Protein AF-0000000087760266 (afdb_homodimer)

Foldseek 3Di:
DFWKKKKKWFFFADDDPVCQVVLQVLQQVLRVVLLVCQVVPDAQLVSQQVSQLSSLQDCSGQFFFAHAAAQVRFFFKKKKKAKDPVRAMAIEGREGFARRRNVLRSVQSVVVVVHQADPVRHGGDRYYYYPRSVVSCVVVVGHGHHHRHDPVNVVVQVVVNVCVVVVPPPDCVPVGFRQTKMKMWIAHPVGMIMIMIMHRGTHNHHRPDGFQNGPELQQKGWDDDPWKIKIKGKTFDGVLSNVQSPHNVCGVVQPDPPDPVVVQVVSQVPDDDPDPSGFMKMWMWMATNQSKIKIKIKGLHQWIWMKMDIHPDRIDIDIDGDPPSDIDMDIDIDHDDD/DFWKKKKKWFFFADDDPVCQVVLQVLQQVLRVVLLVCQVVPDAQLVSQQVSQLSSLQDCSGQFFFAHAAAQVRFFFKKKKKAKDPVRAMAIEGREGFARRRNVLRSVQSVVVVVHQADPVRHGRDRYYYYPRSVVSCVVVVGHGHHDRHDPVNVVVQVVVNVCVVVVPPPDCVPVGQRQTKMKMWIAHPVGMIMIMIMHRGTHNHHRPDGFQNGPELQQKGWDDDPWKIKIKGKTFDGVLSNVQSPHNVCGVVQPDPPDPVVVQVVSQVPDDDPDPSGFMKMWMWMATNQSKIKIKIKGLHQWMWMKMDIRPDRIDIDIDGDPPSDIDMDIDIDHDDD

pLDDT: mean 91.96, std 10.1, range [45.91, 98.94]

Nearest PDB structures (foldseek):
  2a8i-assembly1_A  TM=8.821E-01  e=2.354E-33  Homo sapiens
  2a8i-assembly1_B  TM=8.464E-01  e=1.636E-33  Homo sapiens
  2a8j-assembly1_B  TM=8.718E-01  e=5.871E-31  Homo sapiens
  2a8l-assembly1_B  TM=8.663E-01  e=1.646E-30  Homo sapiens
  2a8m-assembly1_B  TM=8.592E-01  e=1.013E-30  Homo sapiens

Secondary structure (DSSP, 8-state):
-PPPEEEEEEEEE---GGGHHHHHHHHHHHHHHHHHHHHTT--HHHHHHHHHHHHHT-TTSSSSTTPPB-TTS-B-EEEEEEETTTTEEEEEEEE-SBS-HHHHHHHHHHHHHT-SB-TTSPBPPSEEEHHHHHHHHHHTT--B-S----HHHHHHHHHHHHHHHTT--GGGGGS-----EEEEEEE-TTS-EEEEEEE--STTPPTTB--GGGSBTTTEEEEE-SSEEEEEEEEE-HHHHHHTTHHHHHHTGGGSSS-HHHHHHHHHHH---SSSS--EEEEEEEEETT--EEEEEEE-SSEEEEEEEETTS--EEEEEE-TT---EEEEEEE----/-PPPEEEEEEEEE---GGGHHHHHHHHHHHHHHHHHHHHTT--HHHHHHHHHHHHHT-TTSSSSTTPPB-TTS-B-EEEEEEETTTTEEEEEEEE-SBS-HHHHHHHHHHHHHT-SB-TTSPBPPSEEEHHHHHHHHHHTT--B-S----HHHHHHHHHHHHHHHTT--GGGGGS------EEEEEE-TTS-EEEEEEE--STTPPTTB--GGGSBTTTEEEEE-SSEEEEEEEEE-HHHHHHHTHHHHHHTGGGSSS-HHHHHHHHHHH---SSSS--EEEEEEEEETT--EEEEEEE-SSEEEEEEEETTS--EEEEEE-TT---EEEEEEE----

Structure (mmCIF, N/CA/C/O backbone):
data_AF-0000000087760266-model_v1
#
loop_
_entity.id
_entity.type
_entity.pdbx_description
1 polymer 'Uncharacterized protein'
#
loop_
_atom_site.group_PDB
_atom_site.id
_atom_site.type_symbol
_atom_site.label_atom_id
_atom_site.label_alt_id
_atom_site.label_comp_id
_atom_site.label_asym_id
_atom_site.label_entity_id
_atom_site.label_seq_id
_atom_site.pdbx_PDB_ins_code
_atom_site.Cartn_x
_atom_site.Cartn_y
_atom_site.Cartn_z
_atom_site.occupancy
_atom_site.B_iso_or_equiv
_atom_site.auth_seq_id
_atom_site.auth_comp_id
_atom_site.auth_asym_id
_atom_site.auth_atom_id
_atom_site.pdbx_PDB_model_num
ATOM 1 N N . MET A 1 1 ? 14.305 31.484 -7.004 1 79.25 1 MET A N 1
ATOM 2 C CA . MET A 1 1 ? 14 30.594 -5.887 1 79.25 1 MET A CA 1
ATOM 3 C C . MET A 1 1 ? 12.5 30.328 -5.793 1 79.25 1 MET A C 1
ATOM 5 O O . MET A 1 1 ? 11.688 31.219 -6.074 1 79.25 1 MET A O 1
ATOM 9 N N . ALA A 1 2 ? 12.094 29.156 -5.52 1 92.44 2 ALA A N 1
ATOM 10 C CA . ALA A 1 2 ? 10.68 28.812 -5.398 1 92.44 2 ALA A CA 1
ATOM 11 C C . ALA A 1 2 ? 10.07 29.438 -4.145 1 92.44 2 ALA A C 1
ATOM 13 O O . ALA A 1 2 ? 10.766 29.656 -3.15 1 92.44 2 ALA A O 1
ATOM 14 N N . VAL A 1 3 ? 8.852 29.781 -4.168 1 95.94 3 VAL A N 1
ATOM 15 C CA . VAL A 1 3 ? 8.141 30.312 -3.004 1 95.94 3 VAL A CA 1
ATOM 16 C C . VAL A 1 3 ? 7.836 29.172 -2.027 1 95.94 3 VAL A C 1
ATOM 18 O O . VAL A 1 3 ? 7.184 28.188 -2.393 1 95.94 3 VAL A O 1
ATOM 21 N N . PRO A 1 4 ? 8.305 29.297 -0.781 1 98.19 4 PRO A N 1
ATOM 22 C CA . PRO A 1 4 ? 7.973 28.266 0.199 1 98.19 4 PRO A CA 1
ATOM 23 C C . PRO A 1 4 ? 6.496 28.266 0.578 1 98.19 4 PRO A C 1
ATOM 25 O O . PRO A 1 4 ? 5.84 29.297 0.52 1 98.19 4 PRO A O 1
ATOM 28 N N . PHE A 1 5 ? 5.984 27.125 0.983 1 98.81 5 PHE A N 1
ATOM 29 C CA . PHE A 1 5 ? 4.602 27.031 1.424 1 98.81 5 PHE A CA 1
ATOM 30 C C . PHE A 1 5 ? 4.41 25.844 2.354 1 98.81 5 PHE A C 1
ATOM 32 O O . PHE A 1 5 ? 5.25 24.938 2.395 1 98.81 5 PHE A O 1
ATOM 39 N N . ILE A 1 6 ? 3.361 25.859 3.107 1 98.81 6 ILE A N 1
ATOM 40 C CA . ILE A 1 6 ? 2.932 24.75 3.959 1 98.81 6 ILE A CA 1
ATOM 41 C C . ILE A 1 6 ? 1.411 24.625 3.906 1 98.81 6 ILE A C 1
ATOM 43 O O . ILE A 1 6 ? 0.697 25.625 3.867 1 98.81 6 ILE A O 1
ATOM 47 N N . ALA A 1 7 ? 0.938 23.453 3.725 1 98.88 7 ALA A N 1
ATOM 48 C CA . ALA A 1 7 ? -0.475 23.109 3.807 1 98.88 7 ALA A CA 1
ATOM 49 C C . ALA A 1 7 ? -0.687 21.906 4.734 1 98.88 7 ALA A C 1
ATOM 51 O O . ALA A 1 7 ? 0.106 20.969 4.73 1 98.88 7 ALA A O 1
ATOM 52 N N . VAL A 1 8 ? -1.752 21.969 5.562 1 98.44 8 VAL A N 1
ATOM 53 C CA . VAL A 1 8 ? -1.976 20.953 6.578 1 98.44 8 VAL A CA 1
ATOM 54 C C . VAL A 1 8 ? -3.461 20.609 6.641 1 98.44 8 VAL A C 1
ATOM 56 O O . VAL A 1 8 ? -4.316 21.469 6.418 1 98.44 8 VAL A O 1
ATOM 59 N N . HIS A 1 9 ? -3.752 19.359 6.859 1 98.12 9 HIS A N 1
ATOM 60 C CA . HIS A 1 9 ? -5.094 18.984 7.297 1 98.12 9 HIS A CA 1
ATOM 61 C C . HIS A 1 9 ? -5.055 18.141 8.57 1 98.12 9 HIS A C 1
ATOM 63 O O . HIS A 1 9 ? -4.062 17.453 8.828 1 98.12 9 HIS A O 1
ATOM 69 N N . LEU A 1 10 ? -6.133 18.234 9.383 1 95.5 10 LEU A N 1
ATOM 70 C CA . LEU A 1 10 ? -6.207 17.516 10.648 1 95.5 10 LEU A CA 1
ATOM 71 C C . LEU A 1 10 ? -7.188 16.344 10.555 1 95.5 10 LEU A C 1
ATOM 73 O O . LEU A 1 10 ? -7.746 15.914 11.562 1 95.5 10 LEU A O 1
ATOM 77 N N . GLY A 1 11 ? -7.441 15.906 9.312 1 92.12 11 GLY A N 1
ATOM 78 C CA . GLY A 1 11 ? -8.328 14.766 9.133 1 92.12 11 GLY A CA 1
ATOM 79 C C . GLY A 1 11 ? -9.727 15.156 8.695 1 92.12 11 GLY A C 1
ATOM 80 O O . GLY A 1 11 ? -10.148 16.297 8.898 1 92.12 11 GLY A O 1
ATOM 81 N N . ALA A 1 12 ? -10.375 14.203 8.078 1 88.38 12 ALA A N 1
ATOM 82 C CA . ALA A 1 12 ? -11.758 14.352 7.629 1 88.38 12 ALA A CA 1
ATOM 83 C C . ALA A 1 12 ? -12.711 13.586 8.539 1 88.38 12 ALA A C 1
ATOM 85 O O . ALA A 1 12 ? -12.383 12.5 9.023 1 88.38 12 ALA A O 1
ATOM 86 N N . GLY A 1 13 ? -13.844 14.141 8.789 1 86.19 13 GLY A N 1
ATOM 87 C CA . GLY A 1 13 ? -14.828 13.484 9.625 1 86.19 13 GLY A CA 1
ATOM 88 C C . GLY A 1 13 ? -15.711 14.461 10.391 1 86.19 13 GLY A C 1
ATOM 89 O O . GLY A 1 13 ? -16.016 15.547 9.898 1 86.19 13 GLY A O 1
ATOM 90 N N . LYS A 1 14 ? -16.125 14.031 11.609 1 78.25 14 LYS A N 1
ATOM 91 C CA . LYS A 1 14 ? -16.969 14.859 12.469 1 78.25 14 LYS A CA 1
ATOM 92 C C . LYS A 1 14 ? -16.125 15.688 13.43 1 78.25 14 LYS A C 1
ATOM 94 O O . LYS A 1 14 ? -15.352 15.141 14.211 1 78.25 14 LYS A O 1
ATOM 99 N N . HIS A 1 15 ? -15.992 16.891 13.164 1 76.88 15 HIS A N 1
ATOM 100 C CA . HIS A 1 15 ? -15.336 17.797 14.086 1 76.88 15 HIS A CA 1
ATOM 101 C C . HIS A 1 15 ? -16.359 18.625 14.867 1 76.88 15 HIS A C 1
ATOM 103 O O . HIS A 1 15 ? -17.188 19.312 14.273 1 76.88 15 HIS A O 1
ATOM 109 N N . SER A 1 16 ? -16.172 18.5 16.125 1 76.12 16 SER A N 1
ATOM 110 C CA . SER A 1 16 ? -17.094 19.25 16.953 1 76.12 16 SER A CA 1
ATOM 111 C C . SER A 1 16 ? -16.891 20.75 16.797 1 76.12 16 SER A C 1
ATOM 113 O O . SER A 1 16 ? -15.766 21.219 16.641 1 76.12 16 SER A O 1
ATOM 115 N N . VAL A 1 17 ? -17.938 21.438 16.969 1 80.75 17 VAL A N 1
ATOM 116 C CA . VAL A 1 17 ? -17.906 22.891 16.859 1 80.75 17 VAL A CA 1
ATOM 117 C C . VAL A 1 17 ? -17.188 23.484 18.078 1 80.75 17 VAL A C 1
ATOM 119 O O . VAL A 1 17 ? -16.5 24.5 17.953 1 80.75 17 VAL A O 1
ATOM 122 N N . SER A 1 18 ? -17.25 22.75 19.094 1 81.62 18 SER A N 1
ATOM 123 C CA . SER A 1 18 ? -16.688 23.266 20.344 1 81.62 18 SER A CA 1
ATOM 124 C C . SER A 1 18 ? -15.156 23.312 20.266 1 81.62 18 SER A C 1
ATOM 126 O O . SER A 1 18 ? -14.523 24.109 20.953 1 81.62 18 SER A O 1
ATOM 128 N N . ASN A 1 19 ? -14.578 22.516 19.391 1 86.44 19 ASN A N 1
ATOM 129 C CA . ASN A 1 19 ? -13.125 22.453 19.312 1 86.44 19 ASN A CA 1
ATOM 130 C C . ASN A 1 19 ? -12.586 23.281 18.156 1 86.44 19 ASN A C 1
ATOM 132 O O . ASN A 1 19 ? -11.375 23.297 17.906 1 86.44 19 ASN A O 1
ATOM 136 N N . GLU A 1 20 ? -13.414 23.969 17.562 1 91.19 20 GLU A N 1
ATOM 137 C CA . GLU A 1 20 ? -13.031 24.641 16.328 1 91.19 20 GLU A CA 1
ATOM 138 C C . GLU A 1 20 ? -11.922 25.656 16.578 1 91.19 20 GLU A C 1
ATOM 140 O O . GLU A 1 20 ? -10.953 25.719 15.82 1 91.19 20 GLU A O 1
ATOM 145 N N . ARG A 1 21 ? -12.102 26.453 17.547 1 94.38 21 ARG A N 1
ATOM 146 C CA . ARG A 1 21 ? -11.109 27.484 17.844 1 94.38 21 ARG A CA 1
ATOM 147 C C . ARG A 1 21 ? -9.758 26.844 18.172 1 94.38 21 ARG A C 1
ATOM 149 O O . ARG A 1 21 ? -8.719 27.344 17.734 1 94.38 21 ARG A O 1
ATOM 156 N N . LYS A 1 22 ? -9.797 25.797 18.906 1 94.38 22 LYS A N 1
ATOM 157 C CA . LYS A 1 22 ? -8.57 25.109 19.281 1 94.38 22 LYS A CA 1
ATOM 158 C C . LYS A 1 22 ? -7.895 24.484 18.062 1 94.38 22 LYS A C 1
ATOM 160 O O . LYS A 1 22 ? -6.668 24.516 17.922 1 94.38 22 LYS A O 1
ATOM 165 N N . LEU A 1 23 ? -8.695 23.953 17.219 1 94.06 23 LEU A N 1
ATOM 166 C CA . LEU A 1 23 ? -8.164 23.328 16.016 1 94.06 23 LEU A CA 1
ATOM 167 C C . LEU A 1 23 ? -7.535 24.375 15.094 1 94.06 23 LEU A C 1
ATOM 169 O O . LEU A 1 23 ? -6.438 24.156 14.57 1 94.06 23 LEU A O 1
ATOM 173 N N . LYS A 1 24 ? -8.227 25.453 14.969 1 96.94 24 LYS A N 1
ATOM 174 C CA . LYS A 1 24 ? -7.703 26.531 14.125 1 96.94 24 LYS A CA 1
ATOM 175 C C . LYS A 1 24 ? -6.391 27.078 14.688 1 96.94 24 LYS A C 1
ATOM 177 O O . LYS A 1 24 ? -5.461 27.359 13.938 1 96.94 24 LYS A O 1
ATOM 182 N N . LYS A 1 25 ? -6.375 27.234 15.938 1 97.88 25 LYS A N 1
ATOM 183 C CA . LYS A 1 25 ? -5.148 27.703 16.562 1 97.88 25 LYS A CA 1
ATOM 184 C C . LYS A 1 25 ? -3.996 26.734 16.344 1 97.88 25 LYS A C 1
ATOM 186 O O . LYS A 1 25 ? -2.881 27.156 16.031 1 97.88 25 LYS A O 1
ATOM 191 N N . LEU A 1 26 ? -4.273 25.453 16.531 1 96.56 26 LEU A N 1
ATOM 192 C CA . LEU A 1 26 ? -3.256 24.422 16.312 1 96.56 26 LEU A CA 1
ATOM 193 C C . LEU A 1 26 ? -2.723 24.484 14.883 1 96.56 26 LEU A C 1
ATOM 195 O O . LEU A 1 26 ? -1.512 24.422 14.664 1 96.56 26 LEU A O 1
ATOM 199 N N . ILE A 1 27 ? -3.584 24.656 13.938 1 98 27 ILE A N 1
ATOM 200 C CA . ILE A 1 27 ? -3.229 24.719 12.523 1 98 27 ILE A CA 1
ATOM 201 C C . ILE A 1 27 ? -2.348 25.938 12.258 1 98 27 ILE A C 1
ATOM 203 O O . ILE A 1 27 ? -1.287 25.812 11.641 1 98 27 ILE A O 1
ATOM 207 N N . LYS A 1 28 ? -2.818 27.062 12.742 1 98.56 28 LYS A N 1
ATOM 208 C CA . LYS A 1 28 ? -2.08 28.297 12.5 1 98.56 28 LYS A CA 1
ATOM 209 C C . LYS A 1 28 ? -0.705 28.25 13.156 1 98.56 28 LYS A C 1
ATOM 211 O O . LYS A 1 28 ? 0.282 28.719 12.578 1 98.56 28 LYS A O 1
ATOM 216 N N . ASP A 1 29 ? -0.654 27.719 14.328 1 98.56 29 ASP A N 1
ATOM 217 C CA . ASP A 1 29 ? 0.625 27.594 15.023 1 98.56 29 ASP A CA 1
ATOM 218 C C . ASP A 1 29 ? 1.577 26.672 14.25 1 98.56 29 ASP A C 1
ATOM 220 O O . ASP A 1 29 ? 2.76 26.984 14.102 1 98.56 29 ASP A O 1
ATOM 224 N N . CYS A 1 30 ? 1.096 25.562 13.812 1 98.56 30 CYS A N 1
ATOM 225 C CA . CYS A 1 30 ? 1.896 24.625 13.016 1 98.56 30 CYS A CA 1
ATOM 226 C C . CYS A 1 30 ? 2.426 25.312 11.758 1 98.56 30 CYS A C 1
ATOM 228 O O . CYS A 1 30 ? 3.619 25.219 11.461 1 98.56 30 CYS A O 1
ATOM 230 N N . CYS A 1 31 ? 1.539 26.047 11.07 1 98.81 31 CYS A N 1
ATOM 231 C CA . CYS A 1 31 ? 1.93 26.734 9.852 1 98.81 31 CYS A CA 1
ATOM 232 C C . CYS A 1 31 ? 3.012 27.766 10.125 1 98.81 31 CYS A C 1
ATOM 234 O O . CYS A 1 31 ? 3.986 27.875 9.375 1 98.81 31 CYS A O 1
ATOM 236 N N . ARG A 1 32 ? 2.834 28.516 11.188 1 98.56 32 ARG A N 1
ATOM 237 C CA . ARG A 1 32 ? 3.777 29.578 11.523 1 98.56 32 ARG A CA 1
ATOM 238 C C . ARG A 1 32 ? 5.168 29 11.789 1 98.56 32 ARG A C 1
ATOM 240 O O . ARG A 1 32 ? 6.16 29.516 11.258 1 98.56 32 ARG A O 1
ATOM 247 N N . VAL A 1 33 ? 5.219 27.969 12.555 1 98.69 33 VAL A N 1
ATOM 248 C CA . VAL A 1 33 ? 6.496 27.359 12.898 1 98.69 33 VAL A CA 1
ATOM 249 C C . VAL A 1 33 ? 7.152 26.797 11.633 1 98.69 33 VAL A C 1
ATOM 251 O O . VAL A 1 33 ? 8.344 27.031 11.391 1 98.69 33 VAL A O 1
ATOM 254 N N . CYS A 1 34 ? 6.422 26.094 10.859 1 98.81 34 CYS A N 1
ATOM 255 C CA . CYS A 1 34 ? 6.941 25.469 9.641 1 98.81 34 CYS A CA 1
ATOM 256 C C . CYS A 1 34 ? 7.414 26.531 8.656 1 98.81 34 CYS A C 1
ATOM 258 O O . CYS A 1 34 ? 8.484 26.406 8.062 1 98.81 34 CYS A O 1
ATOM 260 N N . MET A 1 35 ? 6.625 27.578 8.547 1 98.62 35 MET A N 1
ATOM 261 C CA . MET A 1 35 ? 6.98 28.641 7.594 1 98.62 35 MET A CA 1
ATOM 262 C C . MET A 1 35 ? 8.258 29.344 8.023 1 98.62 35 MET A C 1
ATOM 264 O O . MET A 1 35 ? 9.094 29.703 7.191 1 98.62 35 MET A O 1
ATOM 268 N N . GLU A 1 36 ? 8.359 29.609 9.258 1 98.56 36 GLU A N 1
ATOM 269 C CA . GLU A 1 36 ? 9.586 30.234 9.766 1 98.56 36 GLU A CA 1
ATOM 270 C C . GLU A 1 36 ? 10.812 29.391 9.414 1 98.56 36 GLU A C 1
ATOM 272 O O . GLU A 1 36 ? 11.836 29.938 8.984 1 98.56 36 GLU A O 1
ATOM 277 N N . MET A 1 37 ? 10.711 28.109 9.523 1 98.69 37 MET A N 1
ATOM 278 C CA . MET A 1 37 ? 11.812 27.219 9.211 1 98.69 37 MET A CA 1
ATOM 279 C C . MET A 1 37 ? 12.117 27.219 7.715 1 98.69 37 MET A C 1
ATOM 281 O O . MET A 1 37 ? 13.281 27.266 7.309 1 98.69 37 MET A O 1
ATOM 285 N N . LEU A 1 38 ? 11.086 27.219 6.965 1 98.56 38 LEU A N 1
ATOM 286 C CA . LEU A 1 38 ? 11.258 27.266 5.516 1 98.56 38 LEU A CA 1
ATOM 287 C C . LEU A 1 38 ? 11.93 28.562 5.094 1 98.56 38 LEU A C 1
ATOM 289 O O . LEU A 1 38 ? 12.82 28.562 4.242 1 98.56 38 LEU A O 1
ATOM 293 N N . ASP A 1 39 ? 11.516 29.641 5.691 1 97.19 39 ASP A N 1
ATOM 294 C CA . ASP A 1 39 ? 12.062 30.953 5.367 1 97.19 39 ASP A CA 1
ATOM 295 C C . ASP A 1 39 ? 13.539 31.047 5.73 1 97.19 39 ASP A C 1
ATOM 297 O O . ASP A 1 39 ? 14.289 31.828 5.145 1 97.19 39 ASP A O 1
ATOM 301 N N . HIS A 1 40 ? 13.93 30.234 6.617 1 97.5 40 HIS A N 1
ATOM 302 C CA . HIS A 1 40 ? 15.328 30.219 7.031 1 97.5 40 HIS A CA 1
ATOM 303 C C . HIS A 1 40 ? 16.125 29.172 6.25 1 97.5 40 HIS A C 1
ATOM 305 O O . HIS A 1 40 ? 17.25 28.844 6.621 1 97.5 40 HIS A O 1
ATOM 311 N N . GLY A 1 41 ? 15.516 28.5 5.348 1 97.38 41 GLY A N 1
ATOM 312 C CA . GLY A 1 41 ? 16.266 27.703 4.387 1 97.38 41 GLY A CA 1
ATOM 313 C C . GLY A 1 41 ? 16.219 26.219 4.688 1 97.38 41 GLY A C 1
ATOM 314 O O . GLY A 1 41 ? 16.906 25.422 4.023 1 97.38 41 GLY A O 1
ATOM 315 N N . GLN A 1 42 ? 15.414 25.781 5.641 1 98.25 42 GLN A N 1
ATOM 316 C CA . GLN A 1 42 ? 15.312 24.359 5.93 1 98.25 42 GLN A CA 1
ATOM 317 C C . GLN A 1 42 ? 14.609 23.609 4.797 1 98.25 42 GLN A C 1
ATOM 319 O O . GLN A 1 42 ? 13.828 24.203 4.055 1 98.25 42 GLN A O 1
ATOM 324 N N . SER A 1 43 ? 14.953 22.344 4.641 1 98.44 43 SER A N 1
ATOM 325 C CA . SER A 1 43 ? 14.383 21.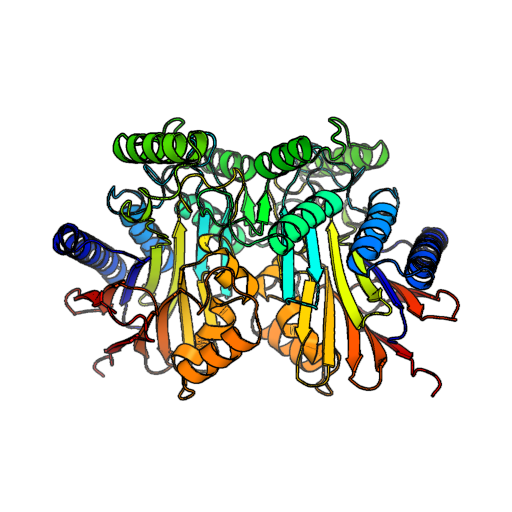547 3.562 1 98.44 43 SER A CA 1
ATOM 326 C C . SER A 1 43 ? 12.914 21.219 3.834 1 98.44 43 SER A C 1
ATOM 328 O O . SER A 1 43 ? 12.492 21.188 4.988 1 98.44 43 SER A O 1
ATOM 330 N N . SER A 1 44 ? 12.148 21.078 2.758 1 98.69 44 SER A N 1
ATOM 331 C CA . SER A 1 44 ? 10.742 20.703 2.9 1 98.69 44 SER A CA 1
ATOM 332 C C . SER A 1 44 ? 10.586 19.406 3.693 1 98.69 44 SER A C 1
ATOM 334 O O . SER A 1 44 ? 9.641 19.266 4.469 1 98.69 44 SER A O 1
ATOM 336 N N . ARG A 1 45 ? 11.484 18.453 3.541 1 98.38 45 ARG A N 1
ATOM 337 C CA . ARG A 1 45 ? 11.406 17.188 4.27 1 98.38 45 ARG A CA 1
ATOM 338 C C . ARG A 1 45 ? 11.547 17.422 5.773 1 98.38 45 ARG A C 1
ATOM 340 O O . ARG A 1 45 ? 10.711 16.953 6.555 1 98.38 45 ARG A O 1
ATOM 347 N N . GLN A 1 46 ? 12.555 18.125 6.152 1 98.38 46 GLN A N 1
ATOM 348 C CA . GLN A 1 46 ? 12.758 18.438 7.566 1 98.38 46 GLN A CA 1
ATOM 349 C C . GLN A 1 46 ? 11.547 19.156 8.156 1 98.38 46 GLN A C 1
ATOM 351 O O . GLN A 1 46 ? 11.102 18.828 9.258 1 98.38 46 GLN A O 1
ATOM 356 N N . VAL A 1 47 ? 11.07 20.078 7.438 1 98.81 47 VAL A N 1
ATOM 357 C CA . VAL A 1 47 ? 9.969 20.891 7.918 1 98.81 47 VAL A CA 1
ATOM 358 C C . VAL A 1 47 ? 8.688 20.062 7.984 1 98.81 47 VAL A C 1
ATOM 360 O O . VAL A 1 47 ? 7.891 20.203 8.914 1 98.81 47 VAL A O 1
ATOM 363 N N . SER A 1 48 ? 8.438 19.219 6.977 1 98.69 48 SER A N 1
ATOM 364 C CA . SER A 1 48 ? 7.285 18.344 7.004 1 98.69 48 SER A CA 1
ATOM 365 C C . SER A 1 48 ? 7.293 17.453 8.25 1 98.69 48 SER A C 1
ATOM 367 O O . SER A 1 48 ? 6.254 17.234 8.875 1 98.69 48 SER A O 1
ATOM 369 N N . VAL A 1 49 ? 8.445 16.953 8.625 1 98.62 49 VAL A N 1
ATOM 370 C CA . VAL A 1 49 ? 8.586 16.094 9.789 1 98.62 49 VAL A CA 1
ATOM 371 C C . VAL A 1 49 ? 8.297 16.875 11.062 1 98.62 49 VAL A C 1
ATOM 373 O O . VAL A 1 49 ? 7.566 16.406 11.938 1 98.62 49 VAL A O 1
ATOM 376 N N . ILE A 1 50 ? 8.805 18.078 11.133 1 98.56 50 ILE A N 1
ATOM 377 C CA . ILE A 1 50 ? 8.594 18.906 12.312 1 98.56 50 ILE A CA 1
ATOM 378 C C . ILE A 1 50 ? 7.117 19.281 12.43 1 98.56 50 ILE A C 1
ATOM 380 O O . ILE A 1 50 ? 6.539 19.219 13.516 1 98.56 50 ILE A O 1
ATOM 384 N N . GLY A 1 51 ? 6.539 19.688 11.32 1 98.56 51 GLY A N 1
ATOM 385 C CA . GLY A 1 51 ? 5.113 19.969 11.328 1 98.56 51 GLY A CA 1
ATOM 386 C C . GLY A 1 51 ? 4.273 18.781 11.773 1 98.56 51 GLY A C 1
ATOM 387 O O . GLY A 1 51 ? 3.365 18.922 12.594 1 98.56 51 GLY A O 1
ATOM 388 N N . CYS A 1 52 ? 4.598 17.625 11.25 1 98.25 52 CYS A N 1
ATOM 389 C CA . CYS A 1 52 ? 3.867 16.422 11.617 1 98.25 52 CYS A CA 1
ATOM 390 C C . CYS A 1 52 ? 4.031 16.109 13.102 1 98.25 52 CYS A C 1
ATOM 392 O O . CYS A 1 52 ? 3.08 15.695 13.766 1 98.25 52 CYS A O 1
ATOM 394 N N . LYS A 1 53 ? 5.219 16.328 13.594 1 97.5 53 LYS A N 1
ATOM 395 C CA . LYS A 1 53 ? 5.477 16.094 15.008 1 97.5 53 LYS A CA 1
ATOM 396 C C . LYS A 1 53 ? 4.633 17.016 15.883 1 97.5 53 LYS A C 1
ATOM 398 O O . LYS A 1 53 ? 4.105 16.594 16.906 1 97.5 53 LYS A O 1
ATOM 403 N N . ILE A 1 54 ? 4.516 18.266 15.508 1 97.69 54 ILE A N 1
ATOM 404 C CA . ILE A 1 54 ? 3.691 19.219 16.234 1 97.69 54 ILE A CA 1
ATOM 405 C C . ILE A 1 54 ? 2.26 18.703 16.328 1 97.69 54 ILE A C 1
ATOM 407 O O . ILE A 1 54 ? 1.648 18.75 17.406 1 97.69 54 ILE A O 1
ATOM 411 N N . LEU A 1 55 ? 1.801 18.141 15.258 1 96.25 55 LEU A N 1
ATOM 412 C CA . LEU A 1 55 ? 0.431 17.641 15.227 1 96.25 55 LEU A CA 1
ATOM 413 C C . LEU A 1 55 ? 0.315 16.328 15.984 1 96.25 55 LEU A C 1
ATOM 415 O O . LEU A 1 55 ? -0.669 16.094 16.688 1 96.25 55 LEU A O 1
ATOM 419 N N . GLU A 1 56 ? 1.32 15.445 15.852 1 95.06 56 GLU A N 1
ATOM 420 C CA . GLU A 1 56 ? 1.335 14.164 16.562 1 95.06 56 GLU A CA 1
ATOM 421 C C . GLU A 1 56 ? 1.376 14.375 18.062 1 95.06 56 GLU A C 1
ATOM 423 O O . GLU A 1 56 ? 0.872 13.547 18.828 1 95.06 56 GLU A O 1
ATOM 428 N N . ASP A 1 57 ? 1.893 15.477 18.5 1 93.81 57 ASP A N 1
ATOM 429 C CA . ASP A 1 57 ? 2.061 15.75 19.938 1 93.81 57 ASP A CA 1
ATOM 430 C C . ASP A 1 57 ? 0.798 16.375 20.516 1 93.81 57 ASP A C 1
ATOM 432 O O . ASP A 1 57 ? 0.684 16.516 21.75 1 93.81 57 ASP A O 1
ATOM 436 N N . SER A 1 58 ? -0.136 16.719 19.703 1 92.19 58 SER A N 1
ATOM 437 C CA . SER A 1 58 ? -1.332 17.406 20.188 1 92.19 58 SER A CA 1
ATOM 438 C C . SER A 1 58 ? -2.406 16.406 20.609 1 92.19 58 SER A C 1
ATOM 440 O O . SER A 1 58 ? -2.646 15.414 19.906 1 92.19 58 SER A O 1
ATOM 442 N N . VAL A 1 59 ? -3.098 16.719 21.656 1 86.75 59 VAL A N 1
ATOM 443 C CA . VAL A 1 59 ? -4.18 15.883 22.156 1 86.75 59 VAL A CA 1
ATOM 444 C C . VAL A 1 59 ? -5.414 16.047 21.266 1 86.75 59 VAL A C 1
ATOM 446 O O . VAL A 1 59 ? -6.352 15.25 21.344 1 86.75 59 VAL A O 1
ATOM 449 N N . LEU A 1 60 ? -5.332 17.094 20.391 1 88.31 60 LEU A N 1
ATOM 450 C CA . LEU A 1 60 ? -6.48 17.375 19.547 1 88.31 60 LEU A CA 1
ATOM 451 C C . LEU A 1 60 ? -6.488 16.469 18.312 1 88.31 60 LEU A C 1
ATOM 453 O O . LEU A 1 60 ? -7.496 16.391 17.609 1 88.31 60 LEU A O 1
ATOM 457 N N . THR A 1 61 ? -5.383 15.758 18.125 1 91.06 61 THR A N 1
ATOM 458 C CA . THR A 1 61 ? -5.27 14.945 16.922 1 91.06 61 THR A CA 1
ATOM 459 C C . THR A 1 61 ? -5.156 13.469 17.266 1 91.06 61 THR A C 1
ATOM 461 O O . THR A 1 61 ? -4.859 13.117 18.406 1 91.06 61 THR A O 1
ATOM 464 N N . ASN A 1 62 ? -5.508 12.617 16.297 1 90.94 62 ASN A N 1
ATOM 465 C CA . ASN A 1 62 ? -5.434 11.172 16.438 1 90.94 62 ASN A CA 1
ATOM 466 C C . ASN A 1 62 ? -4.215 10.594 15.719 1 90.94 62 ASN A C 1
ATOM 468 O O . ASN A 1 62 ? -4.352 9.867 14.734 1 90.94 62 ASN A O 1
ATOM 472 N N . ALA A 1 63 ? -3.098 10.953 16.234 1 92 63 ALA A N 1
ATOM 473 C CA . ALA A 1 63 ? -1.813 10.477 15.727 1 92 63 ALA A CA 1
ATOM 474 C C . ALA A 1 63 ? -0.742 10.539 16.812 1 92 63 ALA A C 1
ATOM 476 O O . ALA A 1 63 ? -0.733 11.469 17.625 1 92 63 ALA A O 1
ATOM 477 N N . GLY A 1 64 ? 0.116 9.562 16.812 1 90.56 64 GLY A N 1
ATOM 478 C CA . GLY A 1 64 ? 1.192 9.57 17.781 1 90.56 64 GLY A CA 1
ATOM 479 C C . GLY A 1 64 ? 0.71 9.336 19.203 1 90.56 64 GLY A C 1
ATOM 480 O O . GLY A 1 64 ? -0.145 8.484 19.438 1 90.56 64 GLY A O 1
ATOM 481 N N . ARG A 1 65 ? 1.239 10.047 20.094 1 84.62 65 ARG A N 1
ATOM 482 C CA . ARG A 1 65 ? 0.904 9.898 21.5 1 84.62 65 ARG A CA 1
ATOM 483 C C . ARG A 1 65 ? -0.554 10.266 21.766 1 84.62 65 ARG A C 1
ATOM 485 O O . ARG A 1 65 ? -1.041 11.289 21.266 1 84.62 65 ARG A O 1
ATOM 492 N N . GLY A 1 66 ? -1.221 9.367 22.484 1 83.62 66 GLY A N 1
ATOM 493 C CA . GLY A 1 66 ? -2.588 9.648 22.891 1 83.62 66 GLY A CA 1
ATOM 494 C C . GLY A 1 66 ? -3.607 9.336 21.812 1 83.62 66 GLY A C 1
ATOM 495 O O . GLY A 1 66 ? -4.793 9.648 21.953 1 83.62 66 GLY A O 1
ATOM 496 N N . SER A 1 67 ? -3.104 8.695 20.766 1 89.56 67 SER A N 1
ATOM 497 C CA . SER A 1 67 ? -4.031 8.352 19.703 1 89.56 67 SER A CA 1
ATOM 498 C C . SER A 1 67 ? -4.945 7.199 20.109 1 89.56 67 SER A C 1
ATOM 500 O O . SER A 1 67 ? -4.793 6.637 21.203 1 89.56 67 SER A O 1
ATOM 502 N N . GLN A 1 68 ? -5.891 6.918 19.297 1 89.31 68 GLN A N 1
ATOM 503 C CA . GLN A 1 68 ? -6.898 5.895 19.562 1 89.31 68 GLN A CA 1
ATOM 504 C C . GLN A 1 68 ? -6.246 4.543 19.828 1 89.31 68 GLN A C 1
ATOM 506 O O . GLN A 1 68 ? -5.227 4.207 19.234 1 89.31 68 GLN A O 1
ATOM 511 N N . LEU A 1 69 ? -6.914 3.826 20.734 1 91.94 69 LEU A N 1
ATOM 512 C CA . LEU A 1 69 ? -6.355 2.543 21.141 1 91.94 69 LEU A CA 1
ATOM 513 C C . LEU A 1 69 ? -6.961 1.402 20.344 1 91.94 69 LEU A C 1
ATOM 515 O O . LEU A 1 69 ? -8.141 1.445 19.984 1 91.94 69 LEU A O 1
ATOM 519 N N . ASN A 1 70 ? -6.094 0.395 20.062 1 93.31 70 ASN A N 1
ATOM 520 C CA . ASN A 1 70 ? -6.613 -0.8 19.422 1 93.31 70 ASN A CA 1
ATOM 521 C C . ASN A 1 70 ? -7.383 -1.685 20.391 1 93.31 70 ASN A C 1
ATOM 523 O O . ASN A 1 70 ? -7.57 -1.318 21.547 1 93.31 70 ASN A O 1
ATOM 527 N N . PHE A 1 71 ? -7.852 -2.777 19.938 1 93 71 PHE A N 1
ATOM 528 C CA . PHE A 1 71 ? -8.719 -3.648 20.719 1 93 71 PHE A CA 1
ATOM 529 C C . PHE A 1 71 ? -8.008 -4.125 21.984 1 93 71 PHE A C 1
ATOM 531 O O . PHE A 1 71 ? -8.656 -4.383 23 1 93 71 PHE A O 1
ATOM 538 N N . ASP A 1 72 ? -6.711 -4.199 21.969 1 93.25 72 ASP A N 1
ATOM 539 C CA . ASP A 1 72 ? -5.926 -4.668 23.109 1 93.25 72 ASP A CA 1
ATOM 540 C C . ASP A 1 72 ? -5.543 -3.51 24.031 1 93.25 72 ASP A C 1
ATOM 542 O O . ASP A 1 72 ? -4.809 -3.699 25 1 93.25 72 ASP A O 1
ATOM 546 N N . GLY A 1 73 ? -5.945 -2.348 23.656 1 92.56 73 GLY A N 1
ATOM 547 C CA . GLY A 1 73 ? -5.676 -1.183 24.5 1 92.56 73 GLY A CA 1
ATOM 548 C C . GLY A 1 73 ? -4.301 -0.586 24.25 1 92.56 73 GLY A C 1
ATOM 549 O O . GLY A 1 73 ? -3.734 0.054 25.141 1 92.56 73 GLY A O 1
ATOM 550 N N . GLU A 1 74 ? -3.803 -0.823 23.078 1 92.81 74 GLU A N 1
ATOM 551 C CA . GLU A 1 74 ? -2.465 -0.343 22.75 1 92.81 74 GLU A CA 1
ATOM 552 C C . GLU A 1 74 ? -2.512 0.708 21.641 1 92.81 74 GLU A C 1
ATOM 554 O O . GLU A 1 74 ? -3.441 0.725 20.828 1 92.81 74 GLU A O 1
ATOM 559 N N . VAL A 1 75 ? -1.457 1.598 21.656 1 93.5 75 VAL A N 1
ATOM 560 C CA . VAL A 1 75 ? -1.321 2.58 20.594 1 93.5 75 VAL A CA 1
ATOM 561 C C . VAL A 1 75 ? -0.524 1.98 19.438 1 93.5 75 VAL A C 1
ATOM 563 O O . VAL A 1 75 ? 0.589 1.486 19.625 1 93.5 75 VAL A O 1
ATOM 566 N N . GLU A 1 76 ? -1.078 1.918 18.312 1 95.38 76 GLU A N 1
ATOM 567 C CA . GLU A 1 76 ? -0.432 1.599 17.031 1 95.38 76 GLU A CA 1
ATOM 568 C C . GLU A 1 76 ? -0.658 2.703 16 1 95.38 76 GLU A C 1
ATOM 570 O O . GLU A 1 76 ? -1.796 3.115 15.773 1 95.38 76 GLU A O 1
ATOM 575 N N . CYS A 1 77 ? 0.468 3.141 15.383 1 96.88 77 CYS A N 1
ATOM 576 C CA . CYS A 1 77 ? 0.323 4.277 14.484 1 96.88 77 CYS A CA 1
ATOM 577 C C . CYS A 1 77 ? 0.858 3.941 13.094 1 96.88 77 CYS A C 1
ATOM 579 O O . CYS A 1 77 ? 1.628 2.992 12.938 1 96.88 77 CYS A O 1
ATOM 581 N N . ASP A 1 78 ? 0.37 4.656 12.141 1 98.5 78 ASP A N 1
ATOM 582 C CA . ASP A 1 78 ? 0.825 4.656 10.75 1 98.5 78 ASP A CA 1
ATOM 583 C C . ASP A 1 78 ? 1.41 6.012 10.367 1 98.5 78 ASP A C 1
ATOM 585 O O . ASP A 1 78 ? 0.908 7.055 10.789 1 98.5 78 ASP A O 1
ATOM 589 N N . ALA A 1 79 ? 2.445 6 9.539 1 98.81 79 ALA A N 1
ATOM 590 C CA . ALA A 1 79 ? 2.994 7.25 9.023 1 98.81 79 ALA A CA 1
ATOM 591 C C . ALA A 1 79 ? 3.732 7.02 7.703 1 98.81 79 ALA A C 1
ATOM 593 O O . ALA A 1 79 ? 4.27 5.938 7.465 1 98.81 79 ALA A O 1
ATOM 594 N N . ALA A 1 80 ? 3.764 8.016 6.855 1 98.88 80 ALA A N 1
ATOM 595 C CA . ALA A 1 80 ? 4.457 7.949 5.57 1 98.88 80 ALA A CA 1
ATOM 596 C C . ALA A 1 80 ? 4.973 9.328 5.156 1 98.88 80 ALA A C 1
ATOM 598 O O . ALA A 1 80 ? 4.438 10.352 5.586 1 98.88 80 ALA A O 1
ATOM 599 N N . ILE A 1 81 ? 5.996 9.336 4.355 1 98.81 81 ILE A N 1
ATOM 600 C CA . ILE A 1 81 ? 6.578 10.562 3.82 1 98.81 81 ILE A CA 1
ATOM 601 C C . ILE A 1 81 ? 7.051 10.336 2.389 1 98.81 81 ILE A C 1
ATOM 603 O O . ILE A 1 81 ? 7.551 9.25 2.061 1 98.81 81 ILE A O 1
ATOM 607 N N . MET A 1 82 ? 6.82 11.242 1.52 1 98.44 82 MET A N 1
ATOM 608 C CA . MET A 1 82 ? 7.289 11.219 0.137 1 98.44 82 MET A CA 1
ATOM 609 C C . MET A 1 82 ? 7.867 12.57 -0.267 1 98.44 82 MET A C 1
ATOM 611 O O . MET A 1 82 ? 7.344 13.617 0.124 1 98.44 82 MET A O 1
ATOM 615 N N . GLU A 1 83 ? 8.859 12.586 -1.029 1 97.25 83 GLU A N 1
ATOM 616 C CA . GLU A 1 83 ? 9.492 13.812 -1.511 1 97.25 83 GLU A CA 1
ATOM 617 C C . GLU A 1 83 ? 9.609 13.805 -3.033 1 97.25 83 GLU A C 1
ATOM 619 O O . GLU A 1 83 ? 9.805 12.758 -3.645 1 97.25 83 GLU A O 1
ATOM 624 N N . SER A 1 84 ? 9.664 14.992 -3.619 1 96.88 84 SER A N 1
ATOM 625 C CA . SER A 1 84 ? 9.492 15.125 -5.062 1 96.88 84 SER A CA 1
ATOM 626 C C . SER A 1 84 ? 10.812 14.922 -5.801 1 96.88 84 SER A C 1
ATOM 628 O O . SER A 1 84 ? 10.82 14.617 -6.992 1 96.88 84 SER A O 1
ATOM 630 N N . SER A 1 85 ? 11.961 15.172 -5.211 1 90.88 85 SER A N 1
ATOM 631 C CA . SER A 1 85 ? 13.234 15.195 -5.926 1 90.88 85 SER A CA 1
ATOM 632 C C . SER A 1 85 ? 13.508 13.859 -6.605 1 90.88 85 SER A C 1
ATOM 634 O O . SER A 1 85 ? 13.922 13.82 -7.766 1 90.88 85 SER A O 1
ATOM 636 N N . GLN A 1 86 ? 13.25 12.789 -5.965 1 90.75 86 GLN A N 1
ATOM 637 C CA . GLN A 1 86 ? 13.484 11.469 -6.539 1 90.75 86 GLN A CA 1
ATOM 638 C C . GLN A 1 86 ? 12.211 10.617 -6.516 1 90.75 86 GLN A C 1
ATOM 640 O O . GLN A 1 86 ? 12.25 9.422 -6.812 1 90.75 86 GLN A O 1
ATOM 645 N N . LEU A 1 87 ? 11.125 11.273 -6.152 1 95.56 87 LEU A N 1
ATOM 646 C CA . LEU A 1 87 ? 9.836 10.602 -6.012 1 95.56 87 LEU A CA 1
ATOM 647 C C . LEU A 1 87 ? 9.961 9.375 -5.113 1 95.56 87 LEU A C 1
ATOM 649 O O . LEU A 1 87 ? 9.414 8.312 -5.422 1 95.56 87 LEU A O 1
ATOM 653 N N . LEU A 1 88 ? 10.734 9.586 -4.074 1 95.44 88 LEU A N 1
ATOM 654 C CA . LEU A 1 88 ? 10.961 8.523 -3.092 1 95.44 88 LEU A CA 1
ATOM 655 C C . LEU A 1 88 ? 10.016 8.68 -1.905 1 95.44 88 LEU A C 1
ATOM 657 O O . LEU A 1 88 ? 9.672 9.797 -1.518 1 95.44 88 LEU A O 1
ATOM 661 N N . GLY A 1 89 ? 9.602 7.59 -1.372 1 97.5 89 GLY A N 1
ATOM 662 C CA . GLY A 1 89 ? 8.812 7.578 -0.149 1 97.5 89 GLY A CA 1
ATOM 663 C C . GLY A 1 89 ? 9.18 6.445 0.79 1 97.5 89 GLY A C 1
ATOM 664 O O . GLY A 1 89 ? 9.883 5.512 0.398 1 97.5 89 GLY A O 1
ATOM 665 N N . ALA A 1 90 ? 8.812 6.574 1.969 1 98.56 90 ALA A N 1
ATOM 666 C CA . ALA A 1 90 ? 8.969 5.547 2.998 1 98.56 90 ALA A CA 1
ATOM 667 C C . ALA A 1 90 ? 7.84 5.617 4.02 1 98.56 90 ALA A C 1
ATOM 669 O O . ALA A 1 90 ? 7.152 6.637 4.125 1 98.56 90 ALA A O 1
ATOM 670 N N . SER A 1 91 ? 7.676 4.508 4.719 1 98.88 91 SER A N 1
ATOM 671 C CA . SER A 1 91 ? 6.527 4.5 5.617 1 98.88 91 SER A CA 1
ATOM 672 C C . SER A 1 91 ? 6.703 3.469 6.73 1 98.88 91 SER A C 1
ATOM 674 O O . SER A 1 91 ? 7.578 2.605 6.648 1 98.88 91 SER A O 1
ATOM 676 N N . VAL A 1 92 ? 5.906 3.629 7.781 1 98.81 92 VAL A N 1
ATOM 677 C CA . VAL A 1 92 ? 5.789 2.668 8.867 1 98.81 92 VAL A CA 1
ATOM 678 C C . VAL A 1 92 ? 4.316 2.389 9.156 1 98.81 92 VAL A C 1
ATOM 680 O O . VAL A 1 92 ? 3.471 3.279 9.023 1 98.81 92 VAL A O 1
ATOM 683 N N . GLY A 1 93 ? 4.047 1.168 9.492 1 98.75 93 GLY A N 1
ATOM 684 C CA . GLY A 1 93 ? 2.676 0.762 9.766 1 98.75 93 GLY A CA 1
ATOM 685 C C . GLY A 1 93 ? 2.529 0 11.07 1 98.75 93 GLY A C 1
ATOM 686 O O . GLY A 1 93 ? 3.406 -0.782 11.438 1 98.75 93 GLY A O 1
ATOM 687 N N . ALA A 1 94 ? 1.419 0.272 11.727 1 98.19 94 ALA A N 1
ATOM 688 C CA . ALA A 1 94 ? 1.078 -0.398 12.984 1 98.19 94 ALA A CA 1
ATOM 689 C C . ALA A 1 94 ? 2.264 -0.399 13.945 1 98.19 94 ALA A C 1
ATOM 691 O O . ALA A 1 94 ? 2.553 -1.415 14.578 1 98.19 94 ALA A O 1
ATOM 692 N N . ILE A 1 95 ? 2.984 0.674 13.961 1 97.19 95 ILE A N 1
ATOM 693 C CA . ILE A 1 95 ? 4.164 0.77 14.812 1 97.19 95 ILE A CA 1
ATOM 694 C C . ILE A 1 95 ? 3.74 1.098 16.25 1 97.19 95 ILE A C 1
ATOM 696 O O . ILE A 1 95 ? 2.828 1.9 16.453 1 97.19 95 ILE A O 1
ATOM 700 N N . GLN A 1 96 ? 4.391 0.493 17.188 1 94.12 96 GLN A N 1
ATOM 701 C CA . GLN A 1 96 ? 4.129 0.721 18.594 1 94.12 96 GLN A CA 1
ATOM 702 C C . GLN A 1 96 ? 5.348 1.32 19.297 1 94.12 96 GLN A C 1
ATOM 704 O O . GLN A 1 96 ? 6.469 1.224 18.781 1 94.12 96 GLN A O 1
ATOM 709 N N . GLY A 1 97 ? 5.039 2.014 20.328 1 92.12 97 GLY A N 1
ATOM 710 C CA . GLY A 1 97 ? 6.105 2.402 21.234 1 92.12 97 GLY A CA 1
ATOM 711 C C . GLY A 1 97 ? 6.855 3.641 20.781 1 92.12 97 GLY A C 1
ATOM 712 O O . GLY A 1 97 ? 7.938 3.939 21.297 1 92.12 97 GLY A O 1
ATOM 713 N N . VAL A 1 98 ? 6.375 4.328 19.781 1 94.38 98 VAL A N 1
ATOM 714 C CA . VAL A 1 98 ? 7.059 5.5 19.25 1 94.38 98 VAL A CA 1
ATOM 715 C C . VAL A 1 98 ? 6.148 6.723 19.359 1 94.38 98 VAL A C 1
ATOM 717 O O . VAL A 1 98 ? 5.008 6.695 18.891 1 94.38 98 VAL A O 1
ATOM 720 N N . THR A 1 99 ? 6.691 7.773 19.906 1 93 99 THR A N 1
ATOM 721 C CA . THR A 1 99 ? 5.906 8.977 20.141 1 93 99 THR A CA 1
ATOM 722 C C . THR A 1 99 ? 5.559 9.664 18.828 1 93 99 THR A C 1
ATOM 724 O O . THR A 1 99 ? 4.438 10.148 18.641 1 93 99 THR A O 1
ATOM 727 N N . ASN A 1 100 ? 6.57 9.703 17.984 1 96.44 100 ASN A N 1
ATOM 728 C CA . ASN A 1 100 ? 6.395 10.344 16.688 1 96.44 100 ASN A CA 1
ATOM 729 C C . ASN A 1 100 ? 6.723 9.398 15.547 1 96.44 100 ASN A C 1
ATOM 731 O O . ASN A 1 100 ? 7.84 9.414 15.023 1 96.44 100 ASN A O 1
ATOM 735 N N . PRO A 1 101 ? 5.727 8.68 15.086 1 97.44 101 PRO A N 1
ATOM 736 C CA . PRO A 1 101 ? 5.961 7.703 14.016 1 97.44 101 PRO A CA 1
ATOM 737 C C . PRO A 1 101 ? 6.551 8.328 12.758 1 97.44 101 PRO A C 1
ATOM 739 O O . PRO A 1 101 ? 7.312 7.684 12.039 1 97.44 101 PRO A O 1
ATOM 742 N N . ILE A 1 102 ? 6.285 9.594 12.484 1 98.5 102 ILE A N 1
ATOM 743 C CA . ILE A 1 102 ? 6.766 10.258 11.273 1 98.5 102 ILE A CA 1
ATOM 744 C C . ILE A 1 102 ? 8.289 10.328 11.297 1 98.5 102 ILE A C 1
ATOM 746 O O . ILE A 1 102 ? 8.938 10.312 10.25 1 98.5 102 ILE A O 1
ATOM 750 N N . GLN A 1 103 ? 8.828 10.344 12.453 1 98.19 103 GLN A N 1
ATOM 751 C CA . GLN A 1 103 ? 10.281 10.383 12.562 1 98.19 103 GLN A CA 1
ATOM 752 C C . GLN A 1 103 ? 10.906 9.094 12.055 1 98.19 103 GLN A C 1
ATOM 754 O O . GLN A 1 103 ? 12.008 9.102 11.5 1 98.19 103 GLN A O 1
ATOM 759 N N . VAL A 1 104 ? 10.234 8.039 12.305 1 98.5 104 VAL A N 1
ATOM 760 C CA . VAL A 1 104 ? 10.742 6.754 11.852 1 98.5 104 VAL A CA 1
ATOM 761 C C . VAL A 1 104 ? 10.672 6.68 10.328 1 98.5 104 VAL A C 1
ATOM 763 O O . VAL A 1 104 ? 11.625 6.242 9.672 1 98.5 104 VAL A O 1
ATOM 766 N N . ALA A 1 105 ? 9.602 7.121 9.742 1 98.75 105 ALA A N 1
ATOM 767 C CA . ALA A 1 105 ? 9.477 7.18 8.289 1 98.75 105 ALA A CA 1
ATOM 768 C C . ALA A 1 105 ? 10.562 8.07 7.688 1 98.75 105 ALA A C 1
ATOM 770 O O . ALA A 1 105 ? 11.109 7.758 6.629 1 98.75 105 ALA A O 1
ATOM 771 N N . ASP A 1 106 ? 10.836 9.141 8.367 1 98.5 106 ASP A N 1
ATOM 772 C CA . ASP A 1 106 ? 11.875 10.055 7.91 1 98.5 106 ASP A CA 1
ATOM 773 C C . ASP A 1 106 ? 13.234 9.367 7.883 1 98.5 106 ASP A C 1
ATOM 775 O O . ASP A 1 106 ? 14.008 9.547 6.938 1 98.5 106 ASP A O 1
ATOM 779 N N . HIS A 1 107 ? 13.523 8.609 8.922 1 98.31 107 HIS A N 1
ATOM 780 C CA . HIS A 1 107 ? 14.789 7.887 8.953 1 98.31 107 HIS A CA 1
ATOM 781 C C . HIS A 1 107 ? 14.867 6.871 7.812 1 98.31 107 HIS A C 1
ATOM 783 O O . HIS A 1 107 ? 15.938 6.66 7.242 1 98.31 107 HIS A O 1
ATOM 789 N N . LEU A 1 108 ? 13.82 6.281 7.523 1 98.19 108 LEU A N 1
ATOM 790 C CA . LEU A 1 108 ? 13.797 5.316 6.43 1 98.19 108 LEU A CA 1
ATOM 791 C C . LEU A 1 108 ? 14.094 5.992 5.098 1 98.19 108 LEU A C 1
ATOM 793 O O . LEU A 1 108 ? 14.922 5.508 4.324 1 98.19 108 LEU A O 1
ATOM 797 N N . ILE A 1 109 ? 13.414 7.09 4.828 1 97.38 109 ILE A N 1
ATOM 798 C CA . ILE A 1 109 ? 13.641 7.758 3.553 1 97.38 109 ILE A CA 1
ATOM 799 C C . ILE A 1 109 ? 15.062 8.312 3.506 1 97.38 109 ILE A C 1
ATOM 801 O O . ILE A 1 109 ? 15.695 8.328 2.445 1 97.38 109 ILE A O 1
ATOM 805 N N . GLN A 1 110 ? 15.555 8.773 4.629 1 96.88 110 GLN A N 1
ATOM 806 C CA . GLN A 1 110 ? 16.938 9.227 4.691 1 96.88 110 GLN A CA 1
ATOM 807 C C . GLN A 1 110 ? 17.906 8.109 4.324 1 96.88 110 GLN A C 1
ATOM 809 O O . GLN A 1 110 ? 18.859 8.328 3.576 1 96.88 110 GLN A O 1
ATOM 814 N N . ASP A 1 111 ? 17.656 6.93 4.852 1 96.06 111 ASP A N 1
ATOM 815 C CA . ASP A 1 111 ? 18.484 5.773 4.512 1 96.06 111 ASP A CA 1
ATOM 816 C C . ASP A 1 111 ? 18.5 5.531 3.006 1 96.06 111 ASP A C 1
ATOM 818 O O . ASP A 1 111 ? 19.531 5.223 2.428 1 96.06 111 ASP A O 1
ATOM 822 N N . LEU A 1 112 ? 17.406 5.691 2.396 1 94.38 112 LEU A N 1
ATOM 823 C CA . LEU A 1 112 ? 17.266 5.453 0.962 1 94.38 112 LEU A CA 1
ATOM 824 C C . LEU A 1 112 ? 18.016 6.52 0.163 1 94.38 112 LEU A C 1
ATOM 826 O O . LEU A 1 112 ? 18.641 6.215 -0.855 1 94.38 112 LEU A O 1
ATOM 830 N N . LEU A 1 113 ? 17.922 7.727 0.636 1 92.44 113 LEU A N 1
ATOM 831 C CA . LEU A 1 113 ? 18.578 8.836 -0.043 1 92.44 113 LEU A CA 1
ATOM 832 C C . LEU A 1 113 ? 20.094 8.688 0.03 1 92.44 113 LEU A C 1
ATOM 834 O O . LEU A 1 113 ? 20.812 9.188 -0.84 1 92.44 113 LEU A O 1
ATOM 838 N N . GLU A 1 114 ? 20.547 7.957 1.026 1 93 114 GLU A N 1
ATOM 839 C CA . GLU A 1 114 ? 21.969 7.758 1.213 1 93 114 GLU A CA 1
ATOM 840 C C . GLU A 1 114 ? 22.484 6.582 0.382 1 93 114 GLU A C 1
ATOM 842 O O . GLU A 1 114 ? 23.688 6.34 0.307 1 93 114 GLU A O 1
ATOM 847 N N . GLY A 1 115 ? 21.594 5.863 -0.22 1 90.75 115 GLY A N 1
ATOM 848 C CA . GLY A 1 115 ? 21.922 4.719 -1.051 1 90.75 115 GLY A CA 1
ATOM 8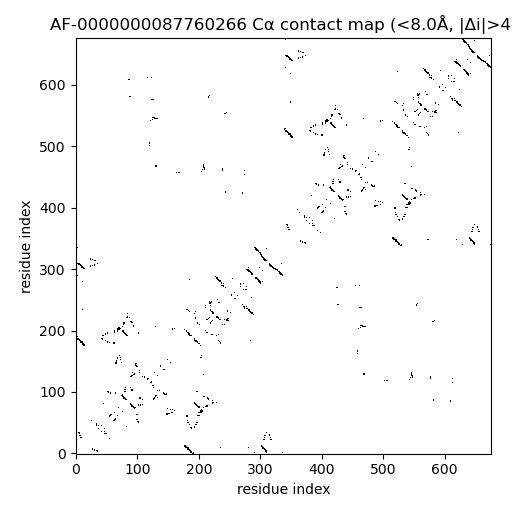49 C C . GLY A 1 115 ? 20.875 3.629 -1.013 1 90.75 115 GLY A C 1
ATOM 850 O O . GLY A 1 115 ? 20.203 3.441 0.006 1 90.75 115 GLY A O 1
ATOM 851 N N . SER A 1 116 ? 20.938 2.881 -2.051 1 86.19 116 SER A N 1
ATOM 852 C CA . SER A 1 116 ? 19.859 1.908 -2.227 1 86.19 116 SER A CA 1
ATOM 853 C C . SER A 1 116 ? 20.188 0.598 -1.515 1 86.19 116 SER A C 1
ATOM 855 O O . SER A 1 116 ? 19.281 -0.201 -1.242 1 86.19 116 SER A O 1
ATOM 857 N N . THR A 1 117 ? 21.438 0.328 -1.279 1 85.31 117 THR A N 1
ATOM 858 C CA . THR A 1 117 ? 21.844 -0.954 -0.707 1 85.31 117 THR A CA 1
ATOM 859 C C . THR A 1 117 ? 22.75 -0.749 0.506 1 85.31 117 THR A C 1
ATOM 861 O O . THR A 1 117 ? 23.297 0.339 0.703 1 85.31 117 THR A O 1
ATOM 864 N N . ASP A 1 118 ? 22.672 -1.781 1.371 1 83.81 118 ASP A N 1
ATOM 865 C CA . ASP A 1 118 ? 23.625 -1.737 2.479 1 83.81 118 ASP A CA 1
ATOM 866 C C . ASP A 1 118 ? 24.984 -2.262 2.049 1 83.81 118 ASP A C 1
ATOM 868 O O . ASP A 1 118 ? 25.281 -2.363 0.853 1 83.81 118 ASP A O 1
ATOM 872 N N . VAL A 1 119 ? 25.906 -2.551 2.965 1 77.25 119 VAL A N 1
ATOM 873 C CA . VAL A 1 119 ? 27.328 -2.807 2.709 1 77.25 119 VAL A CA 1
ATOM 874 C C . VAL A 1 119 ? 27.484 -4.125 1.957 1 77.25 119 VAL A C 1
ATOM 876 O O . VAL A 1 119 ? 28.469 -4.332 1.252 1 77.25 119 VAL A O 1
ATOM 879 N N . ILE A 1 120 ? 26.438 -5.043 2.035 1 76.62 120 ILE A N 1
ATOM 880 C CA . ILE A 1 120 ? 26.594 -6.328 1.361 1 76.62 120 ILE A CA 1
ATOM 881 C C . ILE A 1 120 ? 25.625 -6.406 0.175 1 76.62 120 ILE A C 1
ATOM 883 O O . ILE A 1 120 ? 25.359 -7.488 -0.344 1 76.62 120 ILE A O 1
ATOM 887 N N . GLY A 1 121 ? 24.984 -5.246 -0.128 1 78.31 121 GLY A N 1
ATOM 888 C CA . GLY A 1 121 ? 24.203 -5.18 -1.354 1 78.31 121 GLY A CA 1
ATOM 889 C C . GLY A 1 121 ? 22.734 -5.43 -1.134 1 78.31 121 GLY A C 1
ATOM 890 O O . GLY A 1 121 ? 21.953 -5.504 -2.092 1 78.31 121 GLY A O 1
ATOM 891 N N . ARG A 1 122 ? 22.344 -5.555 0.091 1 82.19 122 ARG A N 1
ATOM 892 C CA . ARG A 1 122 ? 20.922 -5.746 0.347 1 82.19 122 ARG A CA 1
ATOM 893 C C . ARG A 1 122 ? 20.141 -4.457 0.111 1 82.19 122 ARG A C 1
ATOM 895 O O . ARG A 1 122 ? 20.578 -3.377 0.5 1 82.19 122 ARG A O 1
ATOM 902 N N . LEU A 1 123 ? 19.031 -4.609 -0.485 1 87.81 123 LEU A N 1
ATOM 903 C CA . LEU A 1 123 ? 18.172 -3.451 -0.719 1 87.81 123 LEU A CA 1
ATOM 904 C C . LEU A 1 123 ? 17.578 -2.934 0.591 1 87.81 123 LEU A C 1
ATOM 906 O O . LEU A 1 123 ? 17.203 -3.721 1.459 1 87.81 123 LEU A O 1
ATOM 910 N N . LYS A 1 124 ? 17.562 -1.666 0.722 1 94.62 124 LYS A N 1
ATOM 911 C CA . LYS A 1 124 ? 17 -1.02 1.902 1 94.62 124 LYS A CA 1
ATOM 912 C C . LYS A 1 124 ? 15.477 -0.931 1.807 1 94.62 124 LYS A C 1
ATOM 914 O O . LYS A 1 124 ? 14.938 -0.67 0.733 1 94.62 124 LYS A O 1
ATOM 919 N N . PRO A 1 125 ? 14.836 -1.118 2.965 1 96.94 125 PRO A N 1
ATOM 920 C CA . PRO A 1 125 ? 13.375 -1.188 2.924 1 96.94 125 PRO A CA 1
ATOM 921 C C . PRO A 1 125 ? 12.727 0.184 2.773 1 96.94 125 PRO A C 1
ATOM 923 O O . PRO A 1 125 ? 13.242 1.179 3.287 1 96.94 125 PRO A O 1
ATOM 926 N N . ILE A 1 126 ? 11.531 0.149 2.172 1 97 126 ILE A N 1
ATOM 927 C CA . ILE A 1 126 ? 10.688 1.333 2.025 1 97 126 ILE A CA 1
ATOM 928 C C . ILE A 1 126 ? 9.625 1.35 3.119 1 97 126 ILE A C 1
ATOM 930 O O . ILE A 1 126 ? 9.18 2.418 3.547 1 97 126 ILE A O 1
ATOM 934 N N . MET A 1 127 ? 9.273 0.193 3.596 1 98.69 127 MET A N 1
ATOM 935 C CA . MET A 1 127 ? 8.195 0.073 4.574 1 98.69 127 MET A CA 1
ATOM 936 C C . MET A 1 127 ? 8.555 -0.938 5.66 1 98.69 127 MET A C 1
ATOM 938 O O . MET A 1 127 ? 8.961 -2.061 5.355 1 98.69 127 MET A O 1
ATOM 942 N N . LEU A 1 128 ? 8.422 -0.508 6.887 1 98.88 128 LEU A N 1
ATOM 943 C CA . LEU A 1 128 ? 8.555 -1.387 8.047 1 98.88 128 LEU A CA 1
ATOM 944 C C . LEU A 1 128 ? 7.293 -1.354 8.898 1 98.88 128 LEU A C 1
ATOM 946 O O . LEU A 1 128 ? 6.609 -0.329 8.969 1 98.88 128 LEU A O 1
ATOM 950 N N . VAL A 1 129 ? 7.031 -2.484 9.586 1 98.81 129 VAL A N 1
ATOM 951 C CA . VAL A 1 129 ? 5.789 -2.531 10.352 1 98.81 129 VAL A CA 1
ATOM 952 C C . VAL A 1 129 ? 6.043 -3.184 11.711 1 98.81 129 VAL A C 1
ATOM 954 O O . VAL A 1 129 ? 7.082 -3.816 11.914 1 98.81 129 VAL A O 1
ATOM 957 N N . GLY A 1 130 ? 5.133 -2.938 12.625 1 97.31 130 GLY A N 1
ATOM 958 C CA . GLY A 1 130 ? 5.066 -3.637 13.898 1 97.31 130 GLY A CA 1
ATOM 959 C C . GLY A 1 130 ? 6.352 -3.543 14.695 1 97.31 130 GLY A C 1
ATOM 960 O O . GLY A 1 130 ? 6.949 -2.469 14.797 1 97.31 130 GLY A O 1
ATOM 961 N N . ARG A 1 131 ? 6.727 -4.656 15.227 1 95.25 131 ARG A N 1
ATOM 962 C CA . ARG A 1 131 ? 7.891 -4.742 16.109 1 95.25 131 ARG A CA 1
ATOM 963 C C . ARG A 1 131 ? 9.172 -4.449 15.336 1 95.25 131 ARG A C 1
ATOM 965 O O . ARG A 1 131 ? 10.109 -3.859 15.883 1 95.25 131 ARG A O 1
ATOM 972 N N . GLY A 1 132 ? 9.156 -4.852 14.117 1 97.25 132 GLY A N 1
ATOM 973 C CA . GLY A 1 132 ? 10.312 -4.535 13.297 1 97.25 132 GLY A CA 1
ATOM 974 C C . GLY A 1 132 ? 10.562 -3.045 13.164 1 97.25 132 GLY A C 1
ATOM 975 O O . GLY A 1 132 ? 11.703 -2.59 13.297 1 97.25 132 GLY A O 1
ATOM 976 N N . ALA A 1 133 ? 9.508 -2.301 12.969 1 97.94 133 ALA A N 1
ATOM 977 C CA . ALA A 1 133 ? 9.609 -0.847 12.883 1 97.94 133 ALA A CA 1
ATOM 978 C C . ALA A 1 133 ? 10.055 -0.247 14.219 1 97.94 133 ALA A C 1
ATOM 980 O O . ALA A 1 133 ? 10.852 0.69 14.25 1 97.94 133 ALA A O 1
ATOM 981 N N . GLU A 1 134 ? 9.5 -0.781 15.289 1 96.19 134 GLU A N 1
ATOM 982 C CA . GLU A 1 134 ? 9.875 -0.32 16.625 1 96.19 134 GLU A CA 1
ATOM 983 C C . GLU A 1 134 ? 11.367 -0.523 16.875 1 96.19 134 GLU A C 1
ATOM 985 O O . GLU A 1 134 ? 12.047 0.377 17.375 1 96.19 134 GLU A O 1
ATOM 990 N N . ASN A 1 135 ? 11.828 -1.71 16.547 1 96.5 135 ASN A N 1
ATOM 991 C CA . ASN A 1 135 ? 13.242 -2.016 16.734 1 96.5 135 ASN A CA 1
ATOM 992 C C . ASN A 1 135 ? 14.133 -1.119 15.867 1 96.5 135 ASN A C 1
ATOM 994 O O . ASN A 1 135 ? 15.188 -0.669 16.312 1 96.5 135 ASN A O 1
ATOM 998 N N . TYR A 1 136 ? 13.734 -0.899 14.711 1 97.38 136 TYR A N 1
ATOM 999 C CA . TYR A 1 136 ? 14.445 0.027 13.844 1 97.38 136 TYR A CA 1
ATOM 1000 C C . TYR A 1 136 ? 14.523 1.415 14.461 1 97.38 136 TYR A C 1
ATOM 1002 O O . TYR A 1 136 ? 15.586 2.047 14.453 1 97.38 136 TYR A O 1
ATOM 1010 N N . ALA A 1 137 ? 13.391 1.873 14.977 1 97.31 137 ALA A N 1
ATOM 1011 C CA . ALA A 1 137 ? 13.328 3.18 15.625 1 97.31 137 ALA A CA 1
ATOM 1012 C C . ALA A 1 137 ? 14.32 3.268 16.781 1 97.31 137 ALA A C 1
ATOM 1014 O O . ALA A 1 137 ? 15.047 4.258 16.906 1 97.31 137 ALA A O 1
ATOM 1015 N N . LYS A 1 138 ? 14.367 2.227 17.562 1 95.62 138 LYS A N 1
ATOM 1016 C CA . LYS A 1 138 ? 15.289 2.186 18.703 1 95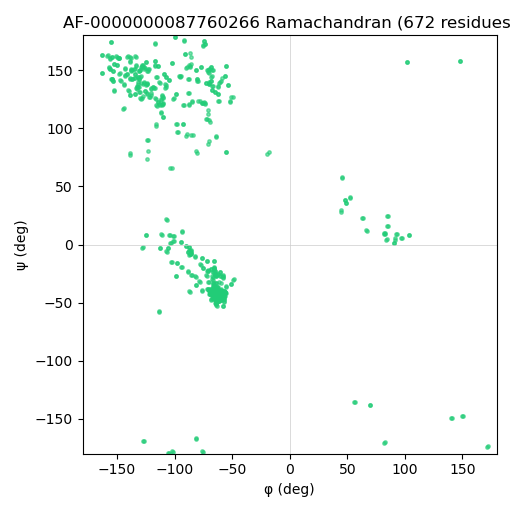.62 138 LYS A CA 1
ATOM 1017 C C . LYS A 1 138 ? 16.734 2.281 18.234 1 95.62 138 LYS A C 1
ATOM 1019 O O . LYS A 1 138 ? 17.531 3.029 18.812 1 95.62 138 LYS A O 1
ATOM 1024 N N . ARG A 1 139 ? 17.016 1.579 17.156 1 95.12 139 ARG A N 1
ATOM 1025 C CA . ARG A 1 139 ? 18.375 1.576 16.625 1 95.12 139 ARG A CA 1
ATOM 1026 C C . ARG A 1 139 ? 18.75 2.953 16.094 1 95.12 139 ARG A C 1
ATOM 1028 O O . ARG A 1 139 ? 19.922 3.344 16.141 1 95.12 139 ARG A O 1
ATOM 1035 N N . LYS A 1 140 ? 17.781 3.68 15.609 1 96 140 LYS A N 1
ATOM 1036 C CA . LYS A 1 140 ? 18.031 5 15.039 1 96 140 LYS A CA 1
ATOM 1037 C C . LYS A 1 140 ? 18.016 6.078 16.125 1 96 140 LYS A C 1
ATOM 1039 O O . LYS A 1 140 ? 18.203 7.262 15.828 1 96 140 LYS A O 1
ATOM 1044 N N . GLY A 1 141 ? 17.672 5.719 17.375 1 93.75 141 GLY A N 1
ATOM 1045 C CA . GLY A 1 141 ? 17.703 6.656 18.484 1 93.75 141 GLY A CA 1
ATOM 1046 C C . GLY A 1 141 ? 16.438 7.473 18.609 1 93.75 141 GLY A C 1
ATOM 1047 O O . GLY A 1 141 ? 16.438 8.539 19.219 1 93.75 141 GLY A O 1
ATOM 1048 N N . VAL A 1 142 ? 15.383 7.02 17.938 1 92.81 142 VAL A N 1
ATOM 1049 C CA . VAL A 1 142 ? 14.094 7.684 18.094 1 92.81 142 VAL A CA 1
ATOM 1050 C C . VAL A 1 142 ? 13.531 7.406 19.484 1 92.81 142 VAL A C 1
ATOM 1052 O O . VAL A 1 142 ? 13.664 6.297 20.016 1 92.81 142 VAL A O 1
ATOM 1055 N N . GLN A 1 143 ? 12.961 8.383 20.062 1 85.69 143 GLN A N 1
ATOM 1056 C CA . GLN A 1 143 ? 12.391 8.234 21.406 1 85.69 143 GLN A CA 1
ATOM 1057 C C . GLN A 1 143 ? 11.273 7.199 21.406 1 85.69 143 GLN A C 1
ATOM 1059 O O . GLN A 1 143 ? 10.328 7.293 20.641 1 85.69 143 GLN A O 1
ATOM 1064 N N . THR A 1 144 ? 11.438 6.234 22.234 1 84.62 144 THR A N 1
ATOM 1065 C CA . THR A 1 144 ? 10.43 5.195 22.406 1 84.62 144 THR A CA 1
ATOM 1066 C C . THR A 1 144 ? 9.906 5.176 23.828 1 84.62 144 THR A C 1
ATOM 1068 O O . THR A 1 144 ? 10.625 5.539 24.766 1 84.62 144 THR A O 1
ATOM 1071 N N . GLU A 1 145 ? 8.625 5.074 23.891 1 80.75 145 GLU A N 1
ATOM 1072 C CA . GLU A 1 145 ? 7.988 4.996 25.203 1 80.75 145 GLU A CA 1
ATOM 1073 C C . GLU A 1 145 ? 7.023 3.814 25.281 1 80.75 145 GLU A C 1
ATOM 1075 O O . GLU A 1 145 ? 6.344 3.5 24.312 1 80.75 145 GLU A O 1
ATOM 1080 N N . GLN A 1 146 ? 7.039 3.32 26.438 1 69.5 146 GLN A N 1
ATOM 1081 C CA . GLN A 1 146 ? 6.184 2.15 26.609 1 69.5 146 GLN A CA 1
ATOM 1082 C C . GLN A 1 146 ? 4.719 2.557 26.766 1 69.5 146 GLN A C 1
ATOM 1084 O O . GLN A 1 146 ? 3.82 1.832 26.328 1 69.5 146 GLN A O 1
ATOM 1089 N N . ASP A 1 147 ? 4.57 3.766 27.391 1 79.69 147 ASP A N 1
ATOM 1090 C CA . ASP A 1 147 ? 3.172 4.117 27.625 1 79.69 147 ASP A CA 1
ATOM 1091 C C . ASP A 1 147 ? 2.781 5.371 26.844 1 79.69 147 ASP A C 1
ATOM 1093 O O . ASP A 1 147 ? 3.148 6.484 27.234 1 79.69 147 ASP A O 1
ATOM 1097 N N . LEU A 1 148 ? 2.094 5.184 25.797 1 87.5 148 LEU A N 1
ATOM 1098 C CA . LEU A 1 148 ? 1.643 6.262 24.922 1 87.5 148 LEU A CA 1
ATOM 1099 C C . LEU A 1 148 ? 0.157 6.539 25.125 1 87.5 148 LEU A C 1
ATOM 1101 O O . LEU A 1 148 ? -0.429 7.355 24.406 1 87.5 148 LEU A O 1
ATOM 1105 N N . VAL A 1 149 ? -0.397 5.918 26.109 1 89.06 149 VAL A N 1
ATOM 1106 C CA . VAL A 1 149 ? -1.831 6.016 26.359 1 89.06 149 VAL A CA 1
ATOM 1107 C C . VAL A 1 149 ? -2.129 7.266 27.188 1 89.06 149 VAL A C 1
ATOM 1109 O O . VAL A 1 149 ? -1.561 7.449 28.266 1 89.06 149 VAL A O 1
ATOM 1112 N N . SER A 1 150 ? -2.953 8.07 26.641 1 87.44 150 SER A N 1
ATOM 1113 C CA . SER A 1 150 ? -3.402 9.234 27.406 1 87.44 150 SER A CA 1
ATOM 1114 C C . SER A 1 150 ? -4.672 8.922 28.188 1 87.44 150 SER A C 1
ATOM 1116 O O . SER A 1 150 ? -5.348 7.926 27.922 1 87.44 150 SER A O 1
ATOM 1118 N N . LYS A 1 151 ? -4.949 9.805 29.156 1 87.44 151 LYS A N 1
ATOM 1119 C CA . LYS A 1 151 ? -6.18 9.656 29.922 1 87.44 151 LYS A CA 1
ATOM 1120 C C . LYS A 1 151 ? -7.406 9.719 29.016 1 87.44 151 LYS A C 1
ATOM 1122 O O . LYS A 1 151 ? -8.352 8.945 29.172 1 87.44 151 LYS A O 1
ATOM 1127 N N . GLN A 1 152 ? -7.352 10.562 28.125 1 84.81 152 GLN A N 1
ATOM 1128 C CA . GLN A 1 152 ? -8.469 10.758 27.203 1 84.81 152 GLN A CA 1
ATOM 1129 C C . GLN A 1 152 ? -8.672 9.531 26.312 1 84.81 152 GLN A C 1
ATOM 1131 O O . GLN A 1 152 ? -9.797 9.047 26.172 1 84.81 152 GLN A O 1
ATOM 1136 N N . SER A 1 153 ? -7.605 9.023 25.75 1 86 153 SER A N 1
ATOM 1137 C CA . SER A 1 153 ? -7.723 7.867 24.875 1 86 153 SER A CA 1
ATOM 1138 C C . SER A 1 153 ? -8.172 6.625 25.625 1 86 153 SER A C 1
ATOM 1140 O O . SER A 1 153 ? -8.906 5.797 25.094 1 86 153 SER A O 1
ATOM 1142 N N . LEU A 1 154 ? -7.758 6.523 26.859 1 89.12 154 LEU A N 1
ATOM 1143 C CA . LEU A 1 154 ? -8.172 5.398 27.688 1 89.12 154 LEU A CA 1
ATOM 1144 C C . LEU A 1 154 ? -9.664 5.465 28 1 89.12 154 LEU A C 1
ATOM 1146 O O . LEU A 1 154 ? -10.352 4.445 27.953 1 89.12 154 LEU A O 1
ATOM 1150 N N . ALA A 1 155 ? -10.086 6.637 28.281 1 86.94 155 ALA A N 1
ATOM 1151 C CA . ALA A 1 155 ? -11.508 6.816 28.578 1 86.94 155 ALA A CA 1
ATOM 1152 C C . ALA A 1 155 ? -12.367 6.422 27.375 1 86.94 155 ALA A C 1
ATOM 1154 O O . ALA A 1 155 ? -13.375 5.723 27.531 1 86.94 155 ALA A O 1
ATOM 1155 N N . TYR A 1 156 ? -11.977 6.895 26.234 1 83.25 156 TYR A N 1
ATOM 1156 C CA . TYR A 1 156 ? -12.688 6.531 25.016 1 83.25 156 TYR A CA 1
ATOM 1157 C C . TYR A 1 156 ? -12.656 5.023 24.797 1 83.25 156 TYR A C 1
ATOM 1159 O O . TYR A 1 156 ? -13.68 4.418 24.469 1 83.25 156 TYR A O 1
ATOM 1167 N N . TYR A 1 157 ? -11.539 4.441 24.969 1 88.31 157 TYR A N 1
ATOM 1168 C CA . TYR A 1 157 ? -11.344 3.004 24.812 1 88.31 157 TYR A CA 1
ATOM 1169 C C . TYR A 1 157 ? -12.281 2.215 25.719 1 88.31 157 TYR A C 1
ATOM 1171 O O . TYR A 1 157 ? -12.961 1.291 25.25 1 88.31 157 TYR A O 1
ATOM 1179 N N . LEU A 1 158 ? -12.297 2.586 26.922 1 89 158 LEU A N 1
ATOM 1180 C CA . LEU A 1 158 ? -13.109 1.875 27.906 1 89 158 LEU A CA 1
ATOM 1181 C C . LEU A 1 158 ? -14.594 2.006 27.578 1 89 158 LEU A C 1
ATOM 1183 O O . LEU A 1 158 ? -15.352 1.045 27.719 1 89 158 LEU A O 1
ATOM 1187 N N . ALA A 1 159 ? -14.961 3.162 27.125 1 83.38 159 ALA A N 1
ATOM 1188 C CA . ALA A 1 159 ? -16.359 3.383 26.734 1 83.38 159 ALA A CA 1
ATOM 1189 C C . ALA A 1 159 ? -16.75 2.51 25.547 1 83.38 159 ALA A C 1
ATOM 1191 O O . ALA A 1 159 ? -17.797 1.866 25.562 1 83.38 159 ALA A O 1
ATOM 1192 N N . TRP A 1 160 ? -15.891 2.477 24.578 1 81.56 160 TRP A N 1
ATOM 1193 C CA . TRP A 1 160 ? -16.172 1.707 23.375 1 81.56 160 TRP A CA 1
ATOM 1194 C C . TRP A 1 160 ? -16.094 0.209 23.656 1 81.56 160 TRP A C 1
ATOM 1196 O O . TRP A 1 160 ? -16.891 -0.567 23.109 1 81.56 160 TRP A O 1
ATOM 1206 N N . LYS A 1 161 ? -15.203 -0.157 24.422 1 86.12 161 LYS A N 1
ATOM 1207 C CA . LYS A 1 161 ? -15.055 -1.568 24.781 1 86.12 161 LYS A CA 1
ATOM 1208 C C . LYS A 1 161 ? -16.297 -2.078 25.516 1 86.12 161 LYS A C 1
ATOM 1210 O O . LYS A 1 161 ? -16.75 -3.201 25.281 1 86.12 161 LYS A O 1
ATOM 1215 N N . LYS A 1 162 ? -16.781 -1.24 26.391 1 85.19 162 LYS A N 1
ATOM 1216 C CA . LYS A 1 162 ? -18 -1.585 27.109 1 85.19 162 LYS A CA 1
ATOM 1217 C C . LYS A 1 162 ? -19.172 -1.754 26.141 1 85.19 162 LYS A C 1
ATOM 1219 O O . LYS A 1 162 ? -19.953 -2.697 26.266 1 85.19 162 LYS A O 1
ATOM 1224 N N . ALA A 1 163 ? -19.266 -0.837 25.25 1 79.25 163 ALA A N 1
ATOM 1225 C CA . ALA A 1 163 ? -20.312 -0.923 24.234 1 79.25 163 ALA A CA 1
ATOM 1226 C C . ALA A 1 163 ? -20.188 -2.207 23.422 1 79.25 163 ALA A C 1
ATOM 1228 O O . ALA A 1 163 ? -21.188 -2.842 23.094 1 79.25 163 ALA A O 1
ATOM 1229 N N . TYR A 1 164 ? -19.016 -2.582 23.109 1 80.19 164 TYR A N 1
ATOM 1230 C CA . TYR A 1 164 ? -18.734 -3.801 22.359 1 80.19 164 TYR A CA 1
ATOM 1231 C C . TYR A 1 164 ? -19.172 -5.035 23.141 1 80.19 164 TYR A C 1
ATOM 1233 O O . TYR A 1 164 ? -19.797 -5.941 22.578 1 80.19 164 TYR A O 1
ATOM 1241 N N . GLU A 1 165 ? -18.859 -5.051 24.328 1 83.38 165 GLU A N 1
ATOM 1242 C CA . GLU A 1 165 ? -19.141 -6.211 25.172 1 83.38 165 GLU A CA 1
ATOM 1243 C C . GLU A 1 165 ? -20.641 -6.344 25.438 1 83.38 165 GLU A C 1
ATOM 1245 O O . GLU A 1 165 ? -21.156 -7.457 25.547 1 83.38 165 GLU A O 1
ATOM 1250 N N . GLU A 1 166 ? -21.281 -5.219 25.5 1 80.31 166 GLU A N 1
ATOM 1251 C CA . GLU A 1 166 ? -22.719 -5.242 25.812 1 80.31 166 GLU A CA 1
ATOM 1252 C C . GLU A 1 166 ? -23.547 -5.258 24.531 1 80.31 166 GLU A C 1
ATOM 1254 O O . GLU A 1 166 ? -24.781 -5.344 24.594 1 80.31 166 GLU A O 1
ATOM 1259 N N . ALA A 1 167 ? -22.938 -5.48 23.422 1 67 167 ALA A N 1
ATOM 1260 C CA . ALA A 1 167 ? -23.594 -5.488 22.109 1 67 167 ALA A CA 1
ATOM 1261 C C . ALA A 1 167 ? -24.547 -4.309 21.984 1 67 167 ALA A C 1
ATOM 1263 O O . ALA A 1 167 ? -25.656 -4.457 21.453 1 67 167 ALA A O 1
ATOM 1264 N N . LEU A 1 168 ? -24.375 -3.188 22.594 1 60.47 168 LEU A N 1
ATOM 1265 C CA . LEU A 1 168 ? -25.25 -2.02 22.594 1 60.47 168 LEU A CA 1
ATOM 1266 C C . LEU A 1 168 ? -24.969 -1.123 21.391 1 60.47 168 LEU A C 1
ATOM 1268 O O . LEU A 1 168 ? -23.844 -0.657 21.219 1 60.47 168 LEU A O 1
ATOM 1272 N N . GLU A 1 169 ? -25.703 -1.261 20.266 1 56.56 169 GLU A N 1
ATOM 1273 C CA . GLU A 1 169 ? -25.578 -0.476 19.047 1 56.56 169 GLU A CA 1
ATOM 1274 C C . GLU A 1 169 ? -25.766 1.013 19.328 1 56.56 169 GLU A C 1
ATOM 1276 O O . GLU A 1 169 ? -25.125 1.854 18.672 1 56.56 169 GLU A O 1
ATOM 1281 N N . GLU A 1 170 ? -26.703 1.417 20.109 1 50.25 170 GLU A N 1
ATOM 1282 C CA . GLU A 1 170 ? -27.391 2.709 20.094 1 50.25 170 GLU A CA 1
ATOM 1283 C C . GLU A 1 170 ? -26.422 3.846 20.406 1 50.25 170 GLU A C 1
ATOM 1285 O O . GLU A 1 170 ? -26.5 4.926 19.812 1 50.25 170 GLU A O 1
ATOM 1290 N N . ASP A 1 171 ? -25.688 3.816 21.406 1 47.84 171 ASP A N 1
ATOM 1291 C CA . ASP A 1 171 ? -25.188 4.992 22.109 1 47.84 171 ASP A CA 1
ATOM 1292 C C . ASP A 1 171 ? -23.875 5.484 21.484 1 47.84 171 ASP A C 1
ATOM 1294 O O . ASP A 1 171 ? -23.359 6.539 21.875 1 47.84 171 ASP A O 1
ATOM 1298 N N . LEU A 1 172 ? -23.312 4.914 20.531 1 52.25 172 LEU A N 1
ATOM 1299 C CA . LEU A 1 172 ? -21.922 5.219 20.219 1 52.25 172 LEU A CA 1
ATOM 1300 C C . LEU A 1 172 ? -21.844 6.238 19.078 1 52.25 172 LEU A C 1
ATOM 1302 O O . LEU A 1 172 ? -20.75 6.727 18.766 1 52.25 172 LEU A O 1
ATOM 1306 N N . ASN A 1 173 ? -22.906 6.422 18.391 1 49.62 173 ASN A N 1
ATOM 1307 C CA . ASN A 1 173 ? -22.906 7.387 17.297 1 49.62 173 ASN A CA 1
ATOM 1308 C C . ASN A 1 173 ? -22.375 8.742 17.734 1 49.62 173 ASN A C 1
ATOM 1310 O O . ASN A 1 173 ? -21.859 9.508 16.938 1 49.62 173 ASN A O 1
ATOM 1314 N N . ASP A 1 174 ? -22.703 9.031 19.016 1 46.19 174 ASP A N 1
ATOM 1315 C CA . ASP A 1 174 ? -22.328 10.375 19.469 1 46.19 174 ASP A CA 1
ATOM 1316 C C . ASP A 1 174 ? -20.844 10.461 19.781 1 46.19 174 ASP A C 1
ATOM 1318 O O . ASP A 1 174 ? -20.312 11.547 20.016 1 46.19 174 ASP A O 1
ATOM 1322 N N . ILE A 1 175 ? -20.312 9.312 19.938 1 47.91 175 ILE A N 1
ATOM 1323 C CA . ILE A 1 175 ? -18.906 9.414 20.281 1 47.91 175 ILE A CA 1
ATOM 1324 C C . ILE A 1 175 ? -18.094 9.664 19 1 47.91 175 ILE A C 1
ATOM 1326 O O . ILE A 1 175 ? -18.141 8.875 18.062 1 47.91 175 ILE A O 1
ATOM 1330 N N . GLY A 1 176 ? -18.062 10.773 18.531 1 47.31 176 GLY A N 1
ATOM 1331 C CA . GLY A 1 176 ? -17.328 11.281 17.391 1 47.31 176 GLY A CA 1
ATOM 1332 C C . GLY A 1 176 ? -16.172 10.391 16.969 1 47.31 176 GLY A C 1
ATOM 1333 O O . GLY A 1 176 ? -15.227 10.211 17.734 1 47.31 176 GLY A O 1
ATOM 1334 N N . ILE A 1 177 ? -16.562 9.281 16.203 1 47.88 177 ILE A N 1
ATOM 1335 C CA . ILE A 1 177 ? -15.508 8.484 15.594 1 47.88 177 ILE A CA 1
ATOM 1336 C C . ILE A 1 177 ? -14.609 9.383 14.742 1 47.88 177 ILE A C 1
ATOM 1338 O O . ILE A 1 177 ? -15.055 9.93 13.734 1 47.88 177 ILE A O 1
ATOM 1342 N N . ILE A 1 178 ? -13.672 10.125 15.352 1 49.75 178 ILE A N 1
ATOM 1343 C CA . ILE A 1 178 ? -12.734 10.914 14.562 1 49.75 178 ILE A CA 1
ATOM 1344 C C . ILE A 1 178 ? -11.859 9.992 13.719 1 49.75 178 ILE A C 1
ATOM 1346 O O . ILE A 1 178 ? -11.133 9.148 14.258 1 49.75 178 ILE A O 1
ATOM 1350 N N . GLN A 1 179 ? -12.305 9.703 12.398 1 57.94 179 GLN A N 1
ATOM 1351 C CA . GLN A 1 179 ? -11.422 9.023 11.469 1 57.94 179 GLN A CA 1
ATOM 1352 C C . GLN A 1 179 ? -10.281 9.938 11.023 1 57.94 179 GLN A C 1
ATOM 1354 O O . GLN A 1 179 ? -10.508 10.922 10.32 1 57.94 179 GLN A O 1
ATOM 1359 N N . ASP A 1 180 ? -8.938 10.047 11.883 1 74.38 180 ASP A N 1
ATOM 1360 C CA . ASP A 1 180 ? -8.18 11.289 11.766 1 74.38 180 ASP A CA 1
ATOM 1361 C C . ASP A 1 180 ? -6.746 11.016 11.32 1 74.38 180 ASP A C 1
ATOM 1363 O O . ASP A 1 180 ? -5.84 10.898 12.148 1 74.38 180 ASP A O 1
ATOM 1367 N N . THR A 1 181 ? -6.648 10.797 9.875 1 87.19 181 THR A N 1
ATOM 1368 C CA . THR A 1 181 ? -5.305 10.922 9.32 1 87.19 181 THR A CA 1
ATOM 1369 C C . THR A 1 181 ? -4.918 12.383 9.156 1 87.19 181 THR A C 1
ATOM 1371 O O . THR A 1 181 ? -5.711 13.195 8.664 1 87.19 181 THR A O 1
ATOM 1374 N N . LEU A 1 182 ? -3.83 12.766 9.758 1 96.19 182 LEU A N 1
ATOM 1375 C CA . LEU A 1 182 ? -3.318 14.102 9.492 1 96.19 182 LEU A CA 1
ATOM 1376 C C . LEU A 1 182 ? -2.416 14.102 8.266 1 96.19 182 LEU A C 1
ATOM 1378 O O . LEU A 1 182 ? -1.854 13.062 7.898 1 96.19 182 LEU A O 1
ATOM 1382 N N . GLY A 1 183 ? -2.301 15.203 7.566 1 98.38 183 GLY A N 1
ATOM 1383 C CA . GLY A 1 183 ? -1.456 15.336 6.391 1 98.38 183 GLY A CA 1
ATOM 1384 C C . GLY A 1 183 ? -0.792 16.703 6.281 1 98.38 183 GLY A C 1
ATOM 1385 O O . GLY A 1 183 ? -1.374 17.703 6.668 1 98.38 183 GLY A O 1
ATOM 1386 N N . ILE A 1 184 ? 0.405 16.703 5.777 1 98.75 184 ILE A N 1
ATOM 1387 C CA . ILE A 1 184 ? 1.161 17.922 5.551 1 98.75 184 ILE A CA 1
ATOM 1388 C C . ILE A 1 184 ? 1.767 17.906 4.148 1 98.75 184 ILE A C 1
ATOM 1390 O O . ILE A 1 184 ? 2.303 16.875 3.711 1 98.75 184 ILE A O 1
ATOM 1394 N N . ILE A 1 185 ? 1.642 18.984 3.451 1 98.94 185 ILE A N 1
ATOM 1395 C CA . ILE A 1 185 ? 2.35 19.234 2.201 1 98.94 185 ILE A CA 1
ATOM 1396 C C . ILE A 1 185 ? 3.178 20.5 2.326 1 98.94 185 ILE A C 1
ATOM 1398 O O . ILE A 1 185 ? 2.65 21.562 2.678 1 98.94 185 ILE A O 1
ATOM 1402 N N . CYS A 1 186 ? 4.391 20.484 2.059 1 98.44 186 CYS A N 1
ATOM 1403 C CA . CYS A 1 186 ? 5.168 21.719 2.117 1 98.44 186 CYS A CA 1
ATOM 1404 C C . CYS A 1 186 ? 6.207 21.75 1.004 1 98.44 186 CYS A C 1
ATOM 1406 O O . CYS A 1 186 ? 6.625 20.703 0.499 1 98.44 186 CYS A O 1
ATOM 1408 N N . GLY A 1 187 ? 6.551 22.906 0.57 1 98.69 187 GLY A N 1
ATOM 1409 C CA . GLY A 1 187 ? 7.57 23.203 -0.424 1 98.69 187 GLY A CA 1
ATOM 1410 C C . GLY A 1 187 ? 8.633 24.156 0.078 1 98.69 187 GLY A C 1
ATOM 1411 O O . GLY A 1 187 ? 8.32 25.109 0.8 1 98.69 187 GLY A O 1
ATOM 1412 N N . ASP A 1 188 ? 9.891 23.844 -0.276 1 98.5 188 ASP A N 1
ATOM 1413 C CA . ASP A 1 188 ? 10.977 24.703 0.187 1 98.5 188 ASP A CA 1
ATOM 1414 C C . ASP A 1 188 ? 11.5 25.578 -0.947 1 98.5 188 ASP A C 1
ATOM 1416 O O . ASP A 1 188 ? 10.969 25.547 -2.059 1 98.5 188 ASP A O 1
ATOM 1420 N N . SER A 1 189 ? 12.531 26.422 -0.639 1 97.12 189 SER A N 1
ATOM 1421 C CA . SER A 1 189 ? 13.023 27.422 -1.575 1 97.12 189 SER A CA 1
ATOM 1422 C C . SER A 1 189 ? 13.797 26.781 -2.719 1 97.12 189 SER A C 1
ATOM 1424 O O . SER A 1 189 ? 14.086 27.438 -3.727 1 97.12 189 SER A O 1
ATOM 1426 N N . SER A 1 190 ? 14.18 25.5 -2.605 1 96.81 190 SER A N 1
ATOM 1427 C CA . SER A 1 190 ? 14.875 24.781 -3.67 1 96.81 190 SER A CA 1
ATOM 1428 C C . SER A 1 190 ? 13.883 24.172 -4.66 1 96.81 190 SER A C 1
ATOM 1430 O O . SER A 1 190 ? 14.281 23.609 -5.68 1 96.81 190 SER A O 1
ATOM 1432 N N . GLY A 1 191 ? 12.609 24.234 -4.336 1 96.88 191 GLY A N 1
ATOM 1433 C CA . GLY A 1 191 ? 11.578 23.734 -5.227 1 96.88 191 GLY A CA 1
ATOM 1434 C C . GLY A 1 191 ? 11.203 22.281 -4.938 1 96.88 191 GLY A C 1
ATOM 1435 O O . GLY A 1 191 ? 10.469 21.672 -5.707 1 96.88 191 GLY A O 1
ATOM 1436 N N . ILE A 1 192 ? 11.68 21.75 -3.863 1 97.75 192 ILE A N 1
ATOM 1437 C CA . ILE A 1 192 ? 11.359 20.391 -3.479 1 97.75 192 ILE A CA 1
ATOM 1438 C C . ILE A 1 192 ? 10.078 20.375 -2.641 1 97.75 192 ILE A C 1
ATOM 1440 O O . ILE A 1 192 ? 9.93 21.188 -1.723 1 97.75 192 ILE A O 1
ATOM 1444 N N . VAL A 1 193 ? 9.156 19.516 -3.002 1 98.75 193 VAL A N 1
ATOM 1445 C CA . VAL A 1 193 ? 7.891 19.375 -2.287 1 98.75 193 VAL A CA 1
ATOM 1446 C C . VAL A 1 193 ? 7.887 18.047 -1.516 1 98.75 193 VAL A C 1
ATOM 1448 O O . VAL A 1 193 ? 8.375 17.031 -2.012 1 98.75 193 VAL A O 1
ATOM 1451 N N . THR A 1 194 ? 7.395 18.078 -0.298 1 98.88 194 THR A N 1
ATOM 1452 C CA . THR A 1 194 ? 7.262 16.906 0.547 1 98.88 194 THR A CA 1
ATOM 1453 C C . THR A 1 194 ? 5.832 16.75 1.06 1 98.88 194 THR A C 1
ATOM 1455 O O . THR A 1 194 ? 5.18 17.75 1.375 1 98.88 194 THR A O 1
ATOM 1458 N N . VAL A 1 195 ? 5.352 15.57 1.086 1 98.88 195 VAL A N 1
ATOM 1459 C CA . VAL A 1 195 ? 4.047 15.258 1.661 1 98.88 195 VAL A CA 1
ATOM 1460 C C . VAL A 1 195 ? 4.195 14.18 2.73 1 98.88 195 VAL A C 1
ATOM 1462 O O . VAL A 1 195 ? 4.984 13.242 2.572 1 98.88 195 VAL A O 1
ATOM 1465 N N . SER A 1 196 ? 3.514 14.297 3.889 1 98.81 196 SER A N 1
ATOM 1466 C CA . SER A 1 196 ? 3.557 13.336 4.988 1 98.81 196 SER A CA 1
ATOM 1467 C C . SER A 1 196 ? 2.164 13.086 5.559 1 98.81 196 SER A C 1
ATOM 1469 O O . SER A 1 196 ? 1.297 13.961 5.5 1 98.81 196 SER A O 1
ATOM 1471 N N . THR A 1 197 ? 1.947 11.938 6.051 1 98.81 197 THR A N 1
ATOM 1472 C CA . THR A 1 197 ? 0.718 11.555 6.734 1 98.81 197 THR A CA 1
ATOM 1473 C C . THR A 1 197 ? 1.031 10.812 8.031 1 98.81 197 THR A C 1
ATOM 1475 O O . THR A 1 197 ? 2.082 10.18 8.156 1 98.81 197 THR A O 1
ATOM 1478 N N . SER A 1 198 ? 0.114 10.867 9.008 1 98.5 198 SER A N 1
ATOM 1479 C CA . SER A 1 198 ? 0.193 10.148 10.273 1 98.5 198 SER A CA 1
ATOM 1480 C C . SER A 1 198 ? -1.194 9.883 10.852 1 98.5 198 SER A C 1
ATOM 1482 O O . SER A 1 198 ? -2.088 10.727 10.742 1 98.5 198 SER A O 1
ATOM 1484 N N . SER A 1 199 ? -1.367 8.734 11.406 1 97.44 199 SER A N 1
ATOM 1485 C CA . SER A 1 199 ? -2.676 8.375 11.938 1 97.44 199 SER A CA 1
ATOM 1486 C C . SER A 1 199 ? -2.553 7.332 13.047 1 97.44 199 SER A C 1
ATOM 1488 O O . SER A 1 199 ? -1.705 6.441 12.977 1 97.44 199 SER A O 1
ATOM 1490 N N . GLY A 1 200 ? -3.381 7.5 14.016 1 94.94 200 GLY A N 1
ATOM 1491 C CA . GLY A 1 200 ? -3.523 6.48 15.047 1 94.94 200 GLY A CA 1
ATOM 1492 C C . GLY A 1 200 ? -4.555 5.422 14.695 1 94.94 200 GLY A C 1
ATOM 1493 O O . GLY A 1 200 ? -4.691 4.422 15.406 1 94.94 200 GLY A O 1
ATOM 1494 N N . GLY A 1 201 ? -5.211 5.625 13.656 1 92.19 201 GLY A N 1
ATOM 1495 C CA . GLY A 1 201 ? -6.207 4.664 13.219 1 92.19 201 GLY A CA 1
ATOM 1496 C C . GLY A 1 201 ? -7.539 4.82 13.93 1 92.19 201 GLY A C 1
ATOM 1497 O O . GLY A 1 201 ? -7.773 5.824 14.602 1 92.19 201 GLY A O 1
ATOM 1498 N N . THR A 1 202 ? -8.43 3.854 13.719 1 87.94 202 THR A N 1
ATOM 1499 C CA . THR A 1 202 ? -9.773 3.908 14.281 1 87.94 202 THR A CA 1
ATOM 1500 C C . THR A 1 202 ? -9.797 3.334 15.695 1 87.94 202 T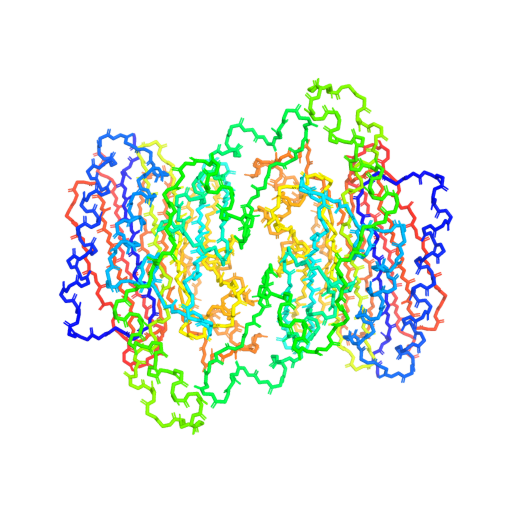HR A C 1
ATOM 1502 O O . THR A 1 202 ? -8.938 2.533 16.062 1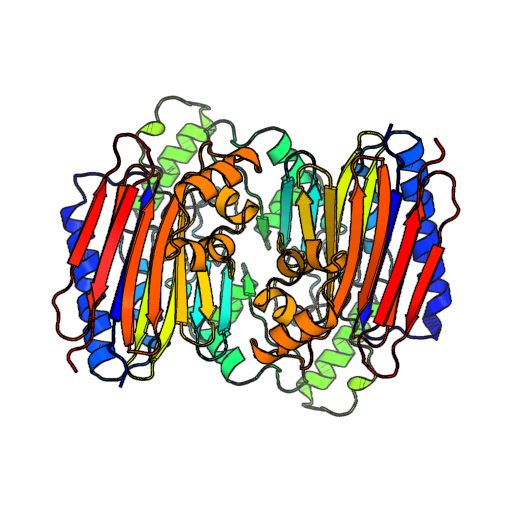 87.94 202 THR A O 1
ATOM 1505 N N . THR A 1 203 ? -10.75 3.783 16.422 1 85.94 203 THR A N 1
ATOM 1506 C CA . THR A 1 203 ? -10.906 3.268 17.781 1 85.94 203 THR A CA 1
ATOM 1507 C C . THR A 1 203 ? -11.203 1.769 17.75 1 85.94 203 THR A C 1
ATOM 1509 O O . THR A 1 203 ? -11.953 1.29 16.906 1 85.94 203 THR A O 1
ATOM 1512 N N . LEU A 1 204 ? -10.555 1.024 18.625 1 90.31 204 LEU A N 1
ATOM 1513 C CA . LEU A 1 204 ? -10.75 -0.408 18.812 1 90.31 204 LEU A CA 1
ATOM 1514 C C . LEU A 1 204 ? -10.391 -1.186 17.562 1 90.31 204 LEU A C 1
ATOM 1516 O O . LEU A 1 204 ? -10.922 -2.277 17.328 1 90.31 204 LEU A O 1
ATOM 1520 N N . LYS A 1 205 ? -9.57 -0.569 16.75 1 92.19 205 LYS A N 1
ATOM 1521 C CA . LYS A 1 205 ? -9.148 -1.3 15.562 1 92.19 205 LYS A CA 1
ATOM 1522 C C . LYS A 1 205 ? -8.523 -2.643 15.93 1 92.19 205 LYS A C 1
ATOM 1524 O O . LYS A 1 205 ? -7.988 -2.803 17.031 1 92.19 205 LYS A O 1
ATOM 1529 N N . VAL A 1 206 ? -8.609 -3.561 15.016 1 95.25 206 VAL A N 1
ATOM 1530 C CA . VAL A 1 206 ? -7.922 -4.84 15.18 1 95.25 206 VAL A CA 1
ATOM 1531 C C . VAL A 1 206 ? -6.414 -4.613 15.242 1 95.25 206 VAL A C 1
ATOM 1533 O O . VAL A 1 206 ? -5.848 -3.895 14.414 1 95.25 206 VAL A O 1
ATOM 1536 N N . PRO A 1 207 ? -5.766 -5.199 16.297 1 96.81 207 PRO A N 1
ATOM 1537 C CA . PRO A 1 207 ? -4.312 -5.043 16.344 1 96.81 207 PRO A CA 1
ATOM 1538 C C . PRO A 1 207 ? -3.623 -5.477 15.055 1 96.81 207 PRO A C 1
ATOM 1540 O O . PRO A 1 207 ? -3.986 -6.504 14.477 1 96.81 207 PRO A O 1
ATOM 1543 N N . GLY A 1 208 ? -2.656 -4.676 14.617 1 98.31 208 GLY A N 1
ATOM 1544 C CA . GLY A 1 208 ? -1.923 -4.973 13.398 1 98.31 208 GLY A CA 1
ATOM 1545 C C . GLY A 1 208 ? -2.545 -4.355 12.156 1 98.31 208 GLY A C 1
ATOM 1546 O O . GLY A 1 208 ? -2.008 -4.492 11.055 1 98.31 208 GLY A O 1
ATOM 1547 N N . ARG A 1 209 ? -3.639 -3.623 12.344 1 98.31 209 ARG A N 1
ATOM 1548 C CA . ARG A 1 209 ? -4.285 -2.986 11.203 1 98.31 209 ARG A CA 1
ATOM 1549 C C . ARG A 1 209 ? -3.4 -1.89 10.617 1 98.31 209 ARG A C 1
ATOM 1551 O O . ARG A 1 209 ? -2.846 -1.07 11.352 1 98.31 209 ARG A O 1
ATOM 1558 N N . VAL A 1 210 ? -3.283 -1.917 9.305 1 98.56 210 VAL A N 1
ATOM 1559 C CA . VAL A 1 210 ? -2.602 -0.839 8.594 1 98.56 210 VAL A CA 1
ATOM 1560 C C . VAL A 1 210 ? -3.613 -0.037 7.781 1 98.56 210 VAL A C 1
ATOM 1562 O O . VAL A 1 210 ? -4.43 -0.61 7.055 1 98.56 210 VAL A O 1
ATOM 1565 N N . GLY A 1 211 ? -3.592 1.281 7.965 1 97.56 211 GLY A N 1
ATOM 1566 C CA . GLY A 1 211 ? -4.449 2.176 7.203 1 97.56 211 GLY A CA 1
ATOM 1567 C C . GLY A 1 211 ? -3.723 2.881 6.07 1 97.56 211 GLY A C 1
ATOM 1568 O O . GLY A 1 211 ? -2.535 2.641 5.848 1 97.56 211 GLY A O 1
ATOM 1569 N N . PRO A 1 212 ? -4.453 3.723 5.387 1 97.62 212 PRO A N 1
ATOM 1570 C CA . PRO A 1 212 ? -3.883 4.387 4.211 1 97.62 212 PRO A CA 1
ATOM 1571 C C . PRO A 1 212 ? -2.74 5.336 4.57 1 97.62 212 PRO A C 1
ATOM 1573 O O . PRO A 1 212 ? -1.9 5.645 3.721 1 97.62 212 PRO A O 1
ATOM 1576 N N . ALA A 1 213 ? -2.662 5.766 5.84 1 98.44 213 ALA A N 1
ATOM 1577 C CA . ALA A 1 213 ? -1.638 6.719 6.262 1 98.44 213 ALA A CA 1
ATOM 1578 C C . ALA A 1 213 ? -0.244 6.102 6.164 1 98.44 213 ALA A C 1
ATOM 1580 O O . ALA A 1 213 ? 0.761 6.816 6.207 1 98.44 213 ALA A O 1
ATOM 1581 N N . ALA A 1 214 ? -0.174 4.789 6.012 1 98.69 214 ALA A N 1
ATOM 1582 C CA . ALA A 1 214 ? 1.112 4.102 5.914 1 98.69 214 ALA A CA 1
ATOM 1583 C C . ALA A 1 214 ? 1.387 3.66 4.477 1 98.69 214 ALA A C 1
ATOM 1585 O O . ALA A 1 214 ? 2.434 3.072 4.191 1 98.69 214 ALA A O 1
ATOM 1586 N N . LEU A 1 215 ? 0.516 3.863 3.609 1 98.69 215 LEU A N 1
ATOM 1587 C CA . LEU A 1 215 ? 0.648 3.271 2.281 1 98.69 215 LEU A CA 1
ATOM 1588 C C . LEU A 1 215 ? 0.929 4.344 1.234 1 98.69 215 LEU A C 1
ATOM 1590 O O . LEU A 1 215 ? 0.115 5.25 1.033 1 98.69 215 LEU A O 1
ATOM 1594 N N . LEU A 1 216 ? 2.059 4.176 0.562 1 98.31 216 LEU A N 1
ATOM 1595 C CA . LEU A 1 216 ? 2.473 5.113 -0.477 1 98.31 216 LEU A CA 1
ATOM 1596 C C . LEU A 1 216 ? 1.524 5.055 -1.671 1 98.31 216 LEU A C 1
ATOM 1598 O O . LEU A 1 216 ? 1.08 3.975 -2.062 1 98.31 216 LEU A O 1
ATOM 1602 N N . ARG A 1 217 ? 1.199 6.27 -2.135 1 97.94 217 ARG A N 1
ATOM 1603 C CA . ARG A 1 217 ? 0.355 6.492 -3.305 1 97.94 217 ARG A CA 1
ATOM 1604 C C . ARG A 1 217 ? -1.074 6.027 -3.047 1 97.94 217 ARG A C 1
ATOM 1606 O O . ARG A 1 217 ? -1.849 5.832 -3.984 1 97.94 217 ARG A O 1
ATOM 1613 N N . VAL A 1 218 ? -1.38 5.762 -1.799 1 98.25 218 VAL A N 1
ATOM 1614 C CA . VAL A 1 218 ? -2.723 5.414 -1.345 1 98.25 218 VAL A CA 1
ATOM 1615 C C . VAL A 1 218 ? -3.266 6.516 -0.44 1 98.25 218 VAL A C 1
ATOM 1617 O O . VAL A 1 218 ? -4.258 7.168 -0.772 1 98.25 218 VAL A O 1
ATOM 1620 N N . GLY A 1 219 ? -2.545 6.793 0.62 1 98.38 219 GLY A N 1
ATOM 1621 C CA . GLY A 1 219 ? -2.939 7.859 1.528 1 98.38 219 GLY A CA 1
ATOM 1622 C C . GLY A 1 219 ? -2.283 9.188 1.211 1 98.38 219 GLY A C 1
ATOM 1623 O O . GLY A 1 219 ? -2.725 10.234 1.689 1 98.38 219 GLY A O 1
ATOM 1624 N N . LEU A 1 220 ? -1.239 9.141 0.504 1 98.88 220 LEU A N 1
ATOM 1625 C CA . LEU A 1 220 ? -0.503 10.305 0.014 1 98.88 220 LEU A CA 1
ATOM 1626 C C . LEU A 1 220 ? 0.146 10.008 -1.333 1 98.88 220 LEU A C 1
ATOM 1628 O O . LEU A 1 220 ? 0.303 8.844 -1.708 1 98.88 220 LEU A O 1
ATOM 1632 N N . ASP A 1 221 ? 0.485 11.07 -2.062 1 98.69 221 ASP A N 1
ATOM 1633 C CA . ASP A 1 221 ? 1.163 10.875 -3.342 1 98.69 221 ASP A CA 1
ATOM 1634 C C . ASP A 1 221 ? 1.834 12.164 -3.807 1 98.69 221 ASP A C 1
ATOM 1636 O O . ASP A 1 221 ? 1.396 13.266 -3.453 1 98.69 221 ASP A O 1
ATOM 1640 N N . ILE A 1 222 ? 2.914 12.016 -4.477 1 98.44 222 ILE A N 1
ATOM 1641 C CA . ILE A 1 222 ? 3.547 13.078 -5.254 1 98.44 222 ILE A CA 1
ATOM 1642 C C . ILE A 1 222 ? 3.863 12.562 -6.656 1 98.44 222 ILE A C 1
ATOM 1644 O O . ILE A 1 222 ? 4.41 11.469 -6.82 1 98.44 222 ILE A O 1
ATOM 1648 N N . THR A 1 223 ? 3.492 13.305 -7.598 1 97.06 223 THR A N 1
ATOM 1649 C CA . THR A 1 223 ? 3.863 12.984 -8.969 1 97.06 223 THR A CA 1
ATOM 1650 C C . THR A 1 223 ? 4.258 14.25 -9.727 1 97.06 223 THR A C 1
ATOM 1652 O O . THR A 1 223 ? 3.992 15.367 -9.273 1 97.06 223 THR A O 1
ATOM 1655 N N . THR A 1 224 ? 5.062 14.023 -10.812 1 96.19 224 THR A N 1
ATOM 1656 C CA . THR A 1 224 ? 5.562 15.156 -11.586 1 96.19 224 THR A CA 1
ATOM 1657 C C . THR A 1 224 ? 5.324 14.938 -13.078 1 96.19 224 THR A C 1
ATOM 1659 O O . THR A 1 224 ? 5.199 13.797 -13.531 1 96.19 224 THR A O 1
ATOM 1662 N N . ASP A 1 225 ? 5.137 15.969 -13.734 1 92.94 225 ASP A N 1
ATOM 1663 C CA . ASP A 1 225 ? 5.293 15.984 -15.188 1 92.94 225 ASP A CA 1
ATOM 1664 C C . ASP A 1 225 ? 6.242 17.094 -15.625 1 92.94 225 ASP A C 1
ATOM 1666 O O . ASP A 1 225 ? 7.031 17.594 -14.82 1 92.94 225 ASP A O 1
ATOM 1670 N N . GLU A 1 226 ? 6.328 17.375 -16.859 1 90.69 226 GLU A N 1
ATOM 1671 C CA . GLU A 1 226 ? 7.324 18.297 -17.391 1 90.69 226 GLU A CA 1
ATOM 1672 C C . GLU A 1 226 ? 7.199 19.672 -16.734 1 90.69 226 GLU A C 1
ATOM 1674 O O . GLU A 1 226 ? 8.195 20.375 -16.547 1 90.69 226 GLU A O 1
ATOM 1679 N N . ASN A 1 227 ? 6 19.984 -16.297 1 94.06 227 ASN A N 1
ATOM 1680 C CA . ASN A 1 227 ? 5.801 21.391 -15.914 1 94.06 227 ASN A CA 1
ATOM 1681 C C . ASN A 1 227 ? 5.219 21.516 -14.508 1 94.06 227 ASN A C 1
ATOM 1683 O O . ASN A 1 227 ? 5.031 22.609 -14 1 94.06 227 ASN A O 1
ATOM 1687 N N . ASN A 1 228 ? 4.949 20.359 -13.906 1 97.12 228 ASN A N 1
ATOM 1688 C CA . ASN A 1 228 ? 4.18 20.453 -12.672 1 97.12 228 ASN A CA 1
ATOM 1689 C C . ASN A 1 228 ? 4.668 19.453 -11.625 1 97.12 228 ASN A C 1
ATOM 1691 O O . ASN A 1 228 ? 5.16 18.375 -11.969 1 97.12 228 ASN A O 1
ATOM 1695 N N . ILE A 1 229 ? 4.578 19.859 -10.414 1 98.12 229 ILE A N 1
ATOM 1696 C CA . ILE A 1 229 ? 4.609 18.938 -9.281 1 98.12 229 ILE A CA 1
ATOM 1697 C C . ILE A 1 229 ? 3.234 18.875 -8.617 1 98.12 229 ILE A C 1
ATOM 1699 O O . ILE A 1 229 ? 2.691 19.906 -8.211 1 98.12 229 ILE A O 1
ATOM 1703 N N . TYR A 1 230 ? 2.66 17.734 -8.562 1 98.31 230 TYR A N 1
ATOM 1704 C CA . TYR A 1 230 ? 1.388 17.5 -7.891 1 98.31 230 TYR A CA 1
ATOM 1705 C C . TYR A 1 230 ? 1.585 16.703 -6.609 1 98.31 230 TYR A C 1
ATOM 1707 O O . TYR A 1 230 ? 2.371 15.758 -6.578 1 98.31 230 TYR A O 1
ATOM 1715 N N . SER A 1 231 ? 0.956 17.109 -5.559 1 98.81 231 SER A N 1
ATOM 1716 C CA . SER A 1 231 ? 1.005 16.375 -4.293 1 98.81 231 SER A CA 1
ATOM 1717 C C . SER A 1 231 ? -0.371 16.328 -3.637 1 98.81 231 SER A C 1
ATOM 1719 O O . SER A 1 231 ? -1.193 17.219 -3.824 1 98.81 231 SER A O 1
ATOM 1721 N N . ILE A 1 232 ? -0.595 15.273 -2.891 1 98.81 232 ILE A N 1
ATOM 1722 C CA . ILE A 1 232 ? -1.902 15.094 -2.268 1 98.81 232 ILE A CA 1
ATOM 1723 C C . ILE A 1 232 ? -1.764 14.242 -1.006 1 98.81 232 ILE A C 1
ATOM 1725 O O . ILE A 1 232 ? -0.864 13.406 -0.909 1 98.81 232 ILE A O 1
ATOM 1729 N N . CYS A 1 233 ? -2.564 14.406 -0.007 1 98.81 233 CYS A N 1
ATOM 1730 C CA . CYS A 1 233 ? -2.811 13.516 1.12 1 98.81 233 CYS A CA 1
ATOM 1731 C C . CYS A 1 233 ? -4.297 13.43 1.435 1 98.81 233 CYS A C 1
ATOM 1733 O O . CYS A 1 233 ? -5.023 14.414 1.301 1 98.81 233 CYS A O 1
ATOM 1735 N N . VAL A 1 234 ? -4.75 12.266 1.794 1 98.19 234 VAL A N 1
ATOM 1736 C CA . VAL A 1 234 ? -6.188 12.039 1.912 1 98.19 234 VAL A CA 1
ATOM 1737 C C . VAL A 1 234 ? -6.504 11.43 3.275 1 98.19 234 VAL A C 1
ATOM 1739 O O . VAL A 1 234 ? -5.621 10.867 3.932 1 98.19 234 VAL A O 1
ATOM 1742 N N . SER A 1 235 ? -7.691 11.617 3.764 1 96.88 235 SER A N 1
ATOM 1743 C CA . SER A 1 235 ? -8.289 11.07 4.977 1 96.88 235 SER A CA 1
ATOM 1744 C C . SER A 1 235 ? -9.695 10.555 4.715 1 96.88 235 SER A C 1
ATOM 1746 O O . SER A 1 235 ? -10.281 10.836 3.668 1 96.88 235 SER A O 1
ATOM 1748 N N . GLY A 1 236 ? -10.227 9.719 5.605 1 94.94 236 GLY A N 1
ATOM 1749 C CA . GLY A 1 236 ? -11.555 9.156 5.441 1 94.94 236 GLY A CA 1
ATOM 1750 C C . GLY A 1 236 ? -11.641 7.699 5.852 1 94.94 236 GLY A C 1
ATOM 1751 O O . GLY A 1 236 ? -11 7.285 6.82 1 94.94 236 GLY A O 1
ATOM 1752 N N . THR A 1 237 ? -12.562 7.02 5.129 1 94.25 237 THR A N 1
ATOM 1753 C CA . THR A 1 237 ? -12.648 5.586 5.383 1 94.25 237 THR A CA 1
ATOM 1754 C C . THR A 1 237 ? -11.438 4.855 4.805 1 94.25 237 THR A C 1
ATOM 1756 O O . THR A 1 237 ? -11.344 4.672 3.588 1 94.25 237 THR A O 1
ATOM 1759 N N . GLY A 1 238 ? -10.594 4.422 5.707 1 95.62 238 GLY A N 1
ATOM 1760 C CA . GLY A 1 238 ? -9.289 3.904 5.328 1 95.62 238 GLY A CA 1
ATOM 1761 C C . GLY A 1 238 ? -9.359 2.748 4.348 1 95.62 238 GLY A C 1
ATOM 1762 O O . GLY A 1 238 ? -8.664 2.74 3.334 1 95.62 238 GLY A O 1
ATOM 1763 N N . GLU A 1 239 ? -10.211 1.82 4.637 1 95.44 239 GLU A N 1
ATOM 1764 C CA . GLU A 1 239 ? -10.32 0.62 3.814 1 95.44 239 GLU A CA 1
ATOM 1765 C C . GLU A 1 239 ? -10.766 0.965 2.395 1 95.44 239 GLU A C 1
ATOM 1767 O O . GLU A 1 239 ? -10.273 0.385 1.426 1 95.44 239 GLU A O 1
ATOM 1772 N N . ASP A 1 240 ? -11.664 1.978 2.268 1 95.94 240 ASP A N 1
ATOM 1773 C CA . ASP A 1 240 ? -12.133 2.404 0.953 1 95.94 240 ASP A CA 1
ATOM 1774 C C . ASP A 1 240 ? -11.039 3.143 0.191 1 95.94 240 ASP A C 1
ATOM 1776 O O . ASP A 1 240 ? -10.906 2.99 -1.025 1 95.94 240 ASP A O 1
ATOM 1780 N N . ILE A 1 241 ? -10.297 3.916 0.924 1 96.88 241 ILE A N 1
ATOM 1781 C CA . ILE A 1 241 ? -9.164 4.637 0.349 1 96.88 241 ILE A CA 1
ATOM 1782 C C . ILE A 1 241 ? -8.141 3.643 -0.185 1 96.88 241 ILE A C 1
ATOM 1784 O O . ILE A 1 241 ? -7.586 3.832 -1.271 1 96.88 241 ILE A O 1
ATOM 1788 N N . ILE A 1 242 ? -7.906 2.568 0.513 1 97.12 242 ILE A N 1
ATOM 1789 C CA . ILE A 1 242 ? -6.961 1.535 0.104 1 97.12 242 ILE A CA 1
ATOM 1790 C C . ILE A 1 242 ? -7.488 0.813 -1.135 1 97.12 242 ILE A C 1
ATOM 1792 O O . ILE A 1 242 ? -6.773 0.667 -2.127 1 97.12 242 ILE A O 1
ATOM 1796 N N . GLN A 1 243 ? -8.727 0.424 -1.099 1 95.75 243 GLN A N 1
ATOM 1797 C CA . GLN A 1 243 ? -9.328 -0.343 -2.188 1 95.75 243 GLN A CA 1
ATOM 1798 C C . GLN A 1 243 ? -9.281 0.436 -3.498 1 95.75 243 GLN A C 1
ATOM 1800 O O . GLN A 1 243 ? -9.117 -0.149 -4.57 1 95.75 243 GLN A O 1
ATOM 1805 N N . SER A 1 244 ? -9.383 1.734 -3.418 1 96.12 244 SER A N 1
ATOM 1806 C CA . SER A 1 244 ? -9.516 2.551 -4.621 1 96.12 244 SER A CA 1
ATOM 1807 C C . SER A 1 244 ? -8.203 3.246 -4.961 1 96.12 244 SER A C 1
ATOM 1809 O O . SER A 1 244 ? -8.133 4.008 -5.926 1 96.12 244 SER A O 1
ATOM 1811 N N . GLN A 1 245 ? -7.176 3 -4.16 1 96.69 245 GLN A N 1
ATOM 1812 C CA . GLN A 1 245 ? -5.926 3.721 -4.355 1 96.69 245 GLN A CA 1
ATOM 1813 C C . GLN A 1 245 ? -6.176 5.211 -4.574 1 96.69 245 GLN A C 1
ATOM 1815 O O . GLN A 1 245 ? -5.703 5.789 -5.555 1 96.69 245 GLN A O 1
ATOM 1820 N N . LEU A 1 246 ? -6.781 5.809 -3.689 1 97.38 246 LEU A N 1
ATOM 1821 C CA . LEU A 1 246 ? -7.441 7.094 -3.896 1 97.38 246 LEU A CA 1
ATOM 1822 C C . LEU A 1 246 ? -6.418 8.188 -4.18 1 97.38 246 LEU A C 1
ATOM 1824 O O . LEU A 1 246 ? -6.59 8.977 -5.109 1 97.38 246 LEU A O 1
ATOM 1828 N N . ALA A 1 247 ? -5.34 8.242 -3.443 1 98.44 247 ALA A N 1
ATOM 1829 C CA . ALA A 1 247 ? -4.398 9.352 -3.588 1 98.44 247 ALA A CA 1
ATOM 1830 C C . ALA A 1 247 ? -3.811 9.391 -4.996 1 98.44 247 ALA A C 1
ATOM 1832 O O . ALA A 1 247 ? -3.793 10.445 -5.641 1 98.44 247 ALA A O 1
ATOM 1833 N N . GLU A 1 248 ? -3.346 8.266 -5.469 1 97.69 248 GLU A N 1
ATOM 1834 C CA . GLU A 1 248 ? -2.752 8.242 -6.805 1 97.69 248 GLU A CA 1
ATOM 1835 C C . GLU A 1 248 ? -3.777 8.625 -7.867 1 97.69 248 GLU A C 1
ATOM 1837 O O . GLU A 1 248 ? -3.479 9.406 -8.773 1 97.69 248 GLU A O 1
ATOM 1842 N N . ASN A 1 249 ? -4.945 8.117 -7.738 1 96.25 249 ASN A N 1
ATOM 1843 C CA . ASN A 1 249 ? -5.953 8.297 -8.773 1 96.25 249 ASN A CA 1
ATOM 1844 C C . ASN A 1 249 ? -6.539 9.711 -8.742 1 96.25 249 ASN A C 1
ATOM 1846 O O . ASN A 1 249 ? -7.074 10.188 -9.75 1 96.25 249 ASN A O 1
ATOM 1850 N N . LEU A 1 250 ? -6.398 10.375 -7.629 1 96.81 250 LEU A N 1
ATOM 1851 C CA . LEU A 1 250 ? -7.008 11.688 -7.473 1 96.81 250 LEU A CA 1
ATOM 1852 C C . LEU A 1 250 ? -5.965 12.797 -7.609 1 96.81 250 LEU A C 1
ATOM 1854 O O . LEU A 1 250 ? -6.309 13.953 -7.844 1 96.81 250 LEU A O 1
ATOM 1858 N N . CYS A 1 251 ? -4.719 12.492 -7.547 1 97.31 251 CYS A N 1
ATOM 1859 C CA . CYS A 1 251 ? -3.645 13.461 -7.355 1 97.31 251 CYS A CA 1
ATOM 1860 C C . CYS A 1 251 ? -3.656 14.516 -8.461 1 97.31 251 CYS A C 1
ATOM 1862 O O . CYS A 1 251 ? -3.742 15.711 -8.18 1 97.31 251 CYS A O 1
ATOM 1864 N N . VAL A 1 252 ? -3.643 14.109 -9.703 1 96.19 252 VAL A N 1
ATOM 1865 C CA . VAL A 1 252 ? -3.629 15.047 -10.828 1 96.19 252 VAL A CA 1
ATOM 1866 C C . VAL A 1 252 ? -5.043 15.547 -11.102 1 96.19 252 VAL A C 1
ATOM 1868 O O . VAL A 1 252 ? -5.246 16.719 -11.391 1 96.19 252 VAL A O 1
ATOM 1871 N N . ARG A 1 253 ? -6.039 14.633 -10.883 1 95.38 253 ARG A N 1
ATOM 1872 C CA . ARG A 1 253 ? -7.434 14.922 -11.203 1 95.38 253 ARG A CA 1
ATOM 1873 C C . ARG A 1 253 ? -7.973 16.047 -10.328 1 95.38 253 ARG A C 1
ATOM 1875 O O . ARG A 1 253 ? -8.898 16.766 -10.719 1 95.38 253 ARG A O 1
ATOM 1882 N N . LEU A 1 254 ? -7.375 16.156 -9.219 1 94.62 254 LEU A N 1
ATOM 1883 C CA . LEU A 1 254 ? -7.82 17.172 -8.273 1 94.62 254 LEU A CA 1
ATOM 1884 C C . LEU A 1 254 ? -7.691 18.578 -8.875 1 94.62 254 LEU A C 1
ATOM 1886 O O . LEU A 1 254 ? -8.398 19.5 -8.469 1 94.62 254 LEU A O 1
ATOM 1890 N N . PHE A 1 255 ? -6.801 18.719 -9.859 1 94 255 PHE A N 1
ATOM 1891 C CA . PHE A 1 255 ? -6.492 20.031 -10.43 1 94 255 PHE A CA 1
ATOM 1892 C C . PHE A 1 255 ? -6.973 20.125 -11.867 1 94 255 PHE A C 1
ATOM 1894 O O . PHE A 1 255 ? -6.785 21.141 -12.531 1 94 255 PHE A O 1
ATOM 1901 N N . SER A 1 256 ? -7.492 19.031 -12.305 1 86.25 256 SER A N 1
ATOM 1902 C CA . SER A 1 256 ? -7.914 19 -13.703 1 86.25 256 SER A CA 1
ATOM 1903 C C . SER A 1 256 ? -9.336 19.531 -13.867 1 86.25 256 SER A C 1
ATOM 1905 O O . SER A 1 256 ? -10.07 19.656 -12.883 1 86.25 256 SER A O 1
ATOM 1907 N N . GLU A 1 257 ? -9.562 19.781 -15.016 1 75.06 257 GLU A N 1
ATOM 1908 C CA . GLU A 1 257 ? -10.875 20.328 -15.352 1 75.06 257 GLU A CA 1
ATOM 1909 C C . GLU A 1 257 ? -11.961 19.266 -15.234 1 75.06 257 GLU A C 1
ATOM 1911 O O . GLU A 1 257 ? -13.141 19.594 -15.078 1 75.06 257 GLU A O 1
ATOM 1916 N N . GLU A 1 258 ? -11.484 18.141 -15.328 1 73.44 258 GLU A N 1
ATOM 1917 C CA . GLU A 1 258 ? -12.484 17.094 -15.133 1 73.44 258 GLU A CA 1
ATOM 1918 C C . GLU A 1 258 ? -13.133 17.203 -13.758 1 73.44 258 GLU A C 1
ATOM 1920 O O . GLU A 1 258 ? -12.461 17.5 -12.766 1 73.44 258 GLU A O 1
ATOM 1925 N N . SER A 1 259 ? -14.305 16.969 -13.844 1 82.06 259 SER A N 1
ATOM 1926 C CA . SER A 1 259 ? -15.055 17.109 -12.602 1 82.06 259 SER A CA 1
ATOM 1927 C C . SER A 1 259 ? -14.711 16 -11.617 1 82.06 259 SER A C 1
ATOM 1929 O O . SER A 1 259 ? -14.805 14.812 -11.945 1 82.06 259 SER A O 1
ATOM 1931 N N . ILE A 1 260 ? -14.164 16.375 -10.578 1 90.69 260 ILE A N 1
ATOM 1932 C CA . ILE A 1 260 ? -13.945 15.477 -9.453 1 90.69 260 ILE A CA 1
ATOM 1933 C C . ILE A 1 260 ? -15.242 14.734 -9.133 1 90.69 260 ILE A C 1
ATOM 1935 O O . ILE A 1 260 ? -15.219 13.562 -8.75 1 90.69 260 ILE A O 1
ATOM 1939 N N . GLY A 1 261 ? -16.328 15.367 -9.391 1 91.06 261 GLY A N 1
ATOM 1940 C CA . GLY A 1 261 ? -17.625 14.742 -9.172 1 91.06 261 GLY A CA 1
ATOM 1941 C C . GLY A 1 261 ? -17.859 13.523 -10.039 1 91.06 261 GLY A C 1
ATOM 1942 O O . GLY A 1 261 ? -18.328 12.492 -9.562 1 91.06 261 GLY A O 1
ATOM 1943 N N . GLU A 1 262 ? -17.516 13.664 -11.266 1 93.06 262 GLU A N 1
ATOM 1944 C CA . GLU A 1 262 ? -17.656 12.539 -12.188 1 93.06 262 GLU A CA 1
ATOM 1945 C C . GLU A 1 262 ? -16.734 11.391 -11.781 1 93.06 262 GLU A C 1
ATOM 1947 O O . GLU A 1 262 ? -17.141 10.227 -11.828 1 93.06 262 GLU A O 1
ATOM 1952 N N . PHE A 1 263 ? -15.547 11.742 -11.438 1 94 263 PHE A N 1
ATOM 1953 C CA . PHE A 1 263 ? -14.594 10.727 -11.016 1 94 263 PHE A CA 1
ATOM 1954 C C . PHE A 1 263 ? -15.109 9.969 -9.789 1 94 263 PHE A C 1
ATOM 1956 O O . PHE A 1 263 ? -15.055 8.742 -9.75 1 94 263 PHE A O 1
ATOM 1963 N N . LEU A 1 264 ? -15.648 10.68 -8.859 1 93.56 264 LEU A N 1
ATOM 1964 C CA . LEU A 1 264 ? -16.156 10.055 -7.641 1 93.56 264 LEU A CA 1
ATOM 1965 C C . LEU A 1 264 ? -17.359 9.172 -7.949 1 93.56 264 LEU A C 1
ATOM 1967 O O . LEU A 1 264 ? -17.531 8.117 -7.344 1 93.56 264 LEU A O 1
ATOM 1971 N N . SER A 1 265 ? -18.188 9.656 -8.859 1 94.19 265 SER A N 1
ATOM 1972 C CA . SER A 1 265 ? -19.312 8.852 -9.289 1 94.19 265 SER A CA 1
ATOM 1973 C C . SER A 1 265 ? -18.859 7.535 -9.906 1 94.19 265 SER A C 1
ATOM 1975 O O . SER A 1 265 ? -19.453 6.484 -9.664 1 94.19 265 SER A O 1
ATOM 1977 N N . GLN A 1 266 ? -17.844 7.633 -10.664 1 93.88 266 GLN A N 1
ATOM 1978 C CA . GLN A 1 266 ? -17.281 6.434 -11.281 1 93.88 266 GLN A CA 1
ATOM 1979 C C . GLN A 1 266 ? -16.734 5.477 -10.219 1 93.88 266 GLN A C 1
ATOM 1981 O O . GLN A 1 266 ? -16.922 4.266 -10.32 1 93.88 266 GLN A O 1
ATOM 1986 N N . LEU A 1 267 ? -16.062 5.984 -9.242 1 94.06 267 LEU A N 1
ATOM 1987 C CA . LEU A 1 267 ? -15.531 5.148 -8.172 1 94.06 267 LEU A CA 1
ATOM 1988 C C . LEU A 1 267 ? -16.656 4.457 -7.41 1 94.06 267 LEU A C 1
ATOM 1990 O O . LEU A 1 267 ? -16.562 3.264 -7.109 1 94.06 267 LEU A O 1
ATOM 1994 N N . ASN A 1 268 ? -17.703 5.242 -7.16 1 94.19 268 ASN A N 1
ATOM 1995 C CA . ASN A 1 268 ? -18.828 4.715 -6.395 1 94.19 268 ASN A CA 1
ATOM 1996 C C . ASN A 1 268 ? -19.578 3.627 -7.164 1 94.19 268 ASN A C 1
ATOM 1998 O O . ASN A 1 268 ? -20.156 2.723 -6.562 1 94.19 268 ASN A O 1
ATOM 2002 N N . ALA A 1 269 ? -19.5 3.713 -8.445 1 93.81 269 ALA A N 1
ATOM 2003 C CA . ALA A 1 269 ? -20.141 2.697 -9.281 1 93.81 269 ALA A CA 1
ATOM 2004 C C . ALA A 1 269 ? -19.25 1.463 -9.414 1 93.81 269 ALA A C 1
ATOM 2006 O O . ALA A 1 269 ? -19.75 0.343 -9.539 1 93.81 269 ALA A O 1
ATOM 2007 N N . LYS A 1 270 ? -18.016 1.68 -9.297 1 93.88 270 LYS A N 1
ATOM 2008 C CA . LYS A 1 270 ? -17.047 0.632 -9.586 1 93.88 270 LYS A CA 1
ATOM 2009 C C . LYS A 1 270 ? -16.781 -0.225 -8.352 1 93.88 270 LYS A C 1
ATOM 2011 O O . LYS A 1 270 ? -16.641 -1.444 -8.453 1 93.88 270 LYS A O 1
ATOM 2016 N N . TYR A 1 271 ? -16.703 0.388 -7.211 1 93.06 271 TYR A N 1
ATOM 2017 C CA . TYR A 1 271 ? -16.266 -0.312 -6.008 1 93.06 271 TYR A CA 1
ATOM 2018 C C . TYR A 1 271 ? -17.438 -0.508 -5.043 1 93.06 271 TYR A C 1
ATOM 2020 O O . TYR A 1 271 ? -18.312 0.344 -4.949 1 93.06 271 TYR A O 1
ATOM 2028 N N . THR A 1 272 ? -17.391 -1.628 -4.32 1 90.06 272 THR A N 1
ATOM 2029 C CA . THR A 1 272 ? -18.25 -1.806 -3.16 1 90.06 272 THR A CA 1
ATOM 2030 C C . THR A 1 272 ? -17.578 -1.293 -1.894 1 90.06 272 THR A C 1
ATOM 2032 O O . THR A 1 272 ? -16.906 -2.055 -1.19 1 90.06 272 THR A O 1
ATOM 2035 N N . PHE A 1 273 ? -17.859 -0.077 -1.578 1 91.56 273 PHE A N 1
ATOM 2036 C CA . PHE A 1 273 ? -17.203 0.58 -0.455 1 91.56 273 PHE A CA 1
ATOM 2037 C C . PHE A 1 273 ? -17.859 0.18 0.864 1 91.56 273 PHE A C 1
ATOM 2039 O O . PHE A 1 273 ? -19.047 -0.136 0.902 1 91.56 273 PHE A O 1
ATOM 2046 N N . GLN A 1 274 ? -17.031 0.197 1.881 1 89.88 274 GLN A N 1
ATOM 2047 C CA . GLN A 1 274 ? -17.547 -0.056 3.223 1 89.88 274 GLN A CA 1
ATOM 2048 C C . GLN A 1 274 ? -18.422 1.094 3.697 1 89.88 274 GLN A C 1
ATOM 2050 O O . GLN A 1 274 ? -19.391 0.879 4.438 1 89.88 274 GLN A O 1
ATOM 2055 N N . HIS A 1 275 ? -18.047 2.289 3.373 1 87.81 275 HIS A N 1
ATOM 2056 C CA . HIS A 1 275 ? -18.875 3.475 3.557 1 87.81 275 HIS A CA 1
ATOM 2057 C C . HIS A 1 275 ? -19.312 4.055 2.215 1 87.81 275 HIS A C 1
ATOM 2059 O O . HIS A 1 275 ? -18.5 4.613 1.479 1 87.81 275 HIS A O 1
ATOM 2065 N N . HIS A 1 276 ? -20.672 3.963 1.961 1 87.12 276 HIS A N 1
ATOM 2066 C CA . HIS A 1 276 ? -21.188 4.395 0.67 1 87.12 276 HIS A CA 1
ATOM 2067 C C . HIS A 1 276 ? -22.141 5.582 0.827 1 87.12 276 HIS A C 1
ATOM 2069 O O . HIS A 1 276 ? -23.109 5.508 1.579 1 87.12 276 HIS A O 1
ATOM 2075 N N . PRO A 1 277 ? -21.875 6.758 0.077 1 91.44 277 PRO A N 1
ATOM 2076 C CA . PRO A 1 277 ? -20.797 6.961 -0.889 1 91.44 277 PRO A CA 1
ATOM 2077 C C . PRO A 1 277 ? -19.438 7.152 -0.221 1 91.44 277 PRO A C 1
ATOM 2079 O O . PRO A 1 277 ? -19.359 7.223 1.008 1 91.44 277 PRO A O 1
ATOM 2082 N N . LEU A 1 278 ? -18.375 7.242 -1.12 1 93.25 278 LEU A N 1
ATOM 2083 C CA . LEU A 1 278 ? -17.016 7.371 -0.615 1 93.25 278 LEU A CA 1
ATOM 2084 C C . LEU A 1 278 ? -16.922 8.516 0.384 1 93.25 278 LEU A C 1
ATOM 2086 O O . LEU A 1 278 ? -17.297 9.648 0.08 1 93.25 278 LEU A O 1
ATOM 2090 N N . TYR A 1 279 ? -16.484 8.234 1.54 1 93.5 279 TYR A N 1
ATOM 2091 C CA . TYR A 1 279 ? -16.266 9.141 2.658 1 93.5 279 TYR A CA 1
ATOM 2092 C C . TYR A 1 279 ? -14.805 9.555 2.76 1 93.5 279 TYR A C 1
ATOM 2094 O O . TYR A 1 279 ? -13.969 8.766 3.195 1 93.5 279 TYR A O 1
ATOM 2102 N N . PHE A 1 280 ? -14.484 10.852 2.297 1 95.44 280 PHE A N 1
ATOM 2103 C CA . PHE A 1 280 ? -13.07 11.203 2.24 1 95.44 280 PHE A CA 1
ATOM 2104 C C . PHE A 1 280 ? -12.883 12.711 2.342 1 95.44 280 PHE A C 1
ATOM 2106 O O . PHE A 1 280 ? -13.852 13.469 2.248 1 95.44 280 PHE A O 1
ATOM 2113 N N . GLY A 1 281 ? -11.758 13.141 2.658 1 96.62 281 GLY A N 1
ATOM 2114 C CA . GLY A 1 281 ? -11.195 14.469 2.494 1 96.62 281 GLY A CA 1
ATOM 2115 C C . GLY A 1 281 ? -9.805 14.461 1.877 1 96.62 281 GLY A C 1
ATOM 2116 O O . GLY A 1 281 ? -8.984 13.594 2.191 1 96.62 281 GLY A O 1
ATOM 2117 N N . ALA A 1 282 ? -9.547 15.391 0.961 1 97.88 282 ALA A N 1
ATOM 2118 C CA . ALA A 1 282 ? -8.258 15.461 0.271 1 97.88 282 ALA A CA 1
ATOM 2119 C C . ALA A 1 282 ? -7.699 16.875 0.301 1 97.88 282 ALA A C 1
ATOM 2121 O O . ALA A 1 282 ? -8.445 17.859 0.162 1 97.88 282 ALA A O 1
ATOM 2122 N N . LEU A 1 283 ? -6.461 16.984 0.579 1 98.69 283 LEU A N 1
ATOM 2123 C CA . LEU A 1 283 ? -5.68 18.203 0.432 1 98.69 283 LEU A CA 1
ATOM 2124 C C . LEU A 1 283 ? -4.613 18.047 -0.643 1 98.69 283 LEU A C 1
ATOM 2126 O O . LEU A 1 283 ? -3.812 17.109 -0.592 1 98.69 283 LEU A O 1
ATOM 2130 N N . GLY A 1 284 ? -4.621 18.906 -1.66 1 98.69 284 GLY A N 1
ATOM 2131 C CA . GLY A 1 284 ? -3.668 18.828 -2.754 1 98.69 284 GLY A CA 1
ATOM 2132 C C . GLY A 1 284 ? -2.986 20.156 -3.047 1 98.69 284 GLY A C 1
ATOM 2133 O O . GLY A 1 284 ? -3.564 21.219 -2.82 1 98.69 284 GLY A O 1
ATOM 2134 N N . VAL A 1 285 ? -1.75 20.094 -3.535 1 98.81 285 VAL A N 1
ATOM 2135 C CA . VAL A 1 285 ? -1.018 21.281 -3.98 1 98.81 285 VAL A CA 1
ATOM 2136 C C . VAL A 1 285 ? -0.362 21 -5.332 1 98.81 285 VAL A C 1
ATOM 2138 O O . VAL A 1 285 ? 0.291 19.969 -5.512 1 98.81 285 VAL A O 1
ATOM 2141 N N . ASN A 1 286 ? -0.565 21.844 -6.25 1 98.38 286 ASN A N 1
ATOM 2142 C CA . ASN A 1 286 ? 0.142 21.859 -7.523 1 98.38 286 ASN A CA 1
ATOM 2143 C C . ASN A 1 286 ? 1.09 23.047 -7.633 1 98.38 286 ASN A C 1
ATOM 2145 O O . ASN A 1 286 ? 0.707 24.172 -7.34 1 98.38 286 ASN A O 1
ATOM 2149 N N . VAL A 1 287 ? 2.311 22.797 -7.922 1 98.19 287 VAL A N 1
ATOM 2150 C CA . VAL A 1 287 ? 3.283 23.844 -8.234 1 98.19 287 VAL A CA 1
ATOM 2151 C C . VAL A 1 287 ? 3.678 23.75 -9.711 1 98.19 287 VAL A C 1
ATOM 2153 O O . VAL A 1 287 ? 4.176 22.719 -10.164 1 98.19 287 VAL A O 1
ATOM 2156 N N . ASP A 1 288 ? 3.521 24.844 -10.438 1 96.31 288 ASP A N 1
ATOM 2157 C CA . ASP A 1 288 ? 3.848 24.797 -11.859 1 96.31 288 ASP A CA 1
ATOM 2158 C C . ASP A 1 288 ? 5.227 25.391 -12.125 1 96.31 288 ASP A C 1
ATOM 2160 O O . ASP A 1 288 ? 5.926 25.781 -11.195 1 96.31 288 ASP A O 1
ATOM 2164 N N . GLN A 1 289 ? 5.672 25.391 -13.352 1 92.75 289 GLN A N 1
ATOM 2165 C CA . GLN A 1 289 ? 7.02 25.781 -13.758 1 92.75 289 GLN A CA 1
ATOM 2166 C C . GLN A 1 289 ? 7.27 27.25 -13.469 1 92.75 289 GLN A C 1
ATOM 2168 O O . GLN A 1 289 ? 8.422 27.688 -13.344 1 92.75 289 GLN A O 1
ATOM 2173 N N . GLU A 1 290 ? 6.234 28.031 -13.414 1 92.75 290 GLU A N 1
ATOM 2174 C CA . GLU A 1 290 ? 6.371 29.469 -13.148 1 92.75 290 GLU A CA 1
ATOM 2175 C C . GLU A 1 290 ? 6.41 29.75 -11.648 1 92.75 290 GLU A C 1
ATOM 2177 O O . GLU A 1 290 ? 6.613 30.891 -11.227 1 92.75 290 GLU A O 1
ATOM 2182 N N . GLY A 1 291 ? 6.207 28.719 -10.875 1 93.94 291 GLY A N 1
ATOM 2183 C CA . GLY A 1 291 ? 6.262 28.859 -9.43 1 93.94 291 GLY A CA 1
ATOM 2184 C C . GLY A 1 291 ? 4.914 29.172 -8.812 1 93.94 291 GLY A C 1
ATOM 2185 O O . GLY A 1 291 ? 4.82 29.438 -7.613 1 93.94 291 GLY A O 1
ATOM 2186 N N . CYS A 1 292 ? 3.879 29.156 -9.625 1 96.69 292 CYS A N 1
ATOM 2187 C CA . CYS A 1 292 ? 2.537 29.328 -9.078 1 96.69 292 CYS A CA 1
ATOM 2188 C C . CYS A 1 292 ? 2.123 28.141 -8.234 1 96.69 292 CYS A C 1
ATOM 2190 O O . CYS A 1 292 ? 2.445 27 -8.57 1 96.69 292 CYS A O 1
ATOM 2192 N N . ILE A 1 293 ? 1.438 28.422 -7.133 1 98.12 293 ILE A N 1
ATOM 2193 C CA . ILE A 1 293 ? 0.989 27.375 -6.207 1 98.12 293 ILE A CA 1
ATOM 2194 C C . ILE A 1 293 ? -0.537 27.344 -6.184 1 98.12 293 ILE A C 1
ATOM 2196 O O . ILE A 1 293 ? -1.189 28.344 -5.891 1 98.12 293 ILE A O 1
ATOM 2200 N N . HIS A 1 294 ? -1.061 26.219 -6.551 1 97.81 294 HIS A N 1
ATOM 2201 C CA . HIS A 1 294 ? -2.498 25.984 -6.488 1 97.81 294 HIS A CA 1
ATOM 2202 C C . HIS A 1 294 ? -2.842 24.969 -5.402 1 97.81 294 HIS A C 1
ATOM 2204 O O . HIS A 1 294 ? -2.504 23.781 -5.52 1 97.81 294 HIS A O 1
ATOM 2210 N N . LEU A 1 295 ? -3.465 25.422 -4.324 1 98.31 295 LEU A N 1
ATOM 2211 C CA . LEU A 1 295 ? -3.924 24.562 -3.236 1 98.31 295 LEU A CA 1
ATOM 2212 C C . LEU A 1 295 ? -5.41 24.266 -3.375 1 98.31 295 LEU A C 1
ATOM 2214 O O . LEU A 1 295 ? -6.219 25.172 -3.588 1 98.31 295 LEU A O 1
ATOM 2218 N N . VAL A 1 296 ? -5.773 22.984 -3.307 1 97.62 296 VAL A N 1
ATOM 2219 C CA . VAL A 1 296 ? -7.168 22.562 -3.398 1 97.62 296 VAL A CA 1
ATOM 2220 C C . VAL A 1 296 ? -7.484 21.562 -2.287 1 97.62 296 VAL A C 1
ATOM 2222 O O . VAL A 1 296 ? -6.66 20.703 -1.969 1 97.62 296 VAL A O 1
ATOM 2225 N N . TYR A 1 297 ? -8.617 21.703 -1.626 1 97.38 297 TYR A N 1
ATOM 2226 C CA . TYR A 1 297 ? -9.141 20.656 -0.759 1 97.38 297 TYR A CA 1
ATOM 2227 C C . TYR A 1 297 ? -10.555 20.266 -1.183 1 97.38 297 TYR A C 1
ATOM 2229 O O . TYR A 1 297 ? -11.281 21.062 -1.775 1 97.38 297 TYR A O 1
ATOM 2237 N N . SER A 1 298 ? -10.898 19.078 -0.973 1 96.31 298 SER A N 1
ATOM 2238 C CA . SER A 1 298 ? -12.203 18.5 -1.296 1 96.31 298 SER A CA 1
ATOM 2239 C C . SER A 1 298 ? -12.602 17.422 -0.286 1 96.31 298 SER A C 1
ATOM 2241 O O . SER A 1 298 ? -11.75 16.688 0.205 1 96.31 298 SER A O 1
ATOM 2243 N N . HIS A 1 299 ? -13.93 17.391 0.074 1 95.31 299 HIS A N 1
ATOM 2244 C CA . HIS A 1 299 ? -14.344 16.375 1.022 1 95.31 299 HIS A CA 1
ATOM 2245 C C . HIS A 1 299 ? -15.836 16.078 0.904 1 95.31 299 HIS A C 1
ATOM 2247 O O . HIS A 1 299 ? -16.609 16.922 0.444 1 95.31 299 HIS A O 1
ATOM 2253 N N . THR A 1 300 ? -16.203 14.906 1.25 1 94.62 300 THR A N 1
ATOM 2254 C CA . THR A 1 300 ? -17.609 14.508 1.347 1 94.62 300 THR A CA 1
ATOM 2255 C C . THR A 1 300 ? -18.016 14.352 2.805 1 94.62 300 THR A C 1
ATOM 2257 O O . THR A 1 300 ? -19.203 14.117 3.098 1 94.62 300 THR A O 1
ATOM 2260 N N . THR A 1 301 ? -17.062 14.477 3.701 1 93 301 THR A N 1
ATOM 2261 C CA . THR A 1 301 ? -17.312 14.32 5.129 1 93 301 THR A CA 1
ATOM 2262 C C . THR A 1 301 ? -18.016 15.547 5.691 1 93 301 THR A C 1
ATOM 2264 O O . THR A 1 301 ? -18.125 16.578 5.012 1 93 301 THR A O 1
ATOM 2267 N N . GLU A 1 302 ? -18.453 15.461 6.918 1 91.75 302 GLU A N 1
ATOM 2268 C CA . GLU A 1 302 ? -19.172 16.547 7.57 1 91.75 302 GLU A CA 1
ATOM 2269 C C . GLU A 1 302 ? -18.281 17.781 7.738 1 91.75 302 GLU A C 1
ATOM 2271 O O . GLU A 1 302 ? -18.766 18.906 7.68 1 91.75 302 GLU A O 1
ATOM 2276 N N . ALA A 1 303 ? -17.016 17.484 7.945 1 92.44 303 ALA A N 1
ATOM 2277 C CA . ALA A 1 303 ? -16.078 18.594 8.102 1 92.44 303 ALA A CA 1
ATOM 2278 C C . ALA A 1 303 ? -14.672 18.172 7.668 1 92.44 303 ALA A C 1
ATOM 2280 O O . ALA A 1 303 ? -14.352 16.984 7.641 1 92.44 303 ALA A O 1
ATOM 2281 N N . PHE A 1 304 ? -13.938 19.094 7.312 1 94.62 304 PHE A N 1
ATOM 2282 C CA . PHE A 1 304 ? -12.531 18.938 6.977 1 94.62 304 PHE A CA 1
ATOM 2283 C C . PHE A 1 304 ? -11.727 20.156 7.418 1 94.62 304 PHE A C 1
ATOM 2285 O O . PHE A 1 304 ? -12 21.266 6.984 1 94.62 304 PHE A O 1
ATOM 2292 N N . ALA A 1 305 ? -10.789 19.953 8.344 1 95.62 305 ALA A N 1
ATOM 2293 C CA . ALA A 1 305 ? -9.984 21.047 8.891 1 95.62 305 ALA A CA 1
ATOM 2294 C C . ALA A 1 305 ? -8.688 21.219 8.102 1 95.62 305 ALA A C 1
ATOM 2296 O O . ALA A 1 305 ? -7.848 20.312 8.07 1 95.62 305 ALA A O 1
ATOM 2297 N N . VAL A 1 306 ? -8.516 22.375 7.539 1 97.56 306 VAL A N 1
ATOM 2298 C CA . VAL A 1 306 ? -7.375 22.625 6.66 1 97.56 306 VAL A CA 1
ATOM 2299 C C . VAL A 1 306 ? -6.738 23.969 7.012 1 97.56 306 VAL A C 1
ATOM 2301 O O . VAL A 1 306 ? -7.402 24.859 7.547 1 97.56 306 VAL A O 1
ATOM 2304 N N . GLY A 1 307 ? -5.461 24.031 6.762 1 98.31 307 GLY A N 1
ATOM 2305 C CA . GLY A 1 307 ? -4.742 25.297 6.867 1 98.31 307 GLY A CA 1
ATOM 2306 C C . GLY A 1 307 ? -3.553 25.391 5.926 1 98.31 307 GLY A C 1
ATOM 2307 O O . GLY A 1 307 ? -3.115 24.375 5.375 1 98.31 307 GLY A O 1
ATOM 2308 N N . TYR A 1 308 ? -3.109 26.594 5.699 1 98.75 308 TYR A N 1
ATOM 2309 C CA . TYR A 1 308 ? -1.978 26.781 4.801 1 98.75 308 TYR A CA 1
ATOM 2310 C C . TYR A 1 308 ? -1.349 28.156 4.988 1 98.75 308 TYR A C 1
ATOM 2312 O O . TYR A 1 308 ? -1.957 29.047 5.586 1 98.75 308 TYR A O 1
ATOM 2320 N N . GLN A 1 309 ? -0.184 28.281 4.512 1 98.69 309 GLN A N 1
ATOM 2321 C CA . GLN A 1 309 ? 0.559 29.531 4.469 1 98.69 309 GLN A CA 1
ATOM 2322 C C . GLN A 1 309 ? 1.558 29.547 3.314 1 98.69 309 GLN A C 1
ATOM 2324 O O . GLN A 1 309 ? 2.223 28.531 3.055 1 98.69 309 GLN A O 1
ATOM 2329 N N . PHE A 1 310 ? 1.534 30.641 2.584 1 97.5 310 PHE A N 1
ATOM 2330 C CA . PHE A 1 310 ? 2.525 30.875 1.54 1 97.5 310 PHE A CA 1
ATOM 2331 C C . PHE A 1 310 ? 3.594 31.859 2.014 1 97.5 310 PHE A C 1
ATOM 2333 O O . PHE A 1 310 ? 3.369 32.625 2.949 1 97.5 310 PHE A O 1
ATOM 2340 N N . GLY A 1 311 ? 4.754 31.766 1.385 1 95 311 GLY A N 1
ATOM 2341 C CA . GLY A 1 311 ? 5.809 32.719 1.737 1 95 311 GLY A CA 1
ATOM 2342 C C . GLY A 1 311 ? 5.34 34.156 1.74 1 95 311 GLY A C 1
ATOM 2343 O O . GLY A 1 311 ? 4.738 34.625 0.77 1 95 311 GLY A O 1
ATOM 2344 N N . GLY A 1 312 ? 5.59 34.844 2.855 1 93.25 312 GLY A N 1
ATOM 2345 C CA . GLY A 1 312 ? 5.27 36.25 2.945 1 93.25 312 GLY A CA 1
ATOM 2346 C C . GLY A 1 312 ? 3.824 36.531 3.324 1 93.25 312 GLY A C 1
ATOM 2347 O O . GLY A 1 312 ? 3.363 37.656 3.279 1 93.25 312 GLY A O 1
ATOM 2348 N N . THR A 1 313 ? 3.072 35.531 3.6 1 96.06 313 THR A N 1
ATOM 2349 C CA . THR A 1 313 ? 1.668 35.719 3.949 1 96.06 313 THR A CA 1
ATOM 2350 C C . THR A 1 313 ? 1.401 35.25 5.379 1 96.06 313 THR A C 1
ATOM 2352 O O . THR A 1 313 ? 2.295 34.719 6.043 1 96.06 313 THR A O 1
ATOM 2355 N N . LYS A 1 314 ? 0.224 35.5 5.875 1 97.38 314 LYS A N 1
ATOM 2356 C CA . LYS A 1 314 ? -0.234 35 7.172 1 97.38 314 LYS A CA 1
ATOM 2357 C C . LYS A 1 314 ? -0.904 33.625 7.035 1 97.38 314 LYS A C 1
ATOM 2359 O O . LYS A 1 314 ? -1.419 33.281 5.969 1 97.38 314 LYS A O 1
ATOM 2364 N N . PRO A 1 315 ? -0.819 32.906 8.102 1 98.38 315 PRO A N 1
ATOM 2365 C CA . PRO A 1 315 ? -1.464 31.578 8.031 1 98.38 315 PRO A CA 1
ATOM 2366 C C . PRO A 1 315 ? -2.986 31.672 7.957 1 98.38 315 PRO A C 1
ATOM 2368 O O . PRO A 1 315 ? -3.584 32.562 8.57 1 98.38 315 PRO A O 1
ATOM 2371 N N . THR A 1 316 ? -3.564 30.797 7.23 1 98.31 316 THR A N 1
ATOM 2372 C CA . THR A 1 316 ? -5.012 30.656 7.102 1 98.31 316 THR A CA 1
ATOM 2373 C C . THR A 1 316 ? -5.465 29.297 7.621 1 98.31 316 THR A C 1
ATOM 2375 O O . THR A 1 316 ? -4.805 28.281 7.383 1 98.31 316 THR A O 1
ATOM 2378 N N . ALA A 1 317 ? -6.531 29.234 8.406 1 98 317 ALA A N 1
ATOM 2379 C CA . ALA A 1 317 ? -7.16 28 8.867 1 98 317 ALA A CA 1
ATOM 2380 C C . ALA A 1 317 ? -8.648 27.984 8.531 1 98 317 ALA A C 1
ATOM 2382 O O . ALA A 1 317 ? -9.352 28.969 8.766 1 98 317 ALA A O 1
ATOM 2383 N N . VAL A 1 318 ? -9.117 26.922 7.977 1 96.19 318 VAL A N 1
ATOM 2384 C CA . VAL A 1 318 ? -10.508 26.766 7.555 1 96.19 318 VAL A CA 1
ATOM 2385 C C . VAL A 1 318 ? -11.07 25.453 8.102 1 96.19 318 VAL A C 1
ATOM 2387 O O . VAL A 1 318 ? -10.453 24.391 7.957 1 96.19 318 VAL A O 1
ATOM 2390 N N . ILE A 1 319 ? -12.172 25.531 8.789 1 95.19 319 ILE A N 1
ATOM 2391 C CA . ILE A 1 319 ? -12.977 24.344 9.047 1 95.19 319 ILE A CA 1
ATOM 2392 C C . ILE A 1 319 ? -14.117 24.266 8.039 1 95.19 319 ILE A C 1
ATOM 2394 O O . ILE A 1 319 ? -15.188 24.844 8.242 1 95.19 319 ILE A O 1
ATOM 2398 N N . SER A 1 320 ? -13.875 23.484 6.992 1 94.75 320 SER A N 1
ATOM 2399 C CA . SER A 1 320 ? -14.883 23.328 5.953 1 94.75 320 SER A CA 1
ATOM 2400 C C . SER A 1 320 ? -16.016 22.406 6.406 1 94.75 320 SER A C 1
ATOM 2402 O O . SER A 1 320 ? -15.766 21.266 6.785 1 94.75 320 SER A O 1
ATOM 2404 N N . ARG A 1 321 ? -17.219 22.891 6.395 1 92.75 321 ARG A N 1
ATOM 2405 C CA . ARG A 1 321 ? -18.375 22.141 6.855 1 92.75 321 ARG A CA 1
ATOM 2406 C C . ARG A 1 321 ? -19.25 21.703 5.684 1 92.75 321 ARG A C 1
ATOM 2408 O O . ARG A 1 321 ? -19.359 22.422 4.684 1 92.75 321 ARG A O 1
ATOM 2415 N N . ASN A 1 322 ? -19.797 20.562 5.82 1 89.31 322 ASN A N 1
ATOM 2416 C CA . ASN A 1 322 ? -20.641 19.953 4.793 1 89.31 322 ASN A CA 1
ATOM 2417 C C . ASN A 1 322 ? -21.859 19.266 5.398 1 89.31 322 ASN A C 1
ATOM 2419 O O . ASN A 1 322 ? -21.984 18.047 5.363 1 89.31 322 ASN A O 1
ATOM 2423 N N . PRO A 1 323 ? -22.812 19.984 5.746 1 80.44 323 PRO A N 1
ATOM 2424 C CA . PRO A 1 323 ? -23.984 19.406 6.379 1 80.44 323 PRO A CA 1
ATOM 2425 C C . PRO A 1 323 ? -24.766 18.484 5.441 1 80.44 323 PRO A C 1
ATOM 2427 O O . PRO A 1 323 ? -25.469 17.578 5.898 1 80.44 323 PRO A O 1
ATOM 2430 N N . SER A 1 324 ? -24.656 18.562 4.184 1 80.19 324 SER A N 1
ATOM 2431 C CA . SER A 1 324 ? -25.453 17.812 3.227 1 80.19 324 SER A CA 1
ATOM 2432 C C . SER A 1 324 ? -24.672 16.609 2.697 1 80.19 324 SER A C 1
ATOM 2434 O O . SER A 1 324 ? -25.188 15.836 1.885 1 80.19 324 SER A O 1
ATOM 2436 N N . GLN A 1 325 ? -23.547 16.406 3.168 1 73.62 325 GLN A N 1
ATOM 2437 C CA . GLN A 1 325 ? -22.672 15.297 2.783 1 73.62 325 GLN A CA 1
ATOM 2438 C C . GLN A 1 325 ? -22.562 15.188 1.266 1 73.62 325 GLN A C 1
ATOM 2440 O O . GLN A 1 325 ? -22.672 14.094 0.708 1 73.62 325 GLN A O 1
ATOM 2445 N N . ARG A 1 326 ? -22.578 16.359 0.665 1 87.38 326 ARG A N 1
ATOM 2446 C CA . ARG A 1 326 ? -22.25 16.453 -0.751 1 87.38 326 ARG A CA 1
ATOM 2447 C C . ARG A 1 326 ? -20.75 16.719 -0.94 1 87.38 326 ARG A C 1
ATOM 2449 O O . ARG A 1 326 ? -20 16.734 0.031 1 87.38 326 ARG A O 1
ATOM 2456 N N . LEU A 1 327 ? -20.328 16.75 -2.152 1 92.69 327 LEU A N 1
ATOM 2457 C CA . LEU A 1 327 ? -18.938 17.078 -2.426 1 92.69 327 LEU A CA 1
ATOM 2458 C C . LEU A 1 327 ? -18.688 18.578 -2.219 1 92.69 327 LEU A C 1
ATOM 2460 O O . LEU A 1 327 ? -19.375 19.406 -2.805 1 92.69 327 LEU A O 1
ATOM 2464 N N . VAL A 1 328 ? -17.797 18.891 -1.358 1 93.81 328 VAL A N 1
ATOM 2465 C CA . VAL A 1 328 ? -17.406 20.281 -1.114 1 93.81 328 VAL A CA 1
ATOM 2466 C C . VAL A 1 328 ? -15.953 20.469 -1.562 1 93.81 328 VAL A C 1
ATOM 2468 O O . VAL A 1 328 ? -15.109 19.594 -1.374 1 93.81 328 VAL A O 1
ATOM 2471 N N . MET A 1 329 ? -15.711 21.625 -2.18 1 93.69 329 MET A N 1
ATOM 2472 C CA . MET A 1 329 ? -14.359 21.953 -2.621 1 93.69 329 MET A CA 1
ATOM 2473 C C . MET A 1 329 ? -13.992 23.391 -2.25 1 93.69 329 MET A C 1
ATOM 2475 O O . MET A 1 329 ? -14.875 24.25 -2.152 1 93.69 329 MET A O 1
ATOM 2479 N N . GLY A 1 330 ? -12.797 23.609 -1.976 1 93.94 330 GLY A N 1
ATOM 2480 C CA . GLY A 1 330 ? -12.211 24.922 -1.73 1 93.94 330 GLY A CA 1
ATOM 2481 C C . GLY A 1 330 ? -10.719 24.969 -2.014 1 93.94 330 GLY A C 1
ATOM 2482 O O . GLY A 1 330 ? -10.125 23.969 -2.43 1 93.94 330 GLY A O 1
ATOM 2483 N N . GLY A 1 331 ? -10.117 26.141 -1.937 1 94.38 331 GLY A N 1
ATOM 2484 C CA . GLY A 1 331 ? -8.695 26.234 -2.211 1 94.38 331 GLY A CA 1
ATOM 2485 C C . GLY A 1 331 ? -8.195 27.672 -2.266 1 94.38 331 GLY A C 1
ATOM 2486 O O . GLY A 1 331 ? -8.844 28.578 -1.752 1 94.38 331 GLY A O 1
ATOM 2487 N N . SER A 1 332 ? -7.004 27.75 -2.625 1 93.56 332 SER A N 1
ATOM 2488 C CA . SER A 1 332 ? -6.316 29.031 -2.758 1 93.56 332 SER A CA 1
ATOM 2489 C C . SER A 1 332 ? -5.27 28.984 -3.863 1 93.56 332 SER A C 1
ATOM 2491 O O . SER A 1 332 ? -4.742 27.922 -4.184 1 93.56 332 SER A O 1
ATOM 2493 N N . PHE A 1 333 ? -5.098 30.078 -4.504 1 94.31 333 PHE A N 1
ATOM 2494 C CA . PHE A 1 333 ? -4.094 30.219 -5.555 1 94.31 333 PHE A CA 1
ATOM 2495 C C . PHE A 1 333 ? -3.096 31.312 -5.199 1 94.31 333 PHE A C 1
ATOM 2497 O O . PHE A 1 333 ? -3.477 32.375 -4.695 1 94.31 333 PHE A O 1
ATOM 2504 N N . PHE A 1 334 ? -1.816 31 -5.383 1 93.56 334 PHE A N 1
ATOM 2505 C CA . PHE A 1 334 ? -0.759 31.969 -5.094 1 93.56 334 PHE A CA 1
ATOM 2506 C C . PHE A 1 334 ? 0.169 32.125 -6.289 1 93.56 334 PHE A C 1
ATOM 2508 O O . PHE A 1 334 ? 0.729 31.141 -6.789 1 93.56 334 PHE A O 1
ATOM 2515 N N . ARG A 1 335 ? 0.362 33.312 -6.684 1 91.94 335 ARG A N 1
ATOM 2516 C CA . ARG A 1 335 ? 1.3 33.688 -7.746 1 91.94 335 ARG A CA 1
ATOM 2517 C C . ARG A 1 335 ? 2.455 34.5 -7.199 1 91.94 335 ARG A C 1
ATOM 2519 O O . ARG A 1 335 ? 2.238 35.562 -6.613 1 91.94 335 ARG A O 1
ATOM 2526 N N . PRO A 1 336 ? 3.641 33.969 -7.387 1 88.38 336 PRO A N 1
ATOM 2527 C CA . PRO A 1 336 ? 4.777 34.75 -6.91 1 88.38 336 PRO A CA 1
ATOM 2528 C C . PRO A 1 336 ? 4.887 36.125 -7.602 1 88.38 336 PRO A C 1
ATOM 2530 O O . PRO A 1 336 ? 4.531 36.25 -8.773 1 88.38 336 PRO A O 1
ATOM 2533 N N . LYS A 1 337 ? 5.219 37.125 -6.812 1 74.69 337 LYS A N 1
ATOM 2534 C CA . LYS A 1 337 ? 5.406 38.469 -7.402 1 74.69 337 LYS A CA 1
ATOM 2535 C C . LYS A 1 337 ? 6.664 38.5 -8.258 1 74.69 337 LYS A C 1
ATOM 2537 O O . LYS A 1 337 ? 7.699 37.969 -7.887 1 74.69 337 LYS A O 1
ATOM 2542 N N . THR A 1 338 ? 6.508 38.531 -9.609 1 58.56 338 THR A N 1
ATOM 2543 C CA . THR A 1 338 ? 7.652 38.812 -10.477 1 58.56 338 THR A CA 1
ATOM 2544 C C . THR A 1 338 ? 8.445 40 -9.984 1 58.56 338 THR A C 1
ATOM 2546 O O . THR A 1 338 ? 7.859 41 -9.523 1 58.56 338 THR A O 1
ATOM 2549 N N . MET B 1 1 ? -21.547 -20.375 -19.484 1 79.06 1 MET B N 1
ATOM 2550 C CA . MET B 1 1 ? -20.594 -20.484 -18.391 1 79.06 1 MET B CA 1
ATOM 2551 C C . MET B 1 1 ? -19.203 -20.062 -18.844 1 79.06 1 MET B C 1
ATOM 2553 O O . MET B 1 1 ? -18.812 -20.328 -19.984 1 79.06 1 MET B O 1
ATOM 2557 N N . ALA B 1 2 ? -18.484 -19.359 -18.062 1 92.44 2 ALA B N 1
ATOM 2558 C CA . ALA B 1 2 ? -17.141 -18.922 -18.422 1 92.44 2 ALA B CA 1
ATOM 2559 C C . ALA B 1 2 ? -16.156 -20.109 -18.422 1 92.44 2 ALA B C 1
ATOM 2561 O O . ALA B 1 2 ? -16.359 -21.078 -17.703 1 92.44 2 ALA B O 1
ATOM 2562 N N . VAL B 1 3 ? -15.18 -20.078 -19.234 1 95.94 3 VAL B N 1
ATOM 2563 C CA . VAL B 1 3 ? -14.148 -21.094 -19.281 1 95.94 3 VAL B CA 1
ATOM 2564 C C . VAL B 1 3 ? -13.203 -20.922 -18.094 1 95.94 3 VAL B C 1
ATOM 2566 O O . VAL B 1 3 ? -12.609 -19.859 -17.906 1 95.94 3 VAL B O 1
ATOM 2569 N N . PRO B 1 4 ? -13.07 -21.969 -17.25 1 98.19 4 PRO B N 1
ATOM 2570 C CA . PRO B 1 4 ? -12.125 -21.859 -16.141 1 98.19 4 PRO B CA 1
ATOM 2571 C C . PRO B 1 4 ? -10.672 -21.828 -16.594 1 98.19 4 PRO B C 1
ATOM 2573 O O . PRO B 1 4 ? -10.344 -22.375 -17.656 1 98.19 4 PRO B O 1
ATOM 2576 N N . PHE B 1 5 ? -9.82 -21.219 -15.828 1 98.81 5 PHE B N 1
ATOM 2577 C CA . PHE B 1 5 ? -8.398 -21.172 -16.141 1 98.81 5 PHE B CA 1
ATOM 2578 C C . PHE B 1 5 ? -7.566 -20.938 -14.883 1 98.81 5 PHE B C 1
ATOM 2580 O O . PHE B 1 5 ? -8.094 -20.516 -13.852 1 98.81 5 PHE B O 1
ATOM 2587 N N . ILE B 1 6 ? -6.316 -21.266 -14.945 1 98.81 6 ILE B N 1
ATOM 2588 C CA . ILE B 1 6 ? -5.332 -21 -13.906 1 98.81 6 ILE B CA 1
ATOM 2589 C C . ILE B 1 6 ? -4.012 -20.562 -14.539 1 98.81 6 ILE B C 1
ATOM 2591 O O . ILE B 1 6 ? -3.613 -21.094 -15.578 1 98.81 6 ILE B O 1
ATOM 2595 N N . ALA B 1 7 ? -3.453 -19.531 -14.062 1 98.88 7 ALA B N 1
ATOM 2596 C CA . ALA B 1 7 ? -2.119 -19.047 -14.414 1 98.88 7 ALA B CA 1
ATOM 2597 C C . ALA B 1 7 ? -1.271 -18.828 -13.164 1 98.88 7 ALA B C 1
ATOM 2599 O O . ALA B 1 7 ? -1.766 -18.328 -12.156 1 98.88 7 ALA B O 1
ATOM 2600 N N . VAL B 1 8 ? 0.019 -19.234 -13.234 1 98.44 8 VAL B N 1
ATOM 2601 C CA . VAL B 1 8 ? 0.885 -19.172 -12.062 1 98.44 8 VAL B CA 1
ATOM 2602 C C . VAL B 1 8 ? 2.271 -18.688 -12.461 1 98.44 8 VAL B C 1
ATOM 2604 O O . VAL B 1 8 ? 2.736 -18.953 -13.57 1 98.44 8 VAL B O 1
ATOM 2607 N N . HIS B 1 9 ? 2.875 -17.891 -11.617 1 98.12 9 HIS B N 1
ATOM 2608 C CA . HIS B 1 9 ? 4.312 -17.672 -11.734 1 98.12 9 HIS B CA 1
ATOM 2609 C C . HIS B 1 9 ? 5.027 -17.969 -10.422 1 98.12 9 HIS B C 1
ATOM 2611 O O . HIS B 1 9 ? 4.426 -17.891 -9.352 1 98.12 9 HIS B O 1
ATOM 2617 N N . LEU B 1 10 ? 6.316 -18.375 -10.516 1 95.56 10 LEU B N 1
ATOM 2618 C CA . LEU B 1 10 ? 7.109 -18.734 -9.344 1 95.56 10 LEU B CA 1
ATOM 2619 C C . LEU B 1 10 ? 8.156 -17.656 -9.047 1 95.56 10 LEU B C 1
ATOM 2621 O O . LEU B 1 10 ? 9.188 -17.953 -8.445 1 95.56 10 LEU B O 1
ATOM 2625 N N . GLY B 1 11 ? 7.887 -16.438 -9.555 1 92.25 11 GLY B N 1
ATOM 2626 C CA . GLY B 1 11 ? 8.797 -15.344 -9.273 1 92.25 11 GLY B CA 1
ATOM 2627 C C . GLY B 1 11 ? 9.734 -15.031 -10.43 1 92.25 11 GLY B C 1
ATOM 2628 O O . GLY B 1 11 ? 9.953 -15.875 -11.297 1 92.25 11 GLY B O 1
ATOM 2629 N N . ALA B 1 12 ? 10.211 -13.82 -10.414 1 88.69 12 ALA B N 1
ATOM 2630 C CA . ALA B 1 12 ? 11.172 -13.328 -11.398 1 88.69 12 ALA B CA 1
ATOM 2631 C C . ALA B 1 12 ? 12.57 -13.227 -10.797 1 88.69 12 ALA B C 1
ATOM 2633 O O . ALA B 1 12 ? 12.727 -12.875 -9.625 1 88.69 12 ALA B O 1
ATOM 2634 N N . GLY B 1 13 ? 13.555 -13.555 -11.555 1 86.44 13 GLY B N 1
ATOM 2635 C CA . GLY B 1 13 ? 14.93 -13.477 -11.078 1 86.44 13 GLY B CA 1
ATOM 2636 C C . GLY B 1 13 ? 15.844 -14.5 -11.727 1 86.44 13 GLY B C 1
ATOM 2637 O O . GLY B 1 13 ? 15.656 -14.859 -12.891 1 86.44 13 GLY B O 1
ATOM 2638 N N . LYS B 1 14 ? 16.844 -14.953 -10.945 1 78.38 14 LYS B N 1
ATOM 2639 C CA . LYS B 1 14 ? 17.797 -15.953 -11.422 1 78.38 14 LYS B CA 1
ATOM 2640 C C . LYS B 1 14 ? 17.344 -17.359 -11.055 1 78.38 14 LYS B C 1
ATOM 2642 O O . LYS B 1 14 ? 17.141 -17.672 -9.875 1 78.38 14 LYS B O 1
ATOM 2647 N N . HIS B 1 15 ? 16.859 -18.031 -11.961 1 77 15 HIS B N 1
ATOM 2648 C CA . HIS B 1 15 ? 16.531 -19.438 -11.773 1 77 15 HIS B CA 1
ATOM 2649 C C . HIS B 1 15 ? 17.609 -20.344 -12.367 1 77 15 HIS B C 1
ATOM 2651 O O . HIS B 1 15 ? 17.922 -20.25 -13.555 1 77 15 HIS B O 1
ATOM 2657 N N . SER B 1 16 ? 18.031 -21.172 -11.5 1 76.62 16 SER B N 1
ATOM 2658 C CA . SER B 1 16 ? 19.078 -22.094 -11.977 1 76.62 16 SER B CA 1
ATOM 2659 C C . SER B 1 16 ? 18.516 -23.062 -13.016 1 76.62 16 SER B C 1
ATOM 2661 O O . SER B 1 16 ? 17.375 -23.5 -12.906 1 76.62 16 SER B O 1
ATOM 2663 N N . VAL B 1 17 ? 19.375 -23.438 -13.859 1 80.88 17 VAL B N 1
ATOM 2664 C CA . VAL B 1 17 ? 19.016 -24.391 -14.914 1 80.88 17 VAL B CA 1
ATOM 2665 C C . VAL B 1 17 ? 18.812 -25.781 -14.32 1 80.88 17 VAL B C 1
ATOM 2667 O O . VAL B 1 17 ? 17.953 -26.547 -14.773 1 80.88 17 VAL B O 1
ATOM 2670 N N . SER B 1 18 ? 19.484 -25.969 -13.266 1 82.12 18 SER B N 1
ATOM 2671 C CA . SER B 1 18 ? 19.453 -27.297 -12.664 1 82.12 18 SER B CA 1
ATOM 2672 C C . SER B 1 18 ? 18.094 -27.578 -12.039 1 82.12 18 SER B C 1
ATOM 2674 O O . SER B 1 18 ? 17.703 -28.734 -11.914 1 82.12 18 SER B O 1
ATOM 2676 N N . ASN B 1 19 ? 17.359 -26.547 -11.719 1 86.69 19 ASN B N 1
ATOM 2677 C CA . ASN B 1 19 ? 16.078 -26.734 -11.047 1 86.69 19 ASN B CA 1
ATOM 2678 C C . ASN B 1 19 ? 14.906 -26.609 -12.023 1 86.69 19 ASN B C 1
ATOM 2680 O O . ASN B 1 19 ? 13.742 -26.703 -11.633 1 86.69 19 ASN B O 1
ATOM 2684 N N . GLU B 1 20 ? 15.219 -26.516 -13.219 1 91.38 20 GLU B N 1
ATOM 2685 C CA . GLU B 1 20 ? 14.188 -26.203 -14.203 1 91.38 20 GLU B CA 1
ATOM 2686 C C . GLU B 1 20 ? 13.133 -27.297 -14.258 1 91.38 20 GLU B C 1
ATOM 2688 O O . GLU B 1 20 ? 11.938 -27.016 -14.281 1 91.38 20 GLU B O 1
ATOM 2693 N N . ARG B 1 21 ? 13.578 -28.5 -14.352 1 94.5 21 ARG B N 1
ATOM 2694 C CA . ARG B 1 21 ? 12.648 -29.609 -14.438 1 94.5 21 ARG B CA 1
ATOM 2695 C C . ARG B 1 21 ? 11.75 -29.672 -13.203 1 94.5 21 ARG B C 1
ATOM 2697 O O . ARG B 1 21 ? 10.547 -29.922 -13.312 1 94.5 21 ARG B O 1
ATOM 2704 N N . LYS B 1 22 ? 12.328 -29.453 -12.086 1 94.44 22 LYS B N 1
ATOM 2705 C CA . LYS B 1 22 ? 11.57 -29.484 -10.836 1 94.44 22 LYS B CA 1
ATOM 2706 C C . LYS B 1 22 ? 10.555 -28.344 -10.781 1 94.44 22 LYS B C 1
ATOM 2708 O O . LYS B 1 22 ? 9.43 -28.531 -10.32 1 94.44 22 LYS B O 1
ATOM 2713 N N . LEU B 1 23 ? 10.969 -27.234 -11.242 1 94.12 23 LEU B N 1
ATOM 2714 C CA . LEU B 1 23 ? 10.086 -26.078 -11.258 1 94.12 23 LEU B CA 1
ATOM 2715 C C . LEU B 1 23 ? 8.906 -26.297 -12.195 1 94.12 23 LEU B C 1
ATOM 2717 O O . LEU B 1 23 ? 7.762 -26.016 -11.844 1 94.12 23 LEU B O 1
ATOM 2721 N N . LYS B 1 24 ? 9.234 -26.812 -13.336 1 97 24 LYS B N 1
ATOM 2722 C CA . LYS B 1 24 ? 8.18 -27.094 -14.312 1 97 24 LYS B CA 1
ATOM 2723 C C . LYS B 1 24 ? 7.191 -28.125 -13.773 1 97 24 LYS B C 1
ATOM 2725 O O . LYS B 1 24 ? 5.98 -27.984 -13.977 1 97 24 LYS B O 1
ATOM 2730 N N . LYS B 1 25 ? 7.715 -29.094 -13.18 1 97.94 25 LYS B N 1
ATOM 2731 C CA . LYS B 1 25 ? 6.844 -30.109 -12.594 1 97.94 25 LYS B CA 1
ATOM 2732 C C . LYS B 1 25 ? 5.938 -29.516 -11.523 1 97.94 25 LYS B C 1
ATOM 2734 O O . LYS B 1 25 ? 4.742 -29.812 -11.484 1 97.94 25 LYS B O 1
ATOM 2739 N N . LEU B 1 26 ? 6.523 -28.703 -10.656 1 96.62 26 LEU B N 1
ATOM 2740 C CA . LEU B 1 26 ? 5.75 -28.047 -9.602 1 96.62 26 LEU B CA 1
ATOM 2741 C C . LEU B 1 26 ? 4.625 -27.203 -10.195 1 96.62 26 LEU B C 1
ATOM 2743 O O . LEU B 1 26 ? 3.484 -27.266 -9.727 1 96.62 26 LEU B O 1
ATOM 2747 N N . ILE B 1 27 ? 4.898 -26.5 -11.234 1 98 27 ILE B N 1
ATOM 2748 C CA . ILE B 1 27 ? 3.932 -25.625 -11.906 1 98 27 ILE B CA 1
ATOM 2749 C C . ILE B 1 27 ? 2.803 -26.469 -12.492 1 98 27 ILE B C 1
ATOM 2751 O O . ILE B 1 27 ? 1.625 -26.188 -12.273 1 98 27 ILE B O 1
ATOM 2755 N N . LYS B 1 28 ? 3.203 -27.5 -13.227 1 98.56 28 LYS B N 1
ATOM 2756 C CA . LYS B 1 28 ? 2.203 -28.328 -13.883 1 98.56 28 LYS B CA 1
ATOM 2757 C C . LYS B 1 28 ? 1.322 -29.047 -12.852 1 98.56 28 LYS B C 1
ATOM 2759 O O . LYS B 1 28 ? 0.108 -29.156 -13.039 1 98.56 28 LYS B O 1
ATOM 2764 N N . ASP B 1 29 ? 1.922 -29.484 -11.805 1 98.56 29 ASP B N 1
ATOM 2765 C CA . ASP B 1 29 ? 1.157 -30.141 -10.742 1 98.56 29 ASP B CA 1
ATOM 2766 C C . ASP B 1 29 ? 0.164 -29.172 -10.109 1 98.56 29 ASP B C 1
ATOM 2768 O O . ASP B 1 29 ? -0.993 -29.516 -9.875 1 98.56 29 ASP B O 1
ATOM 2772 N N . CYS B 1 30 ? 0.607 -27.984 -9.797 1 98.56 30 CYS B N 1
ATOM 2773 C CA . CYS B 1 30 ? -0.261 -26.969 -9.234 1 98.56 30 CYS B CA 1
ATOM 2774 C C . CYS B 1 30 ? -1.433 -26.672 -10.164 1 98.56 30 CYS B C 1
ATOM 2776 O O . CYS B 1 30 ? -2.586 -26.641 -9.727 1 98.56 30 CYS B O 1
ATOM 2778 N N . CYS B 1 31 ? -1.128 -26.531 -11.461 1 98.81 31 CYS B N 1
ATOM 2779 C CA . CYS B 1 31 ? -2.164 -26.234 -12.438 1 98.81 31 CYS B CA 1
ATOM 2780 C C . CYS B 1 31 ? -3.184 -27.359 -12.516 1 98.81 31 CYS B C 1
ATOM 2782 O O . CYS B 1 31 ? -4.391 -27.109 -12.555 1 98.81 31 CYS B O 1
ATOM 2784 N N . ARG B 1 32 ? -2.689 -28.578 -12.523 1 98.56 32 ARG B N 1
ATOM 2785 C CA . ARG B 1 32 ? -3.572 -29.734 -12.641 1 98.56 32 ARG B CA 1
ATOM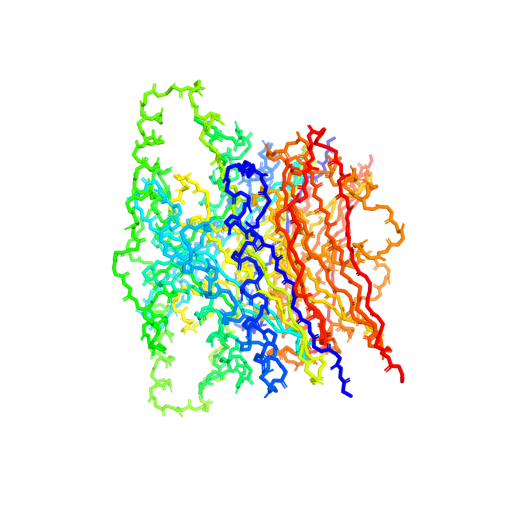 2786 C C . ARG B 1 32 ? -4.539 -29.797 -11.461 1 98.56 32 ARG B C 1
ATOM 2788 O O . ARG B 1 32 ? -5.742 -29.984 -11.656 1 98.56 32 ARG B O 1
ATOM 2795 N N . VAL B 1 33 ? -4.02 -29.641 -10.289 1 98.69 33 VAL B N 1
ATOM 2796 C CA . VAL B 1 33 ? -4.844 -29.703 -9.086 1 98.69 33 VAL B CA 1
ATOM 2797 C C . VAL B 1 33 ? -5.879 -28.578 -9.109 1 98.69 33 VAL B C 1
ATOM 2799 O O . VAL B 1 33 ? -7.062 -28.812 -8.859 1 98.69 33 VAL B O 1
ATOM 2802 N N . CYS B 1 34 ? -5.457 -27.406 -9.383 1 98.81 34 CYS B N 1
ATOM 2803 C CA . CYS B 1 34 ? -6.336 -26.25 -9.398 1 98.81 34 CYS B CA 1
ATOM 2804 C C . CYS B 1 34 ? -7.41 -26.391 -10.469 1 98.81 34 CYS B C 1
ATOM 2806 O O . CYS B 1 34 ? -8.586 -26.109 -10.219 1 98.81 34 CYS B O 1
ATOM 2808 N N . MET B 1 35 ? -6.992 -26.875 -11.617 1 98.69 35 MET B N 1
ATOM 2809 C CA . MET B 1 35 ? -7.945 -27.031 -12.711 1 98.69 35 MET B CA 1
ATOM 2810 C C . MET B 1 35 ? -9 -28.078 -12.383 1 98.69 35 MET B C 1
ATOM 2812 O O . MET B 1 35 ? -10.172 -27.922 -12.711 1 98.69 35 MET B O 1
ATOM 2816 N N . GLU B 1 36 ? -8.586 -29.141 -11.836 1 98.56 36 GLU B N 1
ATOM 2817 C CA . GLU B 1 36 ? -9.531 -30.156 -11.414 1 98.56 36 GLU B CA 1
ATOM 2818 C C . GLU B 1 36 ? -10.586 -29.594 -10.477 1 98.56 36 GLU B C 1
ATOM 2820 O O . GLU B 1 36 ? -11.773 -29.875 -10.625 1 98.56 36 GLU B O 1
ATOM 2825 N N . MET B 1 37 ? -10.195 -28.766 -9.562 1 98.69 37 MET B N 1
ATOM 2826 C CA . MET B 1 37 ? -11.109 -28.141 -8.609 1 98.69 37 MET B CA 1
ATOM 2827 C C . MET B 1 37 ? -12.055 -27.172 -9.32 1 98.69 37 MET B C 1
ATOM 2829 O O . MET B 1 37 ? -13.258 -27.156 -9.039 1 98.69 37 MET B O 1
ATOM 2833 N N . LEU B 1 38 ? -11.5 -26.438 -10.203 1 98.56 38 LEU B N 1
ATOM 2834 C CA . LEU B 1 38 ? -12.328 -25.516 -10.969 1 98.56 38 LEU B CA 1
ATOM 2835 C C . LEU B 1 38 ? -13.367 -26.25 -11.797 1 98.56 38 LEU B C 1
ATOM 2837 O O . LEU B 1 38 ? -14.523 -25.844 -11.859 1 98.56 38 LEU B O 1
ATOM 2841 N N . ASP B 1 39 ? -12.953 -27.328 -12.398 1 97.19 39 ASP B N 1
ATOM 2842 C CA . ASP B 1 39 ? -13.844 -28.125 -13.242 1 97.19 39 ASP B CA 1
ATOM 2843 C C . ASP B 1 39 ? -14.969 -28.75 -12.422 1 97.19 39 ASP B C 1
ATOM 2845 O O . ASP B 1 39 ? -16.047 -29.031 -12.953 1 97.19 39 ASP B O 1
ATOM 2849 N N . HIS B 1 40 ? -14.734 -28.875 -11.188 1 97.5 40 HIS B N 1
ATOM 2850 C CA . HIS B 1 40 ? -15.75 -29.438 -10.305 1 97.5 40 HIS B CA 1
ATOM 2851 C C . HIS B 1 40 ? -16.578 -28.328 -9.664 1 97.5 40 HIS B C 1
ATOM 2853 O O . HIS B 1 40 ? -17.312 -28.594 -8.703 1 97.5 40 HIS B O 1
ATOM 2859 N N . GLY B 1 41 ? -16.344 -27.109 -9.969 1 97.38 41 GLY B N 1
ATOM 2860 C CA . GLY B 1 41 ? -17.266 -26.047 -9.617 1 97.38 41 GLY B CA 1
ATOM 2861 C C . GLY B 1 41 ? -16.797 -25.219 -8.438 1 97.38 41 GLY B C 1
ATOM 2862 O O . GLY B 1 41 ? -17.516 -24.344 -7.957 1 97.38 41 GLY B O 1
ATOM 2863 N N . GLN B 1 42 ? -15.578 -25.422 -7.977 1 98.25 42 GLN B N 1
ATOM 2864 C CA . GLN B 1 42 ? -15.062 -24.609 -6.875 1 98.25 42 GLN B CA 1
ATOM 2865 C C . GLN B 1 42 ? -14.82 -23.172 -7.316 1 98.25 42 GLN B C 1
ATOM 2867 O O . GLN B 1 42 ? -14.594 -22.906 -8.5 1 98.25 42 GLN B O 1
ATOM 2872 N N . SER B 1 43 ? -14.945 -22.25 -6.375 1 98.44 43 SER B N 1
ATOM 2873 C CA . SER B 1 43 ? -14.781 -20.828 -6.688 1 98.44 43 SER B CA 1
ATOM 2874 C C . SER B 1 43 ? -13.32 -20.5 -6.977 1 98.44 43 SER B C 1
ATOM 2876 O O . SER B 1 43 ? -12.414 -21.188 -6.5 1 98.44 43 SER B O 1
ATOM 2878 N N . SER B 1 44 ? -13.117 -19.5 -7.824 1 98.69 44 SER B N 1
ATOM 2879 C CA . SER B 1 44 ? -11.766 -19.047 -8.133 1 98.69 44 SER B CA 1
ATOM 2880 C C . SER B 1 44 ? -11 -18.672 -6.867 1 98.69 44 SER B C 1
ATOM 2882 O O . SER B 1 44 ? -9.797 -18.906 -6.766 1 98.69 44 SER B O 1
ATOM 2884 N N . ARG B 1 45 ? -11.656 -18.078 -5.875 1 98.38 45 ARG B N 1
ATOM 2885 C CA . ARG B 1 45 ? -10.992 -17.688 -4.629 1 98.38 45 ARG B CA 1
ATOM 2886 C C . ARG B 1 45 ? -10.477 -18.922 -3.881 1 98.38 45 ARG B C 1
ATOM 2888 O O . ARG B 1 45 ? -9.305 -18.969 -3.5 1 98.38 45 ARG B O 1
ATOM 2895 N N . GLN B 1 46 ? -11.32 -19.891 -3.707 1 98.44 46 GLN B N 1
ATOM 2896 C CA . GLN B 1 46 ? -10.914 -21.109 -3.035 1 98.44 46 GLN B CA 1
ATOM 2897 C C . GLN B 1 46 ? -9.734 -21.766 -3.754 1 98.44 46 GLN B C 1
ATOM 2899 O O . GLN B 1 46 ? -8.781 -22.219 -3.115 1 98.44 46 GLN B O 1
ATOM 2904 N N . VAL B 1 47 ? -9.852 -21.812 -5.012 1 98.81 47 VAL B N 1
ATOM 2905 C CA . VAL B 1 47 ? -8.836 -22.5 -5.816 1 98.81 47 VAL B CA 1
ATOM 2906 C C . VAL B 1 47 ? -7.531 -21.703 -5.781 1 98.81 47 VAL B C 1
ATOM 2908 O O . VAL B 1 47 ? -6.445 -22.281 -5.723 1 98.81 47 VAL B O 1
ATOM 2911 N N . SER B 1 48 ? -7.609 -20.375 -5.883 1 98.75 48 SER B N 1
ATOM 2912 C CA . SER B 1 48 ? -6.414 -19.547 -5.777 1 98.75 48 SER B CA 1
ATOM 2913 C C . SER B 1 48 ? -5.676 -19.797 -4.469 1 98.75 48 SER B C 1
ATOM 2915 O O . SER B 1 48 ? -4.445 -19.875 -4.449 1 98.75 48 SER B O 1
ATOM 2917 N N . VAL B 1 49 ? -6.398 -19.938 -3.381 1 98.62 49 VAL B N 1
ATOM 2918 C CA . VAL B 1 49 ? -5.812 -20.172 -2.066 1 98.62 49 VAL B CA 1
ATOM 2919 C C . VAL B 1 49 ? -5.133 -21.547 -2.035 1 98.62 49 VAL B C 1
ATOM 2921 O O . VAL B 1 49 ? -4.004 -21.672 -1.558 1 98.62 49 VAL B O 1
ATOM 2924 N N . ILE B 1 50 ? -5.789 -22.516 -2.586 1 98.56 50 ILE B N 1
ATOM 2925 C CA . ILE B 1 50 ? -5.234 -23.875 -2.604 1 98.56 50 ILE B CA 1
ATOM 2926 C C . ILE B 1 50 ? -3.979 -23.906 -3.467 1 98.56 50 ILE B C 1
ATOM 2928 O O . ILE B 1 50 ? -2.969 -24.5 -3.086 1 98.56 50 ILE B O 1
ATOM 2932 N N . GLY B 1 51 ? -4.066 -23.312 -4.645 1 98.62 51 GLY B N 1
ATOM 2933 C CA . GLY B 1 51 ? -2.887 -23.219 -5.484 1 98.62 51 GLY B CA 1
ATOM 2934 C C . GLY B 1 51 ? -1.718 -22.531 -4.805 1 98.62 51 GLY B C 1
ATOM 2935 O O . GLY B 1 51 ? -0.587 -23.016 -4.859 1 98.62 51 GLY B O 1
ATOM 2936 N N . CYS B 1 52 ? -2.008 -21.438 -4.148 1 98.31 52 CYS B N 1
ATOM 2937 C CA . CYS B 1 52 ? -0.963 -20.703 -3.439 1 98.31 52 CYS B CA 1
ATOM 2938 C C . CYS B 1 52 ? -0.364 -21.547 -2.324 1 98.31 52 CYS B C 1
ATOM 2940 O O . CYS B 1 52 ? 0.848 -21.531 -2.102 1 98.31 52 CYS B O 1
ATOM 2942 N N . LYS B 1 53 ? -1.201 -22.266 -1.651 1 97.5 53 LYS B N 1
ATOM 2943 C CA . LYS B 1 53 ? -0.728 -23.141 -0.578 1 97.5 53 LYS B CA 1
ATOM 2944 C C . LYS B 1 53 ? 0.216 -24.219 -1.113 1 97.5 53 LYS B C 1
ATOM 2946 O O . LYS B 1 53 ? 1.229 -24.531 -0.484 1 97.5 53 LYS B O 1
ATOM 2951 N N . ILE B 1 54 ? -0.112 -24.797 -2.242 1 97.69 54 ILE B N 1
ATOM 2952 C CA . ILE B 1 54 ? 0.743 -25.797 -2.877 1 97.69 54 ILE B CA 1
ATOM 2953 C C . ILE B 1 54 ? 2.135 -25.219 -3.109 1 97.69 54 ILE B C 1
ATOM 2955 O O . ILE B 1 54 ? 3.143 -25.859 -2.828 1 97.69 54 ILE B O 1
ATOM 2959 N N . LEU B 1 55 ? 2.154 -24 -3.539 1 96.31 55 LEU B N 1
ATOM 2960 C CA . LEU B 1 55 ? 3.426 -23.344 -3.838 1 96.31 55 LEU B CA 1
ATOM 2961 C C . LEU B 1 55 ? 4.137 -22.922 -2.555 1 96.31 55 LEU B C 1
ATOM 2963 O O . LEU B 1 55 ? 5.359 -23.062 -2.447 1 96.31 55 LEU B O 1
ATOM 2967 N N . GLU B 1 56 ? 3.383 -22.422 -1.56 1 95.06 56 GLU B N 1
ATOM 2968 C CA . GLU B 1 56 ? 3.951 -22.031 -0.274 1 95.06 56 GLU B CA 1
ATOM 2969 C C . GLU B 1 56 ? 4.566 -23.234 0.446 1 95.06 56 GLU B C 1
ATOM 2971 O O . GLU B 1 56 ? 5.52 -23.078 1.215 1 95.06 56 GLU B O 1
ATOM 2976 N N . ASP B 1 57 ? 4.105 -24.406 0.166 1 93.88 57 ASP B N 1
ATOM 2977 C CA . ASP B 1 57 ? 4.559 -25.609 0.851 1 93.88 57 ASP B CA 1
ATOM 2978 C C . ASP B 1 57 ? 5.793 -26.188 0.174 1 93.88 57 ASP B C 1
ATOM 2980 O O . ASP B 1 57 ? 6.418 -27.109 0.702 1 93.88 57 ASP B O 1
ATOM 2984 N N . SER B 1 58 ? 6.156 -25.688 -0.953 1 92.25 58 SER B N 1
ATOM 2985 C CA . SER B 1 58 ? 7.273 -26.25 -1.699 1 92.25 58 SER B CA 1
ATOM 2986 C C . SER B 1 58 ? 8.602 -25.625 -1.269 1 92.25 58 SER B C 1
ATOM 2988 O O . SER B 1 58 ? 8.688 -24.406 -1.097 1 92.25 58 SER B O 1
ATOM 2990 N N . VAL B 1 59 ? 9.617 -26.422 -1.215 1 86.88 59 VAL B N 1
ATOM 2991 C CA . VAL B 1 59 ? 10.953 -25.953 -0.852 1 86.88 59 VAL B CA 1
ATOM 2992 C C . VAL B 1 59 ? 11.578 -25.203 -2.027 1 86.88 59 VAL B C 1
ATOM 2994 O O . VAL B 1 59 ? 12.586 -24.516 -1.866 1 86.88 59 VAL B O 1
ATOM 2997 N N . LEU B 1 60 ? 10.891 -25.344 -3.203 1 88.5 60 LEU B N 1
ATOM 2998 C CA . LEU B 1 60 ? 11.438 -24.734 -4.402 1 88.5 60 LEU B CA 1
ATOM 2999 C C . LEU B 1 60 ? 11.062 -23.25 -4.469 1 88.5 60 LEU B C 1
ATOM 3001 O O . LEU B 1 60 ? 11.617 -22.5 -5.273 1 88.5 60 LEU B O 1
ATOM 3005 N N . THR B 1 61 ? 10.156 -22.844 -3.582 1 91.12 61 THR B N 1
ATOM 3006 C CA . THR B 1 61 ? 9.672 -21.484 -3.643 1 91.12 61 THR B CA 1
ATOM 3007 C C . THR B 1 61 ? 10.031 -20.719 -2.369 1 91.12 61 THR B C 1
ATOM 3009 O O . THR B 1 61 ? 10.375 -21.328 -1.354 1 91.12 61 THR B O 1
ATOM 3012 N N . ASN B 1 62 ? 10.055 -19.375 -2.477 1 90.94 62 ASN B N 1
ATOM 3013 C CA . ASN B 1 62 ? 10.352 -18.5 -1.355 1 90.94 62 ASN B CA 1
ATOM 3014 C C . ASN B 1 62 ? 9.086 -17.844 -0.804 1 90.94 62 ASN B C 1
ATOM 3016 O O . ASN B 1 62 ? 8.914 -16.625 -0.904 1 90.94 62 ASN B O 1
ATOM 3020 N N . ALA B 1 63 ? 8.273 -18.688 -0.273 1 92 63 ALA B N 1
ATOM 3021 C CA . ALA B 1 63 ? 7.031 -18.266 0.369 1 92 63 ALA B CA 1
ATOM 3022 C C . ALA B 1 63 ? 6.586 -19.266 1.424 1 92 63 ALA B C 1
ATOM 3024 O O . ALA B 1 63 ? 6.762 -20.469 1.249 1 92 63 ALA B O 1
ATOM 3025 N N . GLY B 1 64 ? 6.062 -18.766 2.502 1 90.44 64 GLY B N 1
ATOM 3026 C CA . GLY B 1 64 ? 5.578 -19.656 3.539 1 90.44 64 GLY B CA 1
ATOM 3027 C C . GLY B 1 64 ? 6.691 -20.391 4.266 1 90.44 64 GLY B C 1
ATOM 3028 O O . GLY B 1 64 ? 7.719 -19.797 4.594 1 90.44 64 GLY B O 1
ATOM 3029 N N . ARG B 1 65 ? 6.488 -21.609 4.508 1 84.94 65 ARG B N 1
ATOM 3030 C CA . ARG B 1 65 ? 7.457 -22.422 5.242 1 84.94 65 ARG B CA 1
ATOM 3031 C C . ARG B 1 65 ? 8.766 -22.562 4.465 1 84.94 65 ARG B C 1
ATOM 3033 O O . ARG B 1 65 ? 8.75 -22.812 3.262 1 84.94 65 ARG B O 1
ATOM 3040 N N . GLY B 1 66 ? 9.844 -22.312 5.184 1 83.94 66 GLY B N 1
ATOM 3041 C CA . GLY B 1 66 ? 11.156 -22.5 4.594 1 83.94 66 GLY B CA 1
ATOM 3042 C C . GLY B 1 66 ? 11.609 -21.328 3.742 1 83.94 66 GLY B C 1
ATOM 3043 O O . GLY B 1 66 ? 12.641 -21.406 3.07 1 83.94 66 GLY B O 1
ATOM 3044 N N . SER B 1 67 ? 10.828 -20.266 3.836 1 89.69 67 SER B N 1
ATOM 3045 C CA . SER B 1 67 ? 11.219 -19.094 3.053 1 89.69 67 SER B CA 1
ATOM 3046 C C . SER B 1 67 ? 12.422 -18.391 3.666 1 89.69 67 SER B C 1
ATOM 3048 O O . SER B 1 67 ? 12.898 -18.781 4.73 1 89.69 67 SER B O 1
ATOM 3050 N N . GLN B 1 68 ? 12.93 -17.438 2.973 1 89.44 68 GLN B N 1
ATOM 3051 C CA . GLN B 1 68 ? 14.133 -16.703 3.373 1 89.44 68 GLN B CA 1
ATOM 3052 C C . GLN B 1 68 ? 13.969 -16.094 4.758 1 89.44 68 GLN B C 1
ATOM 3054 O O . GLN B 1 68 ? 12.875 -15.648 5.121 1 89.44 68 GLN B O 1
ATOM 3059 N N . LEU B 1 69 ? 15.094 -16.094 5.453 1 92.06 69 LEU B N 1
ATOM 3060 C CA . LEU B 1 69 ? 15.062 -15.594 6.828 1 92.06 69 LEU B CA 1
ATOM 3061 C C . LEU B 1 69 ? 15.445 -14.125 6.883 1 92.06 69 LEU B C 1
ATOM 3063 O O . LEU B 1 69 ? 16.297 -13.672 6.113 1 92.06 69 LEU B O 1
ATOM 3067 N N . ASN B 1 70 ? 14.773 -13.414 7.828 1 93.31 70 ASN B N 1
ATOM 3068 C CA . ASN B 1 70 ? 15.172 -12.031 8.047 1 93.31 70 ASN B CA 1
ATOM 3069 C C . ASN B 1 70 ? 16.469 -11.938 8.852 1 93.31 70 ASN B C 1
ATOM 3071 O O . ASN B 1 70 ? 17.078 -12.953 9.164 1 93.31 70 ASN B O 1
ATOM 3075 N N . PHE B 1 71 ? 16.891 -10.766 9.141 1 93.06 71 PHE B N 1
ATOM 3076 C CA . PHE B 1 71 ? 18.172 -10.523 9.781 1 93.06 71 PHE B CA 1
ATOM 3077 C C . PHE B 1 71 ? 18.234 -11.211 11.141 1 93.06 71 PHE B C 1
ATOM 3079 O O . PHE B 1 71 ? 19.312 -11.609 11.594 1 93.06 71 PHE B O 1
ATOM 3086 N N . ASP B 1 72 ? 17.109 -11.414 11.781 1 93.38 72 ASP B N 1
ATOM 3087 C CA . ASP B 1 72 ? 17.047 -12.039 13.102 1 93.38 72 ASP B CA 1
ATOM 3088 C C . ASP B 1 72 ? 16.906 -13.547 12.992 1 93.38 72 ASP B C 1
ATOM 3090 O O . ASP B 1 72 ? 16.75 -14.242 14.008 1 93.38 72 ASP B O 1
ATOM 3094 N N . GLY B 1 73 ? 16.844 -14.016 11.797 1 92.56 73 GLY B N 1
ATOM 3095 C CA . GLY B 1 73 ? 16.75 -15.453 11.586 1 92.56 73 GLY B CA 1
ATOM 3096 C C . GLY B 1 73 ? 15.328 -15.977 11.664 1 92.56 73 GLY B C 1
ATOM 3097 O O . GLY B 1 73 ? 15.117 -17.156 11.977 1 92.56 73 GLY B O 1
ATOM 3098 N N . GLU B 1 74 ? 14.406 -15.102 11.406 1 92.81 74 GLU B N 1
ATOM 3099 C CA . GLU B 1 74 ? 13 -15.477 11.5 1 92.81 74 GLU B CA 1
ATOM 3100 C C . GLU B 1 74 ? 12.32 -15.438 10.133 1 92.81 74 GLU B C 1
ATOM 3102 O O . GLU B 1 74 ? 12.75 -14.695 9.242 1 92.81 74 GLU B O 1
ATOM 3107 N N . VAL B 1 75 ? 11.242 -16.281 10 1 93.56 75 VAL B N 1
ATOM 3108 C CA . VAL B 1 75 ? 10.438 -16.25 8.789 1 93.56 75 VAL B CA 1
ATOM 3109 C C . VAL B 1 75 ? 9.336 -15.203 8.914 1 93.56 75 VAL B C 1
ATOM 3111 O O . VAL B 1 75 ? 8.555 -15.234 9.875 1 93.56 75 VAL B O 1
ATOM 3114 N N . GLU B 1 76 ? 9.312 -14.266 8.078 1 95.38 76 GLU B N 1
ATOM 3115 C CA . GLU B 1 76 ? 8.234 -13.297 7.883 1 95.38 76 GLU B CA 1
ATOM 3116 C C . GLU B 1 76 ? 7.742 -13.305 6.438 1 95.38 76 GLU B C 1
ATOM 3118 O O . GLU B 1 76 ? 8.539 -13.195 5.504 1 95.38 76 GLU B O 1
ATOM 3123 N N . CYS B 1 77 ? 6.398 -13.406 6.301 1 96.88 77 CYS B N 1
ATOM 3124 C CA . CYS B 1 77 ? 5.883 -13.539 4.945 1 96.88 77 CYS B CA 1
ATOM 3125 C C . CYS B 1 77 ? 4.855 -12.461 4.645 1 96.88 77 CYS B C 1
ATOM 3127 O O . CYS B 1 77 ? 4.309 -11.844 5.562 1 96.88 77 CYS B O 1
ATOM 3129 N N . ASP B 1 78 ? 4.691 -12.203 3.387 1 98.5 78 ASP B N 1
ATOM 3130 C CA . ASP B 1 78 ? 3.666 -11.336 2.82 1 98.5 78 ASP B CA 1
ATOM 3131 C C . ASP B 1 78 ? 2.707 -12.125 1.933 1 98.5 78 ASP B C 1
ATOM 3133 O O . ASP B 1 78 ? 3.125 -13.039 1.216 1 98.5 78 ASP B O 1
ATOM 3137 N N . ALA B 1 79 ? 1.439 -11.75 1.963 1 98.81 79 ALA B N 1
ATOM 3138 C CA . ALA B 1 79 ? 0.473 -12.367 1.059 1 98.81 79 ALA B CA 1
ATOM 3139 C C . ALA B 1 79 ? -0.72 -11.453 0.818 1 98.81 79 ALA B C 1
ATOM 3141 O O . ALA B 1 79 ? -1.073 -10.641 1.682 1 98.81 79 ALA B O 1
ATOM 3142 N N . ALA B 1 80 ? -1.336 -11.57 -0.327 1 98.88 80 ALA B N 1
ATOM 3143 C CA . ALA B 1 80 ? -2.51 -10.773 -0.684 1 98.88 80 ALA B CA 1
ATOM 3144 C C . ALA B 1 80 ? -3.424 -11.547 -1.634 1 98.88 80 ALA B C 1
ATOM 3146 O O . ALA B 1 80 ? -2.971 -12.445 -2.348 1 98.88 80 ALA B O 1
ATOM 3147 N N . ILE B 1 81 ? -4.684 -11.211 -1.621 1 98.81 81 ILE B N 1
ATOM 3148 C CA . ILE B 1 81 ? -5.676 -11.812 -2.502 1 98.81 81 ILE B CA 1
ATOM 3149 C C . ILE B 1 81 ? -6.699 -10.758 -2.926 1 98.81 81 ILE B C 1
ATOM 3151 O O . ILE B 1 81 ? -7.066 -9.883 -2.133 1 98.81 81 ILE B O 1
ATOM 3155 N N . MET B 1 82 ? -7.082 -10.742 -4.141 1 98.44 82 MET B N 1
ATOM 3156 C CA . MET B 1 82 ? -8.109 -9.859 -4.684 1 98.44 82 MET B CA 1
ATOM 3157 C C . MET B 1 82 ? -9.07 -10.633 -5.582 1 98.44 82 MET B C 1
ATOM 3159 O O . MET B 1 82 ? -8.648 -11.516 -6.332 1 98.44 82 MET B O 1
ATOM 3163 N N . GLU B 1 83 ? -10.289 -10.312 -5.562 1 97.31 83 GLU B N 1
ATOM 3164 C CA . GLU B 1 83 ? -11.312 -10.953 -6.375 1 97.31 83 GLU B CA 1
ATOM 3165 C C . GLU B 1 83 ? -12.109 -9.93 -7.176 1 97.31 83 GLU B C 1
ATOM 3167 O O . GLU B 1 83 ? -12.344 -8.82 -6.703 1 97.31 83 GLU B O 1
ATOM 3172 N N . SER B 1 84 ? -12.656 -10.352 -8.312 1 96.88 84 SER B N 1
ATOM 3173 C CA . SER B 1 84 ? -13.195 -9.414 -9.289 1 96.88 84 SER B CA 1
ATOM 3174 C C . SER B 1 84 ? -14.633 -9.031 -8.961 1 96.88 84 SER B C 1
ATOM 3176 O O . SER B 1 84 ? -15.125 -7.996 -9.406 1 96.88 84 SER B O 1
ATOM 3178 N N . SER B 1 85 ? -15.406 -9.852 -8.281 1 90.94 85 SER B N 1
ATOM 3179 C CA . SER B 1 85 ? -16.844 -9.633 -8.109 1 90.94 85 SER B CA 1
ATOM 3180 C C . SER B 1 85 ? -17.125 -8.297 -7.43 1 90.94 85 SER B C 1
ATOM 3182 O O . SER B 1 85 ? -18 -7.551 -7.859 1 90.94 85 SER B O 1
ATOM 3184 N N . GLN B 1 86 ? -16.391 -7.949 -6.453 1 90.69 86 GLN B N 1
ATOM 3185 C CA . GLN B 1 86 ? -16.594 -6.684 -5.75 1 90.69 86 GLN B CA 1
ATOM 3186 C C . GLN B 1 86 ? -15.305 -5.859 -5.734 1 90.69 86 GLN B C 1
ATOM 3188 O O . GLN B 1 86 ? -15.227 -4.832 -5.055 1 90.69 86 GLN B O 1
ATOM 3193 N N . LEU B 1 87 ? -14.328 -6.34 -6.484 1 95.5 87 LEU B N 1
ATOM 3194 C CA . LEU B 1 87 ? -13.016 -5.707 -6.531 1 95.5 87 LEU B CA 1
ATOM 3195 C C . LEU B 1 87 ? -12.461 -5.504 -5.125 1 95.5 87 LEU B C 1
ATOM 3197 O O . LEU B 1 87 ? -11.906 -4.445 -4.82 1 95.5 87 LEU B O 1
ATOM 3201 N N . LEU B 1 88 ? -12.703 -6.516 -4.332 1 95.5 88 LEU B N 1
ATOM 3202 C CA . LEU B 1 88 ? -12.227 -6.508 -2.949 1 95.5 88 LEU B CA 1
ATOM 3203 C C . LEU B 1 88 ? -10.898 -7.242 -2.826 1 95.5 88 LEU B C 1
ATOM 3205 O O . LEU B 1 88 ? -10.648 -8.219 -3.539 1 95.5 88 LEU B O 1
ATOM 3209 N N . GLY B 1 89 ? -10.078 -6.762 -1.972 1 97.44 89 GLY B N 1
ATOM 3210 C CA . GLY B 1 89 ? -8.836 -7.441 -1.642 1 97.44 89 GLY B CA 1
ATOM 3211 C C . GLY B 1 89 ? -8.492 -7.379 -0.165 1 97.44 89 GLY B C 1
ATOM 3212 O O . GLY B 1 89 ? -9.094 -6.602 0.583 1 97.44 89 GLY B O 1
ATOM 3213 N N . ALA B 1 90 ? -7.656 -8.203 0.242 1 98.5 90 ALA B N 1
ATOM 3214 C CA . ALA B 1 90 ? -7.113 -8.234 1.599 1 98.5 90 ALA B CA 1
ATOM 3215 C C . ALA B 1 90 ? -5.68 -8.766 1.604 1 98.5 90 ALA B C 1
ATOM 3217 O O . ALA B 1 90 ? -5.242 -9.398 0.64 1 98.5 90 ALA B O 1
ATOM 3218 N N . SER B 1 91 ? -4.996 -8.445 2.689 1 98.88 91 SER B N 1
ATOM 3219 C CA . SER B 1 91 ? -3.588 -8.828 2.672 1 98.88 91 SER B CA 1
ATOM 3220 C C . SER B 1 91 ? -3.023 -8.922 4.086 1 98.88 91 SER B C 1
ATOM 3222 O O . SER B 1 91 ? -3.643 -8.445 5.039 1 98.88 91 SER B O 1
ATOM 3224 N N . VAL B 1 92 ? -1.884 -9.586 4.199 1 98.81 92 VAL B N 1
ATOM 3225 C CA . VAL B 1 92 ? -1.088 -9.656 5.422 1 98.81 92 VAL B CA 1
ATOM 3226 C C . VAL B 1 92 ? 0.376 -9.359 5.102 1 98.81 92 VAL B C 1
ATOM 3228 O O . VAL B 1 92 ? 0.866 -9.719 4.023 1 98.81 92 VAL B O 1
ATOM 3231 N N . GLY B 1 93 ? 1.008 -8.703 6.008 1 98.75 93 GLY B N 1
ATOM 3232 C CA . GLY B 1 93 ? 2.402 -8.328 5.82 1 98.75 93 GLY B CA 1
ATOM 3233 C C . GLY B 1 93 ? 3.277 -8.68 7.008 1 98.75 93 GLY B C 1
ATOM 3234 O O . GLY B 1 93 ? 2.846 -8.57 8.156 1 98.75 93 GLY B O 1
ATOM 3235 N N . ALA B 1 94 ? 4.48 -9.102 6.68 1 98.25 94 ALA B N 1
ATOM 3236 C CA . ALA B 1 94 ? 5.484 -9.438 7.684 1 98.25 94 ALA B CA 1
ATOM 3237 C C . ALA B 1 94 ? 4.898 -10.336 8.766 1 98.25 94 ALA B C 1
ATOM 3239 O O . ALA B 1 94 ? 5.145 -10.141 9.953 1 98.25 94 ALA B O 1
ATOM 3240 N N . ILE B 1 95 ? 4.062 -11.227 8.359 1 97.19 95 ILE B N 1
ATOM 3241 C CA . ILE B 1 95 ? 3.41 -12.125 9.312 1 97.19 95 ILE B CA 1
ATOM 3242 C C . ILE B 1 95 ? 4.363 -13.258 9.688 1 97.19 95 ILE B C 1
ATOM 3244 O O . ILE B 1 95 ? 5.094 -13.773 8.844 1 97.19 95 ILE B O 1
ATOM 3248 N N . GLN B 1 96 ? 4.344 -13.617 10.938 1 94.12 96 GLN B N 1
ATOM 3249 C CA . GLN B 1 96 ? 5.172 -14.703 11.453 1 94.12 96 GLN B CA 1
ATOM 3250 C C . GLN B 1 96 ? 4.309 -15.844 11.977 1 94.12 96 GLN B C 1
ATOM 3252 O O . GLN B 1 96 ? 3.127 -15.656 12.266 1 94.12 96 GLN B O 1
ATOM 3257 N N . GLY B 1 97 ? 4.918 -16.984 11.945 1 92.12 97 GLY B N 1
ATOM 3258 C CA . GLY B 1 97 ? 4.328 -18.109 12.664 1 92.12 97 GLY B CA 1
ATOM 3259 C C . GLY B 1 97 ? 3.225 -18.797 11.891 1 92.12 97 GLY B C 1
ATOM 3260 O O . GLY B 1 97 ? 2.457 -19.578 12.461 1 92.12 97 GLY B O 1
ATOM 3261 N N . VAL B 1 98 ? 3.047 -18.484 10.641 1 94.44 98 VAL B N 1
ATOM 3262 C CA . VAL B 1 98 ? 1.975 -19.062 9.836 1 94.44 98 VAL B CA 1
ATOM 3263 C C . VAL B 1 98 ? 2.566 -19.797 8.641 1 94.44 98 VAL B C 1
ATOM 3265 O O . VAL B 1 98 ? 3.346 -19.234 7.875 1 94.44 98 VAL B O 1
ATOM 3268 N N . THR B 1 99 ? 2.143 -21.031 8.469 1 92.94 99 THR B N 1
ATOM 3269 C CA . THR B 1 99 ? 2.686 -21.859 7.41 1 92.94 99 THR B CA 1
ATOM 3270 C C . THR B 1 99 ? 2.248 -21.359 6.039 1 92.94 99 THR B C 1
ATOM 3272 O O . THR B 1 99 ? 3.041 -21.328 5.098 1 92.94 99 THR B O 1
ATOM 3275 N N . ASN B 1 100 ? 0.982 -21.016 6 1 96.44 100 ASN B N 1
ATOM 3276 C CA . ASN B 1 100 ? 0.412 -20.531 4.75 1 96.44 100 ASN B CA 1
ATOM 3277 C C . ASN B 1 100 ? -0.207 -19.141 4.918 1 96.44 100 ASN B C 1
ATOM 3279 O O . ASN B 1 100 ? -1.416 -19.016 5.117 1 96.44 100 ASN B O 1
ATOM 3283 N N . PRO B 1 101 ? 0.584 -18.125 4.699 1 97.38 101 PRO B N 1
ATOM 3284 C CA . PRO B 1 101 ? 0.094 -16.75 4.891 1 97.38 101 PRO B CA 1
ATOM 3285 C C . PRO B 1 101 ? -1.119 -16.438 4.02 1 97.38 101 PRO B C 1
ATOM 3287 O O . PRO B 1 101 ? -1.979 -15.648 4.414 1 97.38 101 PRO B O 1
ATOM 3290 N N . ILE B 1 102 ? -1.274 -17.062 2.869 1 98.5 102 ILE B N 1
ATOM 3291 C CA . ILE B 1 102 ? -2.379 -16.781 1.957 1 98.5 102 ILE B CA 1
ATOM 3292 C C . ILE B 1 102 ? -3.703 -17.156 2.617 1 98.5 102 ILE B C 1
ATOM 3294 O O . ILE B 1 102 ? -4.738 -16.547 2.342 1 98.5 102 ILE B O 1
ATOM 3298 N N . GLN B 1 103 ? -3.635 -18.078 3.498 1 98.19 103 GLN B N 1
ATOM 3299 C CA . GLN B 1 103 ? -4.852 -18.484 4.199 1 98.19 103 GLN B CA 1
ATOM 3300 C C . GLN B 1 103 ? -5.363 -17.359 5.094 1 98.19 103 GLN B C 1
ATOM 3302 O O . GLN B 1 103 ? -6.574 -17.203 5.273 1 98.19 103 GLN B O 1
ATOM 3307 N N . VAL B 1 104 ? -4.461 -16.672 5.652 1 98.5 104 VAL B N 1
ATOM 3308 C CA . VAL B 1 104 ? -4.852 -15.562 6.523 1 98.5 104 VAL B CA 1
ATOM 3309 C C . VAL B 1 104 ? -5.469 -14.445 5.691 1 98.5 104 VAL B C 1
ATOM 3311 O O . VAL B 1 104 ? -6.504 -13.883 6.062 1 98.5 104 VAL B O 1
ATOM 3314 N N . ALA B 1 105 ? -4.898 -14.133 4.574 1 98.75 105 ALA B N 1
ATOM 3315 C CA . ALA B 1 105 ? -5.469 -13.141 3.664 1 98.75 105 ALA B CA 1
ATOM 3316 C C . ALA B 1 105 ? -6.859 -13.555 3.201 1 98.75 105 ALA B C 1
ATOM 3318 O O . ALA B 1 105 ? -7.758 -12.719 3.078 1 98.75 105 ALA B O 1
ATOM 3319 N N . ASP B 1 106 ? -7.004 -14.82 2.967 1 98.5 106 ASP B N 1
ATOM 3320 C CA . ASP B 1 106 ? -8.297 -15.352 2.553 1 98.5 106 ASP B CA 1
ATOM 3321 C C . ASP B 1 106 ? -9.352 -15.133 3.633 1 98.5 106 ASP B C 1
ATOM 3323 O O . ASP B 1 106 ? -10.492 -14.766 3.334 1 98.5 106 ASP B O 1
ATOM 3327 N N . HIS B 1 107 ? -8.977 -15.391 4.863 1 98.31 107 HIS B N 1
ATOM 3328 C CA . HIS B 1 107 ? -9.914 -15.164 5.957 1 98.31 107 HIS B CA 1
ATOM 3329 C C . HIS B 1 107 ? -10.289 -13.695 6.066 1 98.31 107 HIS B C 1
ATOM 3331 O O . HIS B 1 107 ? -11.438 -13.367 6.383 1 98.31 107 HIS B O 1
ATOM 3337 N N . LEU B 1 108 ? -9.398 -12.867 5.836 1 98.19 108 LEU B N 1
ATOM 3338 C CA . LEU B 1 108 ? -9.68 -11.438 5.887 1 98.19 108 LEU B CA 1
ATOM 3339 C C . LEU B 1 108 ? -10.688 -11.047 4.809 1 98.19 108 LEU B C 1
ATOM 3341 O O . LEU B 1 108 ? -11.656 -10.336 5.09 1 98.19 108 LEU B O 1
ATOM 3345 N N . ILE B 1 109 ? -10.438 -11.484 3.588 1 97.38 109 ILE B N 1
ATOM 3346 C CA . ILE B 1 109 ? -11.352 -11.109 2.516 1 97.38 109 ILE B CA 1
ATOM 3347 C C . ILE B 1 109 ? -12.719 -11.75 2.756 1 97.38 109 ILE B C 1
ATOM 3349 O O . ILE B 1 109 ? -13.75 -11.156 2.439 1 97.38 109 ILE B O 1
ATOM 3353 N N . GLN B 1 110 ? -12.719 -12.945 3.287 1 96.88 110 GLN B N 1
ATOM 3354 C CA . GLN B 1 110 ? -13.984 -13.586 3.639 1 96.88 110 GLN B CA 1
ATOM 3355 C C . GLN B 1 110 ? -14.758 -12.75 4.648 1 96.88 110 GLN B C 1
ATOM 3357 O O . GLN B 1 110 ? -15.977 -12.578 4.52 1 96.88 110 GLN B O 1
ATOM 3362 N N . ASP B 1 111 ? -14.062 -12.25 5.652 1 96.12 111 ASP B N 1
ATOM 3363 C CA . ASP B 1 111 ? -14.695 -11.383 6.637 1 96.12 111 ASP B CA 1
ATOM 3364 C C . ASP B 1 111 ? -15.344 -10.172 5.969 1 96.12 111 ASP B C 1
ATOM 3366 O O . ASP B 1 111 ? -16.453 -9.773 6.332 1 96.12 111 ASP B O 1
ATOM 3370 N N . LEU B 1 112 ? -14.719 -9.641 5.02 1 94.38 112 LEU B N 1
ATOM 3371 C CA . LEU B 1 112 ? -15.211 -8.461 4.328 1 94.38 112 LEU B CA 1
ATOM 3372 C C . LEU B 1 112 ? -16.438 -8.797 3.48 1 94.38 112 LEU B C 1
ATOM 3374 O O . LEU B 1 112 ? -17.375 -8 3.408 1 94.38 112 LEU B O 1
ATOM 3378 N N . LEU B 1 113 ? -16.391 -9.938 2.865 1 92.38 113 LEU B N 1
ATOM 3379 C CA . LEU B 1 113 ? -17.5 -10.367 2.021 1 92.38 113 LEU B CA 1
ATOM 3380 C C . LEU B 1 113 ? -18.75 -10.625 2.857 1 92.38 113 LEU B C 1
ATOM 3382 O O . LEU B 1 113 ? -19.859 -10.516 2.354 1 92.38 113 LEU B O 1
ATOM 3386 N N . GLU B 1 114 ? -18.516 -10.891 4.121 1 93 114 GLU B N 1
ATOM 3387 C CA . GLU B 1 114 ? -19.641 -11.172 5.02 1 93 114 GLU B CA 1
ATOM 3388 C C . GLU B 1 114 ? -20.219 -9.883 5.598 1 93 114 GLU B C 1
ATOM 3390 O O . GLU B 1 114 ? -21.25 -9.906 6.266 1 93 114 GLU B O 1
ATOM 3395 N N . GLY B 1 115 ? -19.578 -8.805 5.359 1 90.75 115 GLY B N 1
ATOM 3396 C CA . GLY B 1 115 ? -20.016 -7.5 5.84 1 90.75 115 GLY B CA 1
ATOM 3397 C C . GLY B 1 115 ? -18.859 -6.559 6.137 1 90.75 115 GLY B C 1
ATOM 3398 O O . GLY B 1 115 ? -17.781 -7 6.535 1 90.75 115 GLY B O 1
ATOM 3399 N N . SER B 1 116 ? -19.234 -5.328 6.109 1 86.25 116 SER B N 1
ATOM 3400 C CA . SER B 1 116 ? -18.188 -4.316 6.195 1 86.25 116 SER B CA 1
ATOM 3401 C C . SER B 1 116 ? -17.875 -3.967 7.645 1 86.25 116 SER B C 1
ATOM 3403 O O . SER B 1 116 ? -16.812 -3.418 7.941 1 86.25 116 SER B O 1
ATOM 3405 N N . THR B 1 117 ? -18.797 -4.195 8.539 1 85.44 117 THR B N 1
ATOM 3406 C CA . THR B 1 117 ? -18.625 -3.781 9.922 1 85.44 117 THR B CA 1
ATOM 3407 C C . THR B 1 117 ? -18.875 -4.945 10.875 1 85.44 117 THR B C 1
ATOM 3409 O O . THR B 1 117 ? -19.484 -5.949 10.484 1 85.44 117 THR B O 1
ATOM 3412 N N . ASP B 1 118 ? -18.203 -4.816 12.039 1 83.94 118 ASP B N 1
ATOM 3413 C CA . ASP B 1 118 ? -18.531 -5.805 13.062 1 83.94 118 ASP B CA 1
ATOM 3414 C C . ASP B 1 118 ? -19.797 -5.426 13.812 1 83.94 118 ASP B C 1
ATOM 3416 O O . ASP B 1 118 ? -20.578 -4.586 13.352 1 83.94 118 ASP B O 1
ATOM 3420 N N . VAL B 1 119 ? -20.125 -6.047 14.945 1 77.25 119 VAL B N 1
ATOM 3421 C CA . VAL B 1 119 ? -21.406 -5.98 15.617 1 77.25 119 VAL B CA 1
ATOM 3422 C C . VAL B 1 119 ? -21.625 -4.582 16.188 1 77.25 119 VAL B C 1
ATOM 3424 O O . VAL B 1 119 ? -22.766 -4.156 16.406 1 77.25 119 VAL B O 1
ATOM 3427 N N . ILE B 1 120 ? -20.5 -3.799 16.391 1 76.38 120 ILE B N 1
ATOM 3428 C CA . ILE B 1 120 ? -20.672 -2.475 16.969 1 76.38 120 ILE B CA 1
ATOM 3429 C C . ILE B 1 120 ? -20.375 -1.403 15.922 1 76.38 120 ILE B C 1
ATOM 3431 O O . ILE B 1 120 ? -20.172 -0.237 16.266 1 76.38 120 ILE B O 1
ATOM 3435 N N . GLY B 1 121 ? -20.188 -1.861 14.672 1 78.19 121 GLY B N 1
ATOM 3436 C CA . GLY B 1 121 ? -20.094 -0.898 13.586 1 78.19 121 GLY B CA 1
ATOM 3437 C C . GLY B 1 121 ? -18.672 -0.573 13.195 1 78.19 121 GLY B C 1
ATOM 3438 O O . GLY B 1 121 ? -18.422 0.299 12.359 1 78.19 121 GLY B O 1
ATOM 3439 N N . ARG B 1 122 ? -17.75 -1.257 13.789 1 81.94 122 ARG B N 1
ATOM 3440 C CA . ARG B 1 122 ? -16.359 -1.009 13.406 1 81.94 122 ARG B CA 1
ATOM 3441 C C . ARG B 1 122 ? -16.062 -1.582 12.023 1 81.94 122 ARG B C 1
ATOM 3443 O O . ARG B 1 122 ? -16.5 -2.691 11.703 1 81.94 122 ARG B O 1
ATOM 3450 N N . LEU B 1 123 ? -15.344 -0.843 11.281 1 87.94 123 LEU B N 1
ATOM 3451 C CA . LEU B 1 123 ? -14.953 -1.31 9.953 1 87.94 123 LEU B CA 1
ATOM 3452 C C . LEU B 1 123 ? -13.945 -2.453 10.062 1 87.94 123 LEU B C 1
ATOM 3454 O O . LEU B 1 123 ? -13.047 -2.424 10.906 1 87.94 123 LEU B O 1
ATOM 3458 N N . LYS B 1 124 ? -14.133 -3.424 9.258 1 94.62 124 LYS B N 1
ATOM 3459 C CA . LYS B 1 124 ? -13.234 -4.574 9.211 1 94.62 124 LYS B CA 1
ATOM 3460 C C . LYS B 1 124 ? -11.984 -4.258 8.391 1 94.62 124 LYS B C 1
ATOM 3462 O O . LYS B 1 124 ? -12.055 -3.588 7.363 1 94.62 124 LYS B O 1
ATOM 3467 N N . PRO B 1 125 ? -10.859 -4.793 8.875 1 96.94 125 PRO B N 1
ATOM 3468 C CA . PRO B 1 125 ? -9.602 -4.414 8.234 1 96.94 125 PRO B CA 1
ATOM 3469 C C . PRO B 1 125 ? -9.383 -5.125 6.898 1 96.94 125 PRO B C 1
ATOM 3471 O O . PRO B 1 125 ? -9.797 -6.273 6.73 1 96.94 125 PRO B O 1
ATOM 3474 N N . ILE B 1 126 ? -8.617 -4.445 6.035 1 97 126 ILE B N 1
ATOM 3475 C CA . ILE B 1 126 ? -8.195 -4.996 4.75 1 97 126 ILE B CA 1
ATOM 3476 C C . ILE B 1 126 ? -6.773 -5.543 4.863 1 97 126 ILE B C 1
ATOM 3478 O O . ILE B 1 126 ? -6.41 -6.488 4.156 1 97 126 ILE B O 1
ATOM 3482 N N . MET B 1 127 ? -6.02 -4.996 5.766 1 98.69 127 MET B N 1
ATOM 3483 C CA . MET B 1 127 ? -4.617 -5.371 5.902 1 98.69 127 MET B CA 1
ATOM 3484 C C . MET B 1 127 ? -4.223 -5.492 7.371 1 98.69 127 MET B C 1
ATOM 3486 O O . MET B 1 127 ? -4.48 -4.582 8.164 1 98.69 127 MET B O 1
ATOM 3490 N N . LEU B 1 128 ? -3.633 -6.609 7.707 1 98.88 128 LEU B N 1
ATOM 3491 C CA . LEU B 1 128 ? -3.043 -6.828 9.023 1 98.88 128 LEU B CA 1
ATOM 3492 C C . LEU B 1 128 ? -1.567 -7.191 8.906 1 98.88 128 LEU B C 1
ATOM 3494 O O . LEU B 1 128 ? -1.153 -7.809 7.922 1 98.88 128 LEU B O 1
ATOM 3498 N N . VAL B 1 129 ? -0.801 -6.832 9.953 1 98.88 129 VAL B N 1
ATOM 3499 C CA . VAL B 1 129 ? 0.632 -7.082 9.844 1 98.88 129 VAL B CA 1
ATOM 3500 C C . VAL B 1 129 ? 1.164 -7.617 11.172 1 98.88 129 VAL B C 1
ATOM 3502 O O . VAL B 1 129 ? 0.488 -7.531 12.203 1 98.88 129 VAL B O 1
ATOM 3505 N N . GLY B 1 130 ? 2.322 -8.234 11.102 1 97.31 130 GLY B N 1
ATOM 3506 C CA . GLY B 1 130 ? 3.104 -8.617 12.266 1 97.31 130 GLY B CA 1
ATOM 3507 C C . GLY B 1 130 ? 2.34 -9.492 13.234 1 97.31 130 GLY B C 1
ATOM 3508 O O . GLY B 1 130 ? 1.647 -10.43 12.82 1 97.31 130 GLY B O 1
ATOM 3509 N N . ARG B 1 131 ? 2.486 -9.164 14.469 1 95.31 131 ARG B N 1
ATOM 3510 C CA . ARG B 1 131 ? 1.892 -9.945 15.555 1 95.31 131 ARG B CA 1
ATOM 3511 C C . ARG B 1 131 ? 0.369 -9.875 15.5 1 95.31 131 ARG B C 1
ATOM 3513 O O . ARG B 1 131 ? -0.312 -10.852 15.828 1 95.31 131 ARG B O 1
ATOM 3520 N N . GLY B 1 132 ? -0.091 -8.75 15.094 1 97.31 132 GLY B N 1
ATOM 3521 C CA . GLY B 1 132 ? -1.532 -8.633 14.938 1 97.31 132 GLY B CA 1
ATOM 3522 C C . GLY B 1 132 ? -2.109 -9.633 13.953 1 97.31 132 GLY B C 1
ATOM 3523 O O . GLY B 1 132 ? -3.127 -10.266 14.227 1 97.31 132 GLY B O 1
ATOM 3524 N N . ALA B 1 133 ? -1.432 -9.805 12.844 1 97.94 133 ALA B N 1
ATOM 3525 C CA . ALA B 1 133 ? -1.856 -10.773 11.836 1 97.94 133 ALA B CA 1
ATOM 3526 C C . ALA B 1 133 ? -1.75 -12.195 12.375 1 97.94 133 ALA B C 1
ATOM 3528 O O . ALA B 1 133 ? -2.619 -13.031 12.109 1 97.94 133 ALA B O 1
ATOM 3529 N N . GLU B 1 134 ? -0.668 -12.453 13.086 1 96.19 134 GLU B N 1
ATOM 3530 C CA . GLU B 1 134 ? -0.483 -13.773 13.688 1 96.19 134 GLU B CA 1
ATOM 3531 C C . GLU B 1 134 ? -1.62 -14.102 14.648 1 96.19 134 GLU B C 1
ATOM 3533 O O . GLU B 1 134 ? -2.162 -15.211 14.617 1 96.19 134 GLU B O 1
ATOM 3538 N N . ASN B 1 135 ? -1.931 -13.148 15.5 1 96.5 135 ASN B N 1
ATOM 3539 C CA . ASN B 1 135 ? -3.008 -13.352 16.453 1 96.5 135 ASN B CA 1
ATOM 3540 C C . ASN B 1 135 ? -4.352 -13.562 15.758 1 96.5 135 ASN B C 1
ATOM 3542 O O . ASN B 1 135 ? -5.148 -14.398 16.188 1 96.5 135 ASN B O 1
ATOM 3546 N N . TYR B 1 136 ? -4.582 -12.828 14.781 1 97.38 136 TYR B N 1
ATOM 3547 C CA . TYR B 1 136 ? -5.789 -13.016 13.977 1 97.38 136 TYR B CA 1
ATOM 3548 C C . TYR B 1 136 ? -5.848 -14.43 13.406 1 97.38 136 TYR B C 1
ATOM 3550 O O . TYR B 1 136 ? -6.895 -15.078 13.445 1 97.38 136 TYR B O 1
ATOM 3558 N N . ALA B 1 137 ? -4.73 -14.875 12.852 1 97.38 137 ALA B N 1
ATOM 3559 C CA . ALA B 1 137 ? -4.637 -16.219 12.281 1 97.38 137 ALA B CA 1
ATOM 3560 C C . ALA B 1 137 ? -4.988 -17.281 13.32 1 97.38 137 ALA B C 1
ATOM 3562 O O . ALA B 1 137 ? -5.754 -18.203 13.039 1 97.38 137 ALA B O 1
ATOM 3563 N N . LYS B 1 138 ? -4.453 -17.109 14.508 1 95.69 138 LYS B N 1
ATOM 3564 C CA . LYS B 1 138 ? -4.719 -18.047 15.594 1 95.69 138 LYS B CA 1
ATOM 3565 C C . LYS B 1 138 ? -6.207 -18.094 15.93 1 95.69 138 LYS B C 1
ATOM 3567 O O . LYS B 1 138 ? -6.785 -19.172 16.094 1 95.69 138 LYS B O 1
ATOM 3572 N N . ARG B 1 139 ? -6.801 -16.922 15.938 1 95.12 139 ARG B N 1
ATOM 3573 C CA . ARG B 1 139 ? -8.219 -16.828 16.266 1 95.12 139 ARG B CA 1
ATOM 3574 C C . ARG B 1 139 ? -9.078 -17.484 15.18 1 95.12 139 ARG B C 1
ATOM 3576 O O . ARG B 1 139 ? -10.141 -18.031 15.477 1 95.12 139 ARG B O 1
ATOM 3583 N N . LYS B 1 140 ? -8.602 -17.469 13.961 1 96 140 LYS B N 1
ATOM 3584 C CA . LYS B 1 140 ? -9.344 -18.031 12.844 1 96 140 LYS B CA 1
ATOM 3585 C C . LYS B 1 140 ? -9.047 -19.531 12.688 1 96 140 LYS B C 1
ATOM 3587 O O . LYS B 1 140 ? -9.594 -20.188 11.797 1 96 140 LYS B O 1
ATOM 3592 N N . GLY B 1 141 ? -8.117 -20.078 13.484 1 93.69 141 GLY B N 1
ATOM 3593 C CA . GLY B 1 141 ? -7.816 -21.5 13.469 1 93.69 141 GLY B CA 1
ATOM 3594 C C . GLY B 1 141 ? -6.828 -21.891 12.383 1 93.69 141 GLY B C 1
ATOM 3595 O O . GLY B 1 141 ? -6.77 -23.047 11.977 1 93.69 141 GLY B O 1
ATOM 3596 N N . VAL B 1 142 ? -6.137 -20.906 11.844 1 92.81 142 VAL B N 1
ATOM 3597 C CA . VAL B 1 142 ? -5.086 -21.203 10.875 1 92.81 142 VAL B CA 1
ATOM 3598 C C . VAL B 1 142 ? -3.904 -21.859 11.586 1 92.81 142 VAL B C 1
ATOM 3600 O O . VAL B 1 142 ? -3.559 -21.484 12.711 1 92.81 142 VAL B O 1
ATOM 3603 N N . GLN B 1 143 ? -3.346 -22.828 10.969 1 85.69 143 GLN B N 1
ATOM 3604 C CA . GLN B 1 143 ? -2.215 -23.531 11.555 1 85.69 143 GLN B CA 1
ATOM 3605 C C . GLN B 1 143 ? -1.032 -22.594 11.781 1 85.69 143 GLN B C 1
ATOM 3607 O O . GLN B 1 143 ? -0.577 -21.922 10.844 1 85.69 143 GLN B O 1
ATOM 3612 N N . THR B 1 144 ? -0.602 -22.531 12.984 1 84.69 144 THR B N 1
ATOM 3613 C CA . THR B 1 144 ? 0.557 -21.719 13.344 1 84.69 144 THR B CA 1
ATOM 3614 C C . THR B 1 144 ? 1.67 -22.594 13.922 1 84.69 144 THR B C 1
ATOM 3616 O O . THR B 1 144 ? 1.401 -23.641 14.523 1 84.69 144 THR B O 1
ATOM 3619 N N . GLU B 1 145 ? 2.834 -22.297 13.445 1 80.88 145 GLU B N 1
ATOM 3620 C CA . GLU B 1 145 ? 4.004 -23.016 13.93 1 80.88 145 GLU B CA 1
ATOM 3621 C C . GLU B 1 145 ? 5.113 -22.047 14.344 1 80.88 145 GLU B C 1
ATOM 3623 O O . GLU B 1 145 ? 5.324 -21.031 13.695 1 80.88 145 GLU B O 1
ATOM 3628 N N . GLN B 1 146 ? 5.727 -22.5 15.344 1 69.56 146 GLN B N 1
ATOM 3629 C CA . GLN B 1 146 ? 6.781 -21.625 15.852 1 69.56 146 GLN B CA 1
ATOM 3630 C C . GLN B 1 146 ? 8.039 -21.734 15 1 69.56 146 GLN B C 1
ATOM 3632 O O . GLN B 1 146 ? 8.781 -20.75 14.852 1 69.56 146 GLN B O 1
ATOM 3637 N N . ASP B 1 147 ? 8.211 -22.984 14.438 1 79.75 147 ASP B N 1
ATOM 3638 C CA . ASP B 1 147 ? 9.453 -23.125 13.695 1 79.75 147 ASP B CA 1
ATOM 3639 C C . ASP B 1 147 ? 9.188 -23.375 12.219 1 79.75 147 ASP B C 1
ATOM 3641 O O . ASP B 1 147 ? 8.836 -24.484 11.82 1 79.75 147 ASP B O 1
ATOM 3645 N N . LEU B 1 148 ? 9.336 -22.375 11.445 1 87.56 148 LEU B N 1
ATOM 3646 C CA . LEU B 1 148 ? 9.109 -22.422 10.008 1 87.56 148 LEU B CA 1
ATOM 3647 C C . LEU B 1 148 ? 10.438 -22.453 9.25 1 87.56 148 LEU B C 1
ATOM 3649 O O . LEU B 1 148 ? 10.461 -22.391 8.023 1 87.56 148 LEU B O 1
ATOM 3653 N N . VAL B 1 149 ? 11.492 -22.594 9.977 1 89.06 149 VAL B N 1
ATOM 3654 C CA . VAL B 1 149 ? 12.828 -22.531 9.391 1 89.06 149 VAL B CA 1
ATOM 3655 C C . VAL B 1 149 ? 13.219 -23.906 8.852 1 89.06 149 VAL B C 1
ATOM 3657 O O . VAL B 1 149 ? 13.188 -24.906 9.586 1 89.06 149 VAL B O 1
ATOM 3660 N N . SER B 1 150 ? 13.523 -23.922 7.617 1 87.69 150 SER B N 1
ATOM 3661 C CA . SER B 1 150 ? 14.031 -25.156 7.031 1 87.69 150 SER B CA 1
ATOM 3662 C C . SER B 1 150 ? 15.555 -25.219 7.102 1 87.69 150 SER B C 1
ATOM 3664 O O . SER B 1 150 ? 16.219 -24.203 7.328 1 87.69 150 SER B O 1
ATOM 3666 N N . LYS B 1 151 ? 16.047 -26.453 6.898 1 87.69 151 LYS B N 1
ATOM 3667 C CA . LYS B 1 151 ? 17.5 -26.625 6.871 1 87.69 151 LYS B CA 1
ATOM 3668 C C . LYS B 1 151 ? 18.141 -25.797 5.758 1 87.69 151 LYS B C 1
ATOM 3670 O O . LYS B 1 151 ? 19.188 -25.188 5.953 1 87.69 151 LYS B O 1
ATOM 3675 N N . GLN B 1 152 ? 17.5 -25.766 4.703 1 85.06 152 GLN B N 1
ATOM 3676 C CA . GLN B 1 152 ? 18.016 -25.031 3.545 1 85.06 152 GLN B CA 1
ATOM 3677 C C . GLN B 1 152 ? 18.031 -23.531 3.807 1 85.06 152 GLN B C 1
ATOM 3679 O O . GLN B 1 152 ? 19.047 -22.875 3.547 1 85.06 152 GLN B O 1
ATOM 3684 N N . SER B 1 153 ? 16.953 -23.016 4.336 1 86.19 153 SER B N 1
ATOM 3685 C CA . SER B 1 153 ? 16.891 -21.578 4.59 1 86.19 153 SER B CA 1
ATOM 3686 C C . SER B 1 153 ? 17.875 -21.156 5.672 1 86.19 153 SER B C 1
ATOM 3688 O O . SER B 1 153 ? 18.438 -20.062 5.613 1 86.19 153 SER B O 1
ATOM 3690 N N . LEU B 1 154 ? 18.094 -22.016 6.617 1 89.31 154 LEU B N 1
ATOM 3691 C CA . LEU B 1 154 ? 19.062 -21.719 7.676 1 89.31 154 LEU B CA 1
ATOM 3692 C C . LEU B 1 154 ? 20.484 -21.672 7.117 1 89.31 154 LEU B C 1
ATOM 3694 O O . LEU B 1 154 ? 21.266 -20.797 7.488 1 89.31 154 LEU B O 1
ATOM 3698 N N . ALA B 1 155 ? 20.734 -22.609 6.262 1 87.25 155 ALA B N 1
ATOM 3699 C CA . ALA B 1 155 ? 22.062 -22.641 5.648 1 87.25 155 ALA B CA 1
ATOM 3700 C C . ALA B 1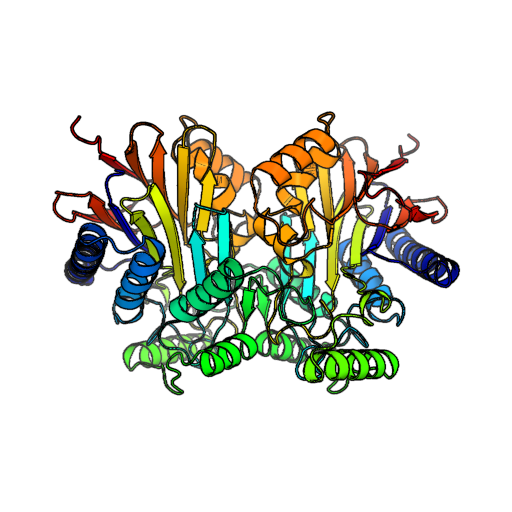 155 ? 22.344 -21.359 4.863 1 87.25 155 ALA B C 1
ATOM 3702 O O . ALA B 1 155 ? 23.422 -20.781 4.977 1 87.25 155 ALA B O 1
ATOM 3703 N N . TYR B 1 156 ? 21.391 -20.984 4.094 1 83.44 156 TYR B N 1
ATOM 3704 C CA . TYR B 1 156 ? 21.531 -19.75 3.338 1 83.44 156 TYR B CA 1
ATOM 3705 C C . TYR B 1 156 ? 21.703 -18.547 4.27 1 83.44 156 TYR B C 1
ATOM 3707 O O . TYR B 1 156 ? 22.562 -17.703 4.047 1 83.44 156 TYR B O 1
ATOM 3715 N N . TYR B 1 157 ? 20.922 -18.5 5.281 1 88.5 157 TYR B N 1
ATOM 3716 C CA . TYR B 1 157 ? 20.969 -17.422 6.273 1 88.5 157 TYR B CA 1
ATOM 3717 C C . TYR B 1 157 ? 22.344 -17.312 6.895 1 88.5 157 TYR B C 1
ATOM 3719 O O . TYR B 1 157 ? 22.922 -16.219 6.969 1 88.5 157 TYR B O 1
ATOM 3727 N N . LEU B 1 158 ? 22.844 -18.406 7.309 1 89.31 158 LEU B N 1
ATOM 3728 C CA . LEU B 1 158 ? 24.141 -18.422 7.977 1 89.31 158 LEU B CA 1
ATOM 3729 C C . LEU B 1 158 ? 25.25 -17.984 7.027 1 89.31 158 LEU B C 1
ATOM 3731 O O . LEU B 1 158 ? 26.172 -17.25 7.422 1 89.31 158 LEU B O 1
ATOM 3735 N N . ALA B 1 159 ? 25.141 -18.391 5.809 1 83.75 159 ALA B N 1
ATOM 3736 C CA . ALA B 1 159 ? 26.125 -18 4.805 1 83.75 159 ALA B CA 1
ATOM 3737 C C . ALA B 1 159 ? 26.094 -16.5 4.566 1 83.75 159 ALA B C 1
ATOM 3739 O O . ALA B 1 159 ? 27.141 -15.836 4.543 1 83.75 159 ALA B O 1
ATOM 3740 N N . TRP B 1 160 ? 24.906 -15.977 4.43 1 81.88 160 TRP B N 1
ATOM 3741 C CA . TRP B 1 160 ? 24.734 -14.555 4.16 1 81.88 160 TRP B CA 1
ATOM 3742 C C . TRP B 1 160 ? 25.109 -13.719 5.383 1 81.88 160 TRP B C 1
ATOM 3744 O O . TRP B 1 160 ? 25.703 -12.641 5.254 1 81.88 160 TRP B O 1
ATOM 3754 N N . LYS B 1 161 ? 24.766 -14.18 6.488 1 86.38 161 LYS B N 1
ATOM 3755 C CA . LYS B 1 161 ? 25.094 -13.469 7.723 1 86.38 161 LYS B CA 1
ATOM 3756 C C . LYS B 1 161 ? 26.594 -13.375 7.922 1 86.38 161 LYS B C 1
ATOM 3758 O O . LYS B 1 161 ? 27.109 -12.336 8.359 1 86.38 161 LYS B O 1
ATOM 3763 N N . LYS B 1 162 ? 27.266 -14.461 7.609 1 85.62 162 LYS B N 1
ATOM 3764 C CA . LYS B 1 162 ? 28.719 -14.461 7.684 1 85.62 162 LYS B CA 1
ATOM 3765 C C . LYS B 1 162 ? 29.312 -13.43 6.727 1 85.62 162 LYS B C 1
ATOM 3767 O O . LYS B 1 162 ? 30.234 -12.695 7.09 1 85.62 162 LYS B O 1
ATOM 3772 N N . ALA B 1 163 ? 28.797 -13.438 5.562 1 80.12 163 ALA B N 1
ATOM 3773 C CA . ALA B 1 163 ? 29.266 -12.469 4.578 1 80.12 163 ALA B CA 1
ATOM 3774 C C . ALA B 1 163 ? 29.047 -11.039 5.066 1 80.12 163 ALA B C 1
ATOM 3776 O O . ALA B 1 163 ? 29.891 -10.164 4.859 1 80.12 163 ALA B O 1
ATOM 3777 N N . TYR B 1 164 ? 27.953 -10.789 5.676 1 80.88 164 TYR B N 1
ATOM 3778 C CA . TYR B 1 164 ? 27.609 -9.484 6.227 1 80.88 164 TYR B CA 1
ATOM 3779 C C . TYR B 1 164 ? 28.594 -9.07 7.32 1 80.88 164 TYR B C 1
ATOM 3781 O O . TYR B 1 164 ? 29.062 -7.934 7.344 1 80.88 164 TYR B O 1
ATOM 3789 N N . GLU B 1 165 ? 28.875 -9.945 8.141 1 83.88 165 GLU B N 1
ATOM 3790 C CA . GLU B 1 165 ? 29.734 -9.664 9.289 1 83.88 165 GLU B CA 1
ATOM 3791 C C . GLU B 1 165 ? 31.188 -9.453 8.852 1 83.88 165 GLU B C 1
ATOM 3793 O O . GLU B 1 165 ? 31.906 -8.648 9.438 1 83.88 165 GLU B O 1
ATOM 3798 N N . GLU B 1 166 ? 31.562 -10.156 7.793 1 80.88 166 GLU B N 1
ATOM 3799 C CA . GLU B 1 166 ? 32.938 -10.07 7.328 1 80.88 166 GLU B CA 1
ATOM 3800 C C . GLU B 1 166 ? 33.094 -9.008 6.246 1 80.88 166 GLU B C 1
ATOM 3802 O O . GLU B 1 166 ? 34.188 -8.742 5.777 1 80.88 166 GLU B O 1
ATOM 3807 N N . ALA B 1 167 ? 32.062 -8.195 6.047 1 67.44 167 ALA B N 1
ATOM 3808 C CA . ALA B 1 167 ? 32.031 -7.152 5.023 1 67.44 167 ALA B CA 1
ATOM 3809 C C . ALA B 1 167 ? 32.562 -7.676 3.693 1 67.44 167 ALA B C 1
ATOM 3811 O O . ALA B 1 167 ? 33.312 -6.98 2.998 1 67.44 167 ALA B O 1
ATOM 3812 N N . LEU B 1 168 ? 32.5 -8.906 3.34 1 60.84 168 LEU B N 1
ATOM 3813 C CA . LEU B 1 168 ? 33.031 -9.531 2.135 1 60.84 168 LEU B CA 1
ATOM 3814 C C . LEU B 1 168 ? 32.062 -9.391 0.972 1 60.84 168 LEU B C 1
ATOM 3816 O O . LEU B 1 168 ? 30.906 -9.828 1.062 1 60.84 168 LEU B O 1
ATOM 3820 N N . GLU B 1 169 ? 32.188 -8.359 0.107 1 56.62 169 GLU B N 1
ATOM 3821 C CA . GLU B 1 169 ? 31.375 -8.094 -1.07 1 56.62 169 GLU B CA 1
ATOM 3822 C C . GLU B 1 169 ? 31.375 -9.289 -2.021 1 56.62 169 GLU B C 1
ATOM 3824 O O . GLU B 1 169 ? 30.359 -9.555 -2.684 1 56.62 169 GLU B O 1
ATOM 3829 N N . GLU B 1 170 ? 32.469 -9.938 -2.264 1 50.12 170 GLU B N 1
ATOM 3830 C CA . GLU B 1 170 ? 32.812 -10.703 -3.465 1 50.12 170 GLU B CA 1
ATOM 3831 C C . GLU B 1 170 ? 31.859 -11.891 -3.637 1 50.12 170 GLU B C 1
ATOM 3833 O O . GLU B 1 170 ? 31.469 -12.219 -4.758 1 50.12 170 GLU B O 1
ATOM 3838 N N . ASP B 1 171 ? 31.672 -12.703 -2.73 1 47.69 171 ASP B N 1
ATOM 3839 C CA . ASP B 1 171 ? 31.328 -14.109 -2.922 1 47.69 171 ASP B CA 1
ATOM 3840 C C . ASP B 1 171 ? 29.812 -14.281 -3.035 1 47.69 171 ASP B C 1
ATOM 3842 O O . ASP B 1 171 ? 29.328 -15.383 -3.297 1 47.69 171 ASP B O 1
ATOM 3846 N N . LEU B 1 172 ? 28.984 -13.312 -2.934 1 52.16 172 LEU B N 1
ATOM 3847 C CA . LEU B 1 172 ? 27.562 -13.586 -2.707 1 52.16 172 LEU B CA 1
ATOM 3848 C C . LEU B 1 172 ? 26.781 -13.539 -4.016 1 52.16 172 LEU B C 1
ATOM 3850 O O . LEU B 1 172 ? 25.594 -13.844 -4.043 1 52.16 172 LEU B O 1
ATOM 3854 N N . ASN B 1 173 ? 27.375 -12.977 -5.023 1 49.5 173 ASN B N 1
ATOM 3855 C CA . ASN B 1 173 ? 26.688 -12.891 -6.312 1 49.5 173 ASN B CA 1
ATOM 3856 C C . ASN B 1 173 ? 26.141 -14.25 -6.75 1 49.5 173 ASN B C 1
ATOM 3858 O O . ASN B 1 173 ? 25.172 -14.312 -7.492 1 49.5 173 ASN B O 1
ATOM 3862 N N . ASP B 1 174 ? 26.922 -15.281 -6.371 1 45.91 174 ASP B N 1
ATOM 3863 C CA . ASP B 1 174 ? 26.531 -16.594 -6.871 1 45.91 174 ASP B CA 1
ATOM 3864 C C . ASP B 1 174 ? 25.359 -17.156 -6.07 1 45.91 174 ASP B C 1
ATOM 3866 O O . ASP B 1 174 ? 24.781 -18.188 -6.43 1 45.91 174 ASP B O 1
ATOM 3870 N N . ILE B 1 175 ? 25.188 -16.562 -4.965 1 47.5 175 ILE B N 1
ATOM 3871 C CA . ILE B 1 175 ? 24.094 -17.141 -4.195 1 47.5 175 ILE B CA 1
ATOM 3872 C C . ILE B 1 175 ? 22.766 -16.594 -4.711 1 47.5 175 ILE B C 1
ATOM 3874 O O . ILE B 1 175 ? 22.547 -15.383 -4.738 1 47.5 175 ILE B O 1
ATOM 3878 N N . GLY B 1 176 ? 22.281 -17.094 -5.715 1 46.91 176 GLY B N 1
ATOM 3879 C CA . GLY B 1 176 ? 21.016 -16.828 -6.375 1 46.91 176 GLY B CA 1
ATOM 3880 C C . GLY B 1 176 ? 20 -16.141 -5.48 1 46.91 176 GLY B C 1
ATOM 3881 O O . GLY B 1 176 ? 19.516 -16.734 -4.52 1 46.91 176 GLY B O 1
ATOM 3882 N N . ILE B 1 177 ? 20.25 -14.75 -5.328 1 47.78 177 ILE B N 1
ATOM 3883 C CA . ILE B 1 177 ? 19.219 -13.992 -4.637 1 47.78 177 ILE B CA 1
ATOM 3884 C C . ILE B 1 177 ? 17.875 -14.188 -5.34 1 47.78 177 ILE B C 1
ATOM 3886 O O . ILE B 1 177 ? 17.703 -13.773 -6.488 1 47.78 177 ILE B O 1
ATOM 3890 N N . ILE B 1 178 ? 17.172 -15.305 -5.102 1 49.78 178 ILE B N 1
ATOM 3891 C CA . ILE B 1 178 ? 15.844 -15.492 -5.672 1 49.78 178 ILE B CA 1
ATOM 3892 C C . ILE B 1 178 ? 14.898 -14.438 -5.105 1 49.78 178 ILE B C 1
ATOM 3894 O O . ILE B 1 178 ? 14.688 -14.367 -3.891 1 49.78 178 ILE B O 1
ATOM 3898 N N . GLN B 1 179 ? 14.734 -13.219 -5.848 1 58.62 179 GLN B N 1
ATOM 3899 C CA . GLN B 1 179 ? 13.672 -12.289 -5.496 1 58.62 179 GLN B CA 1
ATOM 3900 C C . GLN B 1 179 ? 12.297 -12.859 -5.844 1 58.62 179 GLN B C 1
ATOM 3902 O O . GLN B 1 179 ? 11.977 -13.047 -7.02 1 58.62 179 GLN B O 1
ATOM 3907 N N . ASP B 1 180 ? 11.484 -13.758 -4.777 1 74.38 180 ASP B N 1
ATOM 3908 C CA . ASP B 1 180 ? 10.57 -14.797 -5.262 1 74.38 180 ASP B CA 1
ATOM 3909 C C . ASP B 1 180 ? 9.172 -14.594 -4.695 1 74.38 180 ASP B C 1
ATOM 3911 O O . ASP B 1 180 ? 8.75 -15.328 -3.797 1 74.38 180 ASP B O 1
ATOM 3915 N N . THR B 1 181 ? 8.5 -13.453 -5.348 1 87 181 THR B N 1
ATOM 3916 C CA . THR B 1 181 ? 7.055 -13.43 -5.125 1 87 181 THR B CA 1
ATOM 3917 C C . THR B 1 181 ? 6.348 -14.414 -6.051 1 87 181 THR B C 1
ATOM 3919 O O . THR B 1 181 ? 6.637 -14.469 -7.246 1 87 181 THR B O 1
ATOM 3922 N N . LEU B 1 182 ? 5.613 -15.312 -5.473 1 96.25 182 LEU B N 1
ATOM 3923 C CA . LEU B 1 182 ? 4.773 -16.156 -6.316 1 96.25 182 LEU B CA 1
ATOM 3924 C C . LEU B 1 182 ? 3.428 -15.492 -6.582 1 96.25 182 LEU B C 1
ATOM 3926 O O . LEU B 1 182 ? 2.988 -14.641 -5.809 1 96.25 182 LEU B O 1
ATOM 3930 N N . GLY B 1 183 ? 2.783 -15.805 -7.684 1 98.38 183 GLY B N 1
ATOM 3931 C CA . GLY B 1 183 ? 1.486 -15.258 -8.047 1 98.38 183 GLY B CA 1
ATOM 3932 C C . GLY B 1 183 ? 0.586 -16.266 -8.742 1 98.38 183 GLY B C 1
ATOM 3933 O O . GLY B 1 183 ? 1.063 -17.109 -9.492 1 98.38 183 GLY B O 1
ATOM 3934 N N . ILE B 1 184 ? -0.682 -16.141 -8.477 1 98.75 184 ILE B N 1
ATOM 3935 C CA . ILE B 1 184 ? -1.688 -17 -9.109 1 98.75 184 ILE B CA 1
ATOM 3936 C C . ILE B 1 184 ? -2.85 -16.125 -9.602 1 98.75 184 ILE B C 1
ATOM 3938 O O . ILE B 1 184 ? -3.307 -15.234 -8.898 1 98.75 184 ILE B O 1
ATOM 3942 N N . ILE B 1 185 ? -3.277 -16.375 -10.797 1 98.94 185 ILE B N 1
ATOM 3943 C CA . ILE B 1 185 ? -4.516 -15.836 -11.344 1 98.94 185 ILE B CA 1
ATOM 3944 C C . ILE B 1 185 ? -5.434 -16.969 -11.781 1 98.94 185 ILE B C 1
ATOM 3946 O O . ILE B 1 185 ? -5.027 -17.844 -12.555 1 98.94 185 ILE B O 1
ATOM 3950 N N . CYS B 1 186 ? -6.605 -17 -11.352 1 98.44 186 CYS B N 1
ATOM 3951 C CA . CYS B 1 186 ? -7.5 -18.062 -11.82 1 98.44 186 CYS B CA 1
ATOM 3952 C C . CYS B 1 186 ? -8.922 -17.531 -11.992 1 98.44 186 CYS B C 1
ATOM 3954 O O . CYS B 1 186 ? -9.297 -16.547 -11.359 1 98.44 186 CYS B O 1
ATOM 3956 N N . GLY B 1 187 ? -9.648 -18.109 -12.875 1 98.69 187 GLY B N 1
ATOM 3957 C CA . GLY B 1 187 ? -11.047 -17.828 -13.164 1 98.69 187 GLY B CA 1
ATOM 3958 C C . GLY B 1 187 ? -11.93 -19.062 -13.062 1 98.69 187 GLY B C 1
ATOM 3959 O O . GLY B 1 187 ? -11.523 -20.156 -13.461 1 98.69 187 GLY B O 1
ATOM 3960 N N . ASP B 1 188 ? -13.117 -18.859 -12.469 1 98.5 188 ASP B N 1
ATOM 3961 C CA . ASP B 1 188 ? -14.016 -20 -12.312 1 98.5 188 ASP B CA 1
ATOM 3962 C C . ASP B 1 188 ? -15.172 -19.922 -13.312 1 98.5 188 ASP B C 1
ATOM 3964 O O . ASP B 1 188 ? -15.211 -19.031 -14.156 1 98.5 188 ASP B O 1
ATOM 3968 N N . SER B 1 189 ? -16.094 -20.938 -13.258 1 97.06 189 SER B N 1
ATOM 3969 C CA . SER B 1 189 ? -17.141 -21.078 -14.25 1 97.06 189 SER B CA 1
ATOM 3970 C C . SER B 1 189 ? -18.203 -20 -14.094 1 97.06 189 SER B C 1
ATOM 3972 O O . SER B 1 189 ? -19.047 -19.812 -14.977 1 97.06 189 SER B O 1
ATOM 3974 N N . SER B 1 190 ? -18.219 -19.281 -12.961 1 96.81 190 SER B N 1
ATOM 3975 C CA . SER B 1 190 ? -19.172 -18.188 -12.742 1 96.81 190 SER B CA 1
ATOM 3976 C C . SER B 1 190 ? -18.641 -16.875 -13.328 1 96.81 190 SER B C 1
ATOM 3978 O O . SER B 1 190 ? -19.344 -15.859 -13.328 1 96.81 190 SER B O 1
ATOM 3980 N N . GLY B 1 191 ? -17.406 -16.891 -13.781 1 96.81 191 GLY B N 1
ATOM 3981 C CA . GLY B 1 191 ? -16.812 -15.711 -14.398 1 96.81 191 GLY B CA 1
ATOM 3982 C C . GLY B 1 191 ? -16.062 -14.828 -13.406 1 96.81 191 GLY B C 1
ATOM 3983 O O . GLY B 1 191 ? -15.656 -13.719 -13.742 1 96.81 191 GLY B O 1
ATOM 3984 N N . ILE B 1 192 ? -15.883 -15.297 -12.219 1 97.75 192 ILE B N 1
ATOM 3985 C CA . ILE B 1 192 ? -15.148 -14.547 -11.203 1 97.75 192 ILE B CA 1
ATOM 3986 C C . ILE B 1 192 ? -13.656 -14.859 -11.305 1 97.75 192 ILE B C 1
ATOM 3988 O O . ILE B 1 192 ? -13.266 -16.031 -11.422 1 97.75 192 ILE B O 1
ATOM 3992 N N . VAL B 1 193 ? -12.844 -13.828 -11.344 1 98.75 193 VAL B N 1
ATOM 3993 C CA . VAL B 1 193 ? -11.398 -13.953 -11.422 1 98.75 193 VAL B CA 1
ATOM 3994 C C . VAL B 1 193 ? -10.773 -13.578 -10.078 1 98.75 193 VAL B C 1
ATOM 3996 O O . VAL B 1 193 ? -11.219 -12.625 -9.43 1 98.75 193 VAL B O 1
ATOM 3999 N N . THR B 1 194 ? -9.797 -14.344 -9.641 1 98.88 194 THR B N 1
ATOM 4000 C CA . THR B 1 194 ? -9.055 -14.078 -8.406 1 98.88 194 THR B CA 1
ATOM 4001 C C . THR B 1 194 ? -7.555 -14.039 -8.68 1 98.88 194 THR B C 1
ATOM 4003 O O . THR B 1 194 ? -7.043 -14.82 -9.484 1 98.88 194 THR B O 1
ATOM 4006 N N . VAL B 1 195 ? -6.887 -13.133 -8.062 1 98.88 195 VAL B N 1
ATOM 4007 C CA . VAL B 1 195 ? -5.43 -13.055 -8.117 1 98.88 195 VAL B CA 1
ATOM 4008 C C . VAL B 1 195 ? -4.855 -13.078 -6.707 1 98.88 195 VAL B C 1
ATOM 4010 O O . VAL B 1 195 ? -5.422 -12.477 -5.785 1 98.88 195 VAL B O 1
ATOM 4013 N N . SER B 1 196 ? -3.76 -13.812 -6.449 1 98.81 196 SER B N 1
ATOM 4014 C CA . SER B 1 196 ? -3.1 -13.922 -5.152 1 98.81 196 SER B CA 1
ATOM 4015 C C . SER B 1 196 ? -1.582 -13.859 -5.297 1 98.81 196 SER B C 1
ATOM 4017 O O . SER B 1 196 ? -1.037 -14.258 -6.332 1 98.81 196 SER B O 1
ATOM 4019 N N . THR B 1 197 ? -0.936 -13.359 -4.324 1 98.81 197 THR B N 1
ATOM 4020 C CA . THR B 1 197 ? 0.52 -13.32 -4.242 1 98.81 197 THR B CA 1
ATOM 4021 C C . THR B 1 197 ? 0.995 -13.766 -2.863 1 98.81 197 THR B C 1
ATOM 4023 O O . THR B 1 197 ? 0.272 -13.625 -1.875 1 98.81 197 THR B O 1
ATOM 4026 N N . SER B 1 198 ? 2.223 -14.289 -2.773 1 98.5 198 SER B N 1
ATOM 4027 C CA . SER B 1 198 ? 2.881 -14.68 -1.53 1 98.5 198 SER B CA 1
ATOM 4028 C C . SER B 1 198 ? 4.398 -14.609 -1.662 1 98.5 198 SER B C 1
ATOM 4030 O O . SER B 1 198 ? 4.949 -14.93 -2.717 1 98.5 198 SER B O 1
ATOM 4032 N N . SER B 1 199 ? 5.031 -14.164 -0.639 1 97.5 199 SER B N 1
ATOM 4033 C CA . SER B 1 199 ? 6.484 -14.016 -0.688 1 97.5 199 SER B CA 1
ATOM 4034 C C . SER B 1 199 ? 7.094 -14.094 0.708 1 97.5 199 SER B C 1
ATOM 4036 O O . SER B 1 199 ? 6.512 -13.594 1.673 1 97.5 199 SER B O 1
ATOM 4038 N N . GLY B 1 200 ? 8.219 -14.703 0.757 1 95 200 GLY B N 1
ATOM 4039 C CA . GLY B 1 200 ? 9.023 -14.68 1.972 1 95 200 GLY B CA 1
ATOM 4040 C C . GLY B 1 200 ? 9.969 -13.492 2.041 1 95 200 GLY B C 1
ATOM 4041 O O . GLY B 1 200 ? 10.602 -13.258 3.07 1 95 200 GLY B O 1
ATOM 4042 N N . GLY B 1 201 ? 10.016 -12.789 1.014 1 92.25 201 GLY B N 1
ATOM 4043 C CA . GLY B 1 201 ? 10.875 -11.609 0.98 1 92.25 201 GLY B CA 1
ATOM 4044 C C . GLY B 1 201 ? 12.32 -11.938 0.66 1 92.25 201 GLY B C 1
ATOM 4045 O O . GLY B 1 201 ? 12.633 -13.055 0.227 1 92.25 201 GLY B O 1
ATOM 4046 N N . THR B 1 202 ? 13.188 -10.953 0.822 1 88.12 202 THR B N 1
ATOM 4047 C CA . THR B 1 202 ? 14.602 -11.094 0.478 1 88.12 202 THR B CA 1
ATOM 4048 C C . THR B 1 202 ? 15.383 -11.672 1.651 1 88.12 202 THR B C 1
ATOM 4050 O O . THR B 1 202 ? 14.969 -11.555 2.805 1 88.12 202 THR B O 1
ATOM 4053 N N . THR B 1 203 ? 16.453 -12.297 1.318 1 85.94 203 THR B N 1
ATOM 4054 C CA . THR B 1 203 ? 17.312 -12.844 2.359 1 85.94 203 THR B CA 1
ATOM 4055 C C . THR B 1 203 ? 17.859 -11.727 3.25 1 85.94 203 THR B C 1
ATOM 4057 O O . THR B 1 203 ? 18.219 -10.656 2.762 1 85.94 203 THR B O 1
ATOM 4060 N N . LEU B 1 204 ? 17.844 -11.938 4.543 1 90.44 204 LEU B N 1
ATOM 4061 C CA . LEU B 1 204 ? 18.406 -11.047 5.555 1 90.44 204 LEU B CA 1
ATOM 4062 C C . LEU B 1 204 ? 17.672 -9.703 5.555 1 90.44 204 LEU B C 1
ATOM 4064 O O . LEU B 1 204 ? 18.234 -8.68 5.941 1 90.44 204 LEU B O 1
ATOM 4068 N N . LYS B 1 205 ? 16.469 -9.75 5.051 1 92.25 205 LYS B N 1
ATOM 4069 C CA . LYS B 1 205 ? 15.695 -8.508 5.086 1 92.25 205 LYS B CA 1
ATOM 4070 C C . LYS B 1 205 ? 15.602 -7.957 6.508 1 92.25 205 LYS B C 1
ATOM 4072 O O . LYS B 1 205 ? 15.672 -8.719 7.477 1 92.25 205 LYS B O 1
ATOM 4077 N N . VAL B 1 206 ? 15.438 -6.66 6.59 1 95.38 206 VAL B N 1
ATOM 4078 C CA . VAL B 1 206 ? 15.18 -6.027 7.879 1 95.38 206 VAL B CA 1
ATOM 4079 C C . VAL B 1 206 ? 13.859 -6.539 8.453 1 95.38 206 VAL B C 1
ATOM 4081 O O . VAL B 1 206 ? 12.852 -6.578 7.75 1 95.38 206 VAL B O 1
ATOM 4084 N N . PRO B 1 207 ? 13.906 -6.992 9.742 1 96.88 207 PRO B N 1
ATOM 4085 C CA . PRO B 1 207 ? 12.641 -7.434 10.328 1 96.88 207 PRO B CA 1
ATOM 4086 C C . PRO B 1 207 ? 11.539 -6.379 10.219 1 96.88 207 PRO B C 1
ATOM 4088 O O . PRO B 1 207 ? 11.797 -5.191 10.43 1 96.88 207 PRO B O 1
ATOM 4091 N N . GLY B 1 208 ? 10.336 -6.832 9.867 1 98.38 208 GLY B N 1
ATOM 4092 C CA . GLY B 1 208 ? 9.203 -5.934 9.727 1 98.38 208 GLY B CA 1
ATOM 4093 C C . GLY B 1 208 ? 9.055 -5.379 8.32 1 98.38 208 GLY B C 1
ATOM 4094 O O . GLY B 1 208 ? 8.109 -4.637 8.039 1 98.38 208 GLY B O 1
ATOM 4095 N N . ARG B 1 209 ? 9.938 -5.789 7.41 1 98.38 209 ARG B N 1
ATOM 4096 C CA . ARG B 1 209 ? 9.844 -5.312 6.035 1 98.38 209 ARG B CA 1
ATOM 4097 C C . ARG B 1 209 ? 8.586 -5.844 5.352 1 98.38 209 ARG B C 1
ATOM 4099 O O . ARG B 1 209 ? 8.281 -7.035 5.453 1 98.38 209 ARG B O 1
ATOM 4106 N N . VAL B 1 210 ? 7.895 -4.949 4.695 1 98.5 210 VAL B N 1
ATOM 4107 C CA . VAL B 1 210 ? 6.762 -5.34 3.861 1 98.5 210 VAL B CA 1
ATOM 4108 C C . VAL B 1 210 ? 7.105 -5.125 2.389 1 98.5 210 VAL B C 1
ATOM 4110 O O . VAL B 1 210 ? 7.602 -4.062 2.008 1 98.5 210 VAL B O 1
ATOM 4113 N N . GLY B 1 211 ? 6.898 -6.164 1.584 1 97.56 211 GLY B N 1
ATOM 4114 C CA . GLY B 1 211 ? 7.113 -6.082 0.148 1 97.56 211 GLY B CA 1
ATOM 4115 C C . GLY B 1 211 ? 5.828 -5.941 -0.641 1 97.56 211 GLY B C 1
ATOM 4116 O O . GLY B 1 211 ? 4.742 -5.852 -0.061 1 97.56 211 GLY B O 1
ATOM 4117 N N . PRO B 1 212 ? 5.984 -5.906 -1.938 1 97.62 212 PRO B N 1
ATOM 4118 C CA . PRO B 1 212 ? 4.816 -5.672 -2.793 1 97.62 212 PRO B CA 1
ATOM 4119 C C . PRO B 1 212 ? 3.799 -6.809 -2.727 1 97.62 212 PRO B C 1
ATOM 4121 O O . PRO B 1 212 ? 2.619 -6.605 -3.031 1 97.62 212 PRO B O 1
ATOM 4124 N N . ALA B 1 213 ? 4.211 -8 -2.285 1 98.44 213 ALA B N 1
ATOM 4125 C CA . ALA B 1 213 ? 3.324 -9.156 -2.24 1 98.44 213 ALA B CA 1
ATOM 4126 C C . ALA B 1 213 ? 2.199 -8.945 -1.229 1 98.44 213 ALA B C 1
ATOM 4128 O O . ALA B 1 213 ? 1.207 -9.68 -1.235 1 98.44 213 ALA B O 1
ATOM 4129 N N . ALA B 1 214 ? 2.338 -7.945 -0.37 1 98.69 214 ALA B N 1
ATOM 4130 C CA . ALA B 1 214 ? 1.317 -7.66 0.635 1 98.69 214 ALA B CA 1
ATOM 4131 C C . ALA B 1 214 ? 0.514 -6.418 0.264 1 98.69 214 ALA B C 1
ATOM 4133 O O . ALA B 1 214 ? -0.404 -6.023 0.988 1 98.69 214 ALA B O 1
ATOM 4134 N N . LEU B 1 215 ? 0.831 -5.781 -0.75 1 98.69 215 LEU B N 1
ATOM 4135 C CA . LEU B 1 215 ? 0.229 -4.48 -1.025 1 98.69 215 LEU B CA 1
ATOM 4136 C C . LEU B 1 215 ? -0.708 -4.559 -2.225 1 98.69 215 LEU B C 1
ATOM 4138 O O . LEU B 1 215 ? -0.279 -4.883 -3.334 1 98.69 215 LEU B O 1
ATOM 4142 N N . LEU B 1 216 ? -1.959 -4.203 -1.976 1 98.31 216 LEU B N 1
ATOM 4143 C CA . LEU B 1 216 ? -2.982 -4.223 -3.016 1 98.31 216 LEU B CA 1
ATOM 4144 C C . LEU B 1 216 ? -2.697 -3.164 -4.074 1 98.31 216 LEU B C 1
ATOM 4146 O O . LEU B 1 216 ? -2.273 -2.053 -3.752 1 98.31 216 LEU B O 1
ATOM 4150 N N . ARG B 1 217 ? -2.873 -3.619 -5.324 1 97.88 217 ARG B N 1
ATOM 4151 C CA . ARG B 1 217 ? -2.723 -2.793 -6.516 1 97.88 217 ARG B CA 1
ATOM 4152 C C . ARG B 1 217 ? -1.271 -2.363 -6.707 1 97.88 217 ARG B C 1
ATOM 4154 O O . ARG B 1 217 ? -0.988 -1.43 -7.461 1 97.88 217 ARG B O 1
ATOM 4161 N N . VAL B 1 218 ? -0.387 -2.973 -5.961 1 98.31 218 VAL B N 1
ATOM 4162 C CA . VAL B 1 218 ? 1.054 -2.77 -6.078 1 98.31 218 VAL B CA 1
ATOM 4163 C C . VAL B 1 218 ? 1.716 -4.051 -6.582 1 98.31 218 VAL B C 1
ATOM 4165 O O . VAL B 1 218 ? 2.301 -4.066 -7.668 1 98.31 218 VAL B O 1
ATOM 4168 N N . GLY B 1 219 ? 1.515 -5.117 -5.859 1 98.38 219 GLY B N 1
ATOM 4169 C CA . GLY B 1 219 ? 2.059 -6.402 -6.27 1 98.38 219 GLY B CA 1
ATOM 4170 C C . GLY B 1 219 ? 1.076 -7.238 -7.066 1 98.38 219 GLY B C 1
ATOM 4171 O O . GLY B 1 219 ? 1.467 -8.203 -7.723 1 98.38 219 GLY B O 1
ATOM 4172 N N . LEU B 1 220 ? -0.14 -6.934 -6.957 1 98.88 220 LEU B N 1
ATOM 4173 C CA . LEU B 1 220 ? -1.236 -7.551 -7.695 1 98.88 220 LEU B CA 1
ATOM 4174 C C . LEU B 1 220 ? -2.355 -6.543 -7.949 1 98.88 220 LEU B C 1
ATOM 4176 O O . LEU B 1 220 ? -2.428 -5.512 -7.277 1 98.88 220 LEU B O 1
ATOM 4180 N N . ASP B 1 221 ? -3.197 -6.848 -8.938 1 98.69 221 ASP B N 1
ATOM 4181 C CA . ASP B 1 221 ? -4.328 -5.965 -9.203 1 98.69 221 ASP B CA 1
ATOM 4182 C C . ASP B 1 221 ? -5.387 -6.676 -10.055 1 98.69 221 ASP B C 1
ATOM 4184 O O . ASP B 1 221 ? -5.066 -7.586 -10.812 1 98.69 221 ASP B O 1
ATOM 4188 N N . ILE B 1 222 ? -6.602 -6.332 -9.828 1 98.44 222 ILE B N 1
ATOM 4189 C CA . ILE B 1 222 ? -7.723 -6.652 -10.711 1 98.44 222 ILE B CA 1
ATOM 4190 C C . ILE B 1 222 ? -8.531 -5.391 -11 1 98.44 222 ILE B C 1
ATOM 4192 O O . ILE B 1 222 ? -8.859 -4.637 -10.078 1 98.44 222 ILE B O 1
ATOM 4196 N N . THR B 1 223 ? -8.781 -5.188 -12.203 1 97.12 223 THR B N 1
ATOM 4197 C CA . THR B 1 223 ? -9.672 -4.094 -12.578 1 97.12 223 THR B CA 1
ATOM 4198 C C . THR B 1 223 ? -10.617 -4.523 -13.695 1 97.12 223 THR B C 1
ATOM 4200 O O . THR B 1 223 ? -10.398 -5.555 -14.336 1 97.12 223 THR B O 1
ATOM 4203 N N . THR B 1 224 ? -11.758 -3.77 -13.781 1 96.19 224 THR B N 1
ATOM 4204 C CA . THR B 1 224 ? -12.773 -4.121 -14.766 1 96.19 224 THR B CA 1
ATOM 4205 C C . THR B 1 224 ? -13.203 -2.891 -15.562 1 96.19 224 THR B C 1
ATOM 4207 O O . THR B 1 224 ? -13.07 -1.762 -15.086 1 96.19 224 THR B O 1
ATOM 4210 N N . ASP B 1 225 ? -13.555 -3.117 -16.719 1 92.94 225 ASP B N 1
ATOM 4211 C CA . ASP B 1 225 ? -14.359 -2.156 -17.469 1 92.94 225 ASP B CA 1
ATOM 4212 C C . ASP B 1 225 ? -15.602 -2.818 -18.062 1 92.94 225 ASP B C 1
ATOM 4214 O O . ASP B 1 225 ? -16.016 -3.883 -17.594 1 92.94 225 ASP B O 1
ATOM 4218 N N . GLU B 1 226 ? -16.297 -2.178 -18.906 1 90.62 226 GLU B N 1
ATOM 4219 C CA . GLU B 1 226 ? -17.594 -2.662 -19.375 1 90.62 226 GLU B CA 1
ATOM 4220 C C . GLU B 1 226 ? -17.469 -4.039 -20.016 1 90.62 226 GLU B C 1
ATOM 4222 O O . GLU B 1 226 ? -18.391 -4.855 -19.938 1 90.62 226 GLU B O 1
ATOM 4227 N N . ASN B 1 227 ? -16.281 -4.324 -20.531 1 94.06 227 ASN B N 1
ATOM 4228 C CA . ASN B 1 227 ? -16.219 -5.516 -21.375 1 94.06 227 ASN B CA 1
ATOM 4229 C C . ASN B 1 227 ? -15.102 -6.449 -20.938 1 94.06 227 ASN B C 1
ATOM 4231 O O . ASN B 1 227 ? -14.922 -7.527 -21.516 1 94.06 227 ASN B O 1
ATOM 4235 N N . ASN B 1 228 ? -14.359 -6.023 -19.938 1 97.19 228 ASN B N 1
ATOM 4236 C CA . ASN B 1 228 ? -13.148 -6.781 -19.656 1 97.19 228 ASN B CA 1
ATOM 4237 C C . ASN B 1 228 ? -12.891 -6.91 -18.156 1 97.19 228 ASN B C 1
ATOM 4239 O O . ASN B 1 228 ? -13.266 -6.027 -17.391 1 97.19 228 ASN B O 1
ATOM 4243 N N . ILE B 1 229 ? -12.336 -8.008 -17.797 1 98.12 229 ILE B N 1
ATOM 4244 C CA . ILE B 1 229 ? -11.664 -8.156 -16.516 1 98.12 229 ILE B CA 1
ATOM 4245 C C . ILE B 1 229 ? -10.156 -8.297 -16.719 1 98.12 229 ILE B C 1
ATOM 4247 O O . ILE B 1 229 ? -9.711 -9.195 -17.438 1 98.12 229 ILE B O 1
ATOM 4251 N N . TYR B 1 230 ? -9.398 -7.426 -16.188 1 98.31 230 TYR B N 1
ATOM 4252 C CA . TYR B 1 230 ? -7.941 -7.477 -16.234 1 98.31 230 TYR B CA 1
ATOM 4253 C C . TYR B 1 230 ? -7.367 -7.852 -14.867 1 98.31 230 TYR B C 1
ATOM 4255 O O . TYR B 1 230 ? -7.836 -7.371 -13.836 1 98.31 230 TYR B O 1
ATOM 4263 N N . SER B 1 231 ? -6.426 -8.727 -14.844 1 98.81 231 SER B N 1
ATOM 4264 C CA . SER B 1 231 ? -5.742 -9.109 -13.617 1 98.81 231 SER B CA 1
ATOM 4265 C C . SER B 1 231 ? -4.238 -9.242 -13.836 1 98.81 231 SER B C 1
ATOM 4267 O O . SER B 1 231 ? -3.795 -9.57 -14.945 1 98.81 231 SER B O 1
ATOM 4269 N N . ILE B 1 232 ? -3.492 -8.977 -12.797 1 98.81 232 ILE B N 1
ATOM 4270 C CA . ILE B 1 232 ? -2.041 -9.016 -12.922 1 98.81 232 ILE B CA 1
ATOM 4271 C C . ILE B 1 232 ? -1.41 -9.328 -11.57 1 98.81 232 ILE B C 1
ATOM 4273 O O . ILE B 1 232 ? -1.975 -9 -10.523 1 98.81 232 ILE B O 1
ATOM 4277 N N . CYS B 1 233 ? -0.289 -9.977 -11.484 1 98.81 233 CYS B N 1
ATOM 4278 C CA . CYS B 1 233 ? 0.619 -10.086 -10.352 1 98.81 233 CYS B CA 1
ATOM 4279 C C . CYS B 1 233 ? 2.07 -9.938 -10.797 1 98.81 233 CYS B C 1
ATOM 4281 O O . CYS B 1 233 ? 2.436 -10.383 -11.883 1 98.81 233 CYS B O 1
ATOM 4283 N N . VAL B 1 234 ? 2.865 -9.281 -10 1 98.19 234 VAL B N 1
ATOM 4284 C CA . VAL B 1 234 ? 4.211 -8.914 -10.43 1 98.19 234 VAL B CA 1
ATOM 4285 C C . VAL B 1 234 ? 5.23 -9.367 -9.391 1 98.19 234 VAL B C 1
ATOM 4287 O O . VAL B 1 234 ? 4.883 -9.609 -8.234 1 98.19 234 VAL B O 1
ATOM 4290 N N . SER B 1 235 ? 6.43 -9.602 -9.797 1 96.88 235 SER B N 1
ATOM 4291 C CA . SER B 1 235 ? 7.613 -9.945 -9.016 1 96.88 235 SER B CA 1
ATOM 4292 C C . SER B 1 235 ? 8.82 -9.125 -9.453 1 96.88 235 SER B C 1
ATOM 4294 O O . SER B 1 235 ? 8.797 -8.477 -10.5 1 96.88 235 SER B O 1
ATOM 4296 N N . GLY B 1 236 ? 9.852 -9.047 -8.609 1 95 236 GLY B N 1
ATOM 4297 C CA . GLY B 1 236 ? 11.047 -8.273 -8.922 1 95 236 GLY B CA 1
ATOM 4298 C C . GLY B 1 236 ? 11.602 -7.531 -7.723 1 95 236 GLY B C 1
ATOM 4299 O O . GLY B 1 236 ? 11.578 -8.039 -6.602 1 95 236 GLY B O 1
ATOM 4300 N N . THR B 1 237 ? 12.211 -6.367 -8.078 1 94.31 237 THR B N 1
ATOM 4301 C CA . THR B 1 237 ? 12.688 -5.531 -6.984 1 94.31 237 THR B CA 1
ATOM 4302 C C . THR B 1 237 ? 11.523 -4.875 -6.25 1 94.31 237 THR B C 1
ATOM 4304 O O . THR B 1 237 ? 10.922 -3.928 -6.754 1 94.31 237 THR B O 1
ATOM 4307 N N . GLY B 1 238 ? 11.297 -5.371 -5.062 1 95.62 238 GLY B N 1
ATOM 4308 C CA . GLY B 1 238 ? 10.102 -5.016 -4.316 1 95.62 238 GLY B CA 1
ATOM 4309 C C . GLY B 1 238 ? 9.953 -3.523 -4.098 1 95.62 238 GLY B C 1
ATOM 4310 O O . GLY B 1 238 ? 8.883 -2.959 -4.336 1 95.62 238 GLY B O 1
ATOM 4311 N N . GLU B 1 239 ? 11 -2.904 -3.682 1 95.62 239 GLU B N 1
ATOM 4312 C CA . GLU B 1 239 ? 10.969 -1.48 -3.365 1 95.62 239 GLU B CA 1
ATOM 4313 C C . GLU B 1 239 ? 10.633 -0.648 -4.598 1 95.62 239 GLU B C 1
ATOM 4315 O O . GLU B 1 239 ? 9.875 0.322 -4.508 1 95.62 239 GLU B O 1
ATOM 4320 N N . ASP B 1 240 ? 11.148 -1.076 -5.789 1 95.94 240 ASP B N 1
ATOM 4321 C CA . ASP B 1 240 ? 10.867 -0.366 -7.035 1 95.94 240 ASP B CA 1
ATOM 4322 C C . ASP B 1 240 ? 9.414 -0.573 -7.465 1 95.94 240 ASP B C 1
ATOM 4324 O O . ASP B 1 240 ? 8.773 0.35 -7.973 1 95.94 240 ASP B O 1
ATOM 4328 N N . ILE B 1 241 ? 8.953 -1.765 -7.246 1 96.88 241 ILE B N 1
ATOM 4329 C CA . ILE B 1 241 ? 7.562 -2.094 -7.547 1 96.88 241 ILE B CA 1
ATOM 4330 C C . ILE B 1 241 ? 6.637 -1.245 -6.684 1 96.88 241 ILE B C 1
ATOM 4332 O O . ILE B 1 241 ? 5.621 -0.738 -7.164 1 96.88 241 ILE B O 1
ATOM 4336 N N . ILE B 1 242 ? 6.969 -1.028 -5.445 1 97.19 242 ILE B N 1
ATOM 4337 C CA . ILE B 1 242 ? 6.172 -0.225 -4.523 1 97.19 242 ILE B CA 1
ATOM 4338 C C . ILE B 1 242 ? 6.207 1.239 -4.953 1 97.19 242 ILE B C 1
ATOM 4340 O O . ILE B 1 242 ? 5.16 1.882 -5.074 1 97.19 242 ILE B O 1
ATOM 4344 N N . GLN B 1 243 ? 7.375 1.741 -5.246 1 95.88 243 GLN B N 1
ATOM 4345 C CA . GLN B 1 243 ? 7.547 3.148 -5.59 1 95.88 243 GLN B CA 1
ATOM 4346 C C . GLN B 1 243 ? 6.75 3.506 -6.844 1 95.88 243 GLN B C 1
ATOM 4348 O O . GLN B 1 243 ? 6.234 4.621 -6.961 1 95.88 243 GLN B O 1
ATOM 4353 N N . SER B 1 244 ? 6.609 2.562 -7.742 1 96.12 244 SER B N 1
ATOM 4354 C CA . SER B 1 244 ? 6 2.857 -9.039 1 96.12 244 SER B CA 1
ATOM 4355 C C . SER B 1 244 ? 4.57 2.34 -9.109 1 96.12 244 SER B C 1
ATOM 4357 O O . SER B 1 244 ? 3.908 2.467 -10.141 1 96.12 244 SER B O 1
ATOM 4359 N N . GLN B 1 245 ? 4.109 1.746 -8.016 1 96.69 245 GLN B N 1
ATOM 4360 C CA . GLN B 1 245 ? 2.789 1.124 -8.047 1 96.69 245 GLN B CA 1
ATOM 4361 C C . GLN B 1 245 ? 2.604 0.296 -9.32 1 96.69 245 GLN B C 1
ATOM 4363 O O . GLN B 1 245 ? 1.63 0.481 -10.047 1 96.69 245 GLN B O 1
ATOM 4368 N N . LEU B 1 246 ? 3.416 -0.596 -9.516 1 97.38 246 LEU B N 1
ATOM 4369 C CA . LEU B 1 246 ? 3.633 -1.207 -10.82 1 97.38 246 LEU B CA 1
ATOM 4370 C C . LEU B 1 246 ? 2.398 -1.982 -11.273 1 97.38 246 LEU B C 1
ATOM 4372 O O . LEU B 1 246 ? 1.965 -1.855 -12.422 1 97.38 246 LEU B O 1
ATOM 4376 N N . ALA B 1 247 ? 1.794 -2.752 -10.406 1 98.44 247 ALA B N 1
ATOM 4377 C CA . ALA B 1 247 ? 0.69 -3.613 -10.828 1 98.44 247 ALA B CA 1
ATOM 4378 C C . ALA B 1 247 ? -0.473 -2.789 -11.367 1 98.44 247 ALA B C 1
ATOM 4380 O O . ALA B 1 247 ? -0.996 -3.078 -12.445 1 98.44 247 ALA B O 1
ATOM 4381 N N . GLU B 1 248 ? -0.875 -1.779 -10.641 1 97.69 248 GLU B N 1
ATOM 4382 C CA . GLU B 1 248 ? -1.996 -0.965 -11.102 1 97.69 248 GLU B CA 1
ATOM 4383 C C . GLU B 1 248 ? -1.675 -0.282 -12.43 1 97.69 248 GLU B C 1
ATOM 4385 O O . GLU B 1 248 ? -2.504 -0.264 -13.336 1 97.69 248 GLU B O 1
ATOM 4390 N N . ASN B 1 249 ? -0.492 0.219 -12.531 1 96.25 249 ASN B N 1
ATOM 4391 C CA . ASN B 1 249 ? -0.136 1.016 -13.703 1 96.25 249 ASN B CA 1
ATOM 4392 C C . ASN B 1 249 ? 0.098 0.137 -14.93 1 96.25 249 ASN B C 1
ATOM 4394 O O . ASN B 1 249 ? 0.007 0.61 -16.062 1 96.25 249 ASN B O 1
ATOM 4398 N N . LEU B 1 250 ? 0.359 -1.13 -14.703 1 96.75 250 LEU B N 1
ATOM 4399 C CA . LEU B 1 250 ? 0.689 -2.027 -15.805 1 96.75 250 LEU B CA 1
ATOM 4400 C C . LEU B 1 250 ? -0.503 -2.906 -16.172 1 96.75 250 LEU B C 1
ATOM 4402 O O . LEU B 1 250 ? -0.546 -3.484 -17.25 1 96.75 250 LEU B O 1
ATOM 4406 N N . CYS B 1 251 ? -1.498 -2.996 -15.359 1 97.31 251 CYS B N 1
ATOM 4407 C CA . CYS B 1 251 ? -2.535 -4.02 -15.43 1 97.31 251 CYS B CA 1
ATOM 4408 C C . CYS B 1 251 ? -3.246 -3.986 -16.781 1 97.31 251 CYS B C 1
ATOM 4410 O O . CYS B 1 251 ? -3.293 -4.992 -17.484 1 97.31 251 CYS B O 1
ATOM 4412 N N . VAL B 1 252 ? -3.742 -2.842 -17.188 1 96.19 252 VAL B N 1
ATOM 4413 C CA . VAL B 1 252 ? -4.457 -2.719 -18.453 1 96.19 252 VAL B CA 1
ATOM 4414 C C . VAL B 1 252 ? -3.457 -2.59 -19.609 1 96.19 252 VAL B C 1
ATOM 4416 O O . VAL B 1 252 ? -3.654 -3.166 -20.672 1 96.19 252 VAL B O 1
ATOM 4419 N N . ARG B 1 253 ? -2.307 -1.898 -19.312 1 95.31 253 ARG B N 1
ATOM 4420 C CA . ARG B 1 253 ? -1.303 -1.6 -20.328 1 95.31 253 ARG B CA 1
ATOM 4421 C C . ARG B 1 253 ? -0.665 -2.879 -20.859 1 95.31 253 ARG B C 1
ATOM 4423 O O . ARG B 1 253 ? -0.193 -2.916 -22 1 95.31 253 ARG B O 1
ATOM 4430 N N . LEU B 1 254 ? -0.692 -3.84 -20.047 1 94.5 254 LEU B N 1
ATOM 4431 C CA . LEU B 1 254 ? -0.083 -5.109 -20.422 1 94.5 254 LEU B CA 1
ATOM 4432 C C . LEU B 1 254 ? -0.757 -5.684 -21.672 1 94.5 254 LEU B C 1
ATOM 4434 O O . LEU B 1 254 ? -0.151 -6.469 -22.406 1 94.5 254 LEU B O 1
ATOM 4438 N N . PHE B 1 255 ? -1.998 -5.293 -21.922 1 93.88 255 PHE B N 1
ATOM 4439 C CA . PHE B 1 255 ? -2.789 -5.871 -23 1 93.88 255 PHE B CA 1
ATOM 4440 C C . PHE B 1 255 ? -3.039 -4.844 -24.094 1 93.88 255 PHE B C 1
ATOM 4442 O O . PHE B 1 255 ? -3.707 -5.137 -25.094 1 93.88 255 PHE B O 1
ATOM 4449 N N . SER B 1 256 ? -2.562 -3.672 -23.812 1 85.69 256 SER B N 1
ATOM 4450 C CA . SER B 1 256 ? -2.814 -2.605 -24.766 1 85.69 256 SER B CA 1
ATOM 4451 C C . SER B 1 256 ? -1.765 -2.6 -25.875 1 85.69 256 SER B C 1
ATOM 4453 O O . SER B 1 256 ? -0.698 -3.199 -25.734 1 85.69 256 SER B O 1
ATOM 4455 N N . GLU B 1 257 ? -2.146 -2 -26.812 1 73.12 257 GLU B N 1
ATOM 4456 C CA . GLU B 1 257 ? -1.278 -1.908 -27.984 1 73.12 257 GLU B CA 1
ATOM 4457 C C . GLU B 1 257 ? -0.082 -1.001 -27.719 1 73.12 257 GLU B C 1
ATOM 4459 O O . GLU B 1 257 ? 0.942 -1.096 -28.391 1 73.12 257 GLU B O 1
ATOM 4464 N N . GLU B 1 258 ? -0.338 -0.207 -26.797 1 71.56 258 GLU B N 1
ATOM 4465 C CA . GLU B 1 258 ? 0.814 0.622 -26.453 1 71.56 258 GLU B CA 1
ATOM 4466 C C . GLU B 1 258 ? 2.004 -0.235 -26.016 1 71.56 258 GLU B C 1
ATOM 4468 O O . GLU B 1 258 ? 1.831 -1.27 -25.375 1 71.56 258 GLU B O 1
ATOM 4473 N N . SER B 1 259 ? 3.039 0.215 -26.391 1 82.19 259 SER B N 1
ATOM 4474 C CA . SER B 1 259 ? 4.254 -0.555 -26.141 1 82.19 259 SER B CA 1
ATOM 4475 C C . SER B 1 259 ? 4.621 -0.556 -24.672 1 82.19 259 SER B C 1
ATOM 4477 O O . SER B 1 259 ? 4.793 0.505 -24.062 1 82.19 259 SER B O 1
ATOM 4479 N N . ILE B 1 260 ? 4.527 -1.663 -24.078 1 90.44 260 ILE B N 1
ATOM 4480 C CA . ILE B 1 260 ? 5.031 -1.868 -22.719 1 90.44 260 ILE B CA 1
ATOM 4481 C C . ILE B 1 260 ? 6.453 -1.322 -22.625 1 90.44 260 ILE B C 1
ATOM 4483 O O . ILE B 1 260 ? 6.844 -0.789 -21.578 1 90.44 260 ILE B O 1
ATOM 4487 N N . GLY B 1 261 ? 7.141 -1.356 -23.703 1 90.94 261 GLY B N 1
ATOM 4488 C CA . GLY B 1 261 ? 8.492 -0.818 -23.734 1 90.94 261 GLY B CA 1
ATOM 4489 C C . GLY B 1 261 ? 8.539 0.677 -23.469 1 90.94 261 GLY B C 1
ATOM 4490 O O . GLY B 1 261 ? 9.391 1.154 -22.719 1 90.94 261 GLY B O 1
ATOM 4491 N N . GLU B 1 262 ? 7.66 1.359 -24.109 1 92.88 262 GLU B N 1
ATOM 4492 C CA . GLU B 1 262 ? 7.59 2.803 -23.906 1 92.88 262 GLU B CA 1
ATOM 4493 C C . GLU B 1 262 ? 7.211 3.143 -22.469 1 92.88 262 GLU B C 1
ATOM 4495 O O . GLU B 1 262 ? 7.773 4.062 -21.859 1 92.88 262 GLU B O 1
ATOM 4500 N N . PHE B 1 263 ? 6.258 2.42 -21.969 1 93.88 263 PHE B N 1
ATOM 4501 C CA . PHE B 1 263 ? 5.832 2.641 -20.594 1 93.88 263 PHE B CA 1
ATOM 4502 C C . PHE B 1 263 ? 6.992 2.422 -19.625 1 93.88 263 PHE B C 1
ATOM 4504 O O . PHE B 1 263 ? 7.219 3.234 -18.719 1 93.88 263 PHE B O 1
ATOM 4511 N N . LEU B 1 264 ? 7.742 1.396 -19.844 1 93.5 264 LEU B N 1
ATOM 4512 C CA . LEU B 1 264 ? 8.867 1.093 -18.969 1 93.5 264 LEU B CA 1
ATOM 4513 C C . LEU B 1 264 ? 9.953 2.16 -19.078 1 93.5 264 LEU B C 1
ATOM 4515 O O . LEU B 1 264 ? 10.594 2.51 -18.078 1 93.5 264 LEU B O 1
ATOM 4519 N N . SER B 1 265 ? 10.148 2.627 -20.297 1 94.12 265 SER B N 1
ATOM 4520 C CA . SER B 1 265 ? 11.102 3.713 -20.5 1 94.12 265 SER B CA 1
ATOM 4521 C C . SER B 1 265 ? 10.68 4.961 -19.719 1 94.12 265 SER B C 1
ATOM 4523 O O . SER B 1 265 ? 11.523 5.641 -19.125 1 94.12 265 SER B O 1
ATOM 4525 N N . GLN B 1 266 ? 9.438 5.199 -19.75 1 93.81 266 GLN B N 1
ATOM 4526 C CA . GLN B 1 266 ? 8.914 6.344 -19.016 1 93.81 266 GLN B CA 1
ATOM 4527 C C . GLN B 1 266 ? 9.117 6.164 -17.5 1 93.81 266 GLN B C 1
ATOM 4529 O O . GLN B 1 266 ? 9.484 7.109 -16.812 1 93.81 266 GLN B O 1
ATOM 4534 N N . LEU B 1 267 ? 8.867 5 -17 1 94 267 LEU B N 1
ATOM 4535 C CA . LEU B 1 267 ? 9.07 4.734 -15.578 1 94 267 LEU B CA 1
ATOM 4536 C C . LEU B 1 267 ? 10.531 4.914 -15.195 1 94 267 LEU B C 1
ATOM 4538 O O . LEU B 1 267 ? 10.836 5.516 -14.156 1 94 267 LEU B O 1
ATOM 4542 N N . ASN B 1 268 ? 11.406 4.41 -16.078 1 94.12 268 ASN B N 1
ATOM 4543 C CA . ASN B 1 268 ? 12.836 4.477 -15.805 1 94.12 268 ASN B CA 1
ATOM 4544 C C . ASN B 1 268 ? 13.344 5.914 -15.82 1 94.12 268 ASN B C 1
ATOM 4546 O O . ASN B 1 268 ? 14.32 6.238 -15.141 1 94.12 268 ASN B O 1
ATOM 4550 N N . ALA B 1 269 ? 12.68 6.727 -16.562 1 93.88 269 ALA B N 1
ATOM 4551 C CA . ALA B 1 269 ? 13.047 8.141 -16.609 1 93.88 269 ALA B CA 1
ATOM 4552 C C . ALA B 1 269 ? 12.469 8.898 -15.422 1 93.88 269 ALA B C 1
ATOM 4554 O O . ALA B 1 269 ? 13.07 9.867 -14.945 1 93.88 269 ALA B O 1
ATOM 4555 N N . LYS B 1 270 ? 11.414 8.422 -14.953 1 93.94 270 LYS B N 1
ATOM 4556 C CA . LYS B 1 270 ? 10.648 9.148 -13.945 1 93.94 270 LYS B CA 1
ATOM 4557 C C . LYS B 1 270 ? 11.156 8.836 -12.539 1 93.94 270 LYS B C 1
ATOM 4559 O O . LYS B 1 270 ? 11.234 9.727 -11.688 1 93.94 270 LYS B O 1
ATOM 4564 N N . TYR B 1 271 ? 11.477 7.605 -12.289 1 93.19 271 TYR B N 1
ATOM 4565 C CA . TYR B 1 271 ? 11.797 7.172 -10.938 1 93.19 271 TYR B CA 1
ATOM 4566 C C . TYR B 1 271 ? 13.281 6.879 -10.797 1 93.19 271 TYR B C 1
ATOM 4568 O O . TYR B 1 271 ? 13.922 6.402 -11.742 1 93.19 271 TYR B O 1
ATOM 4576 N N . THR B 1 272 ? 13.82 7.156 -9.594 1 90.06 272 THR B N 1
ATOM 4577 C CA . THR B 1 272 ? 15.133 6.648 -9.219 1 90.06 272 THR B CA 1
ATOM 4578 C C . THR B 1 272 ? 15.016 5.281 -8.547 1 90.06 272 THR B C 1
ATOM 4580 O O . THR B 1 272 ? 14.906 5.188 -7.324 1 90.06 272 THR B O 1
ATOM 4583 N N . PHE B 1 273 ? 15.172 4.277 -9.359 1 91.94 273 PHE B N 1
ATOM 4584 C CA . PHE B 1 273 ? 14.984 2.91 -8.883 1 91.94 273 PHE B CA 1
ATOM 4585 C C . PHE B 1 273 ? 16.234 2.41 -8.172 1 91.94 273 PHE B C 1
ATOM 4587 O O . PHE B 1 273 ? 17.344 2.848 -8.477 1 91.94 273 PHE B O 1
ATOM 4594 N N . GLN B 1 274 ? 15.977 1.536 -7.23 1 90.19 274 GLN B N 1
ATOM 4595 C CA . GLN B 1 274 ? 17.094 0.89 -6.547 1 90.19 274 GLN B CA 1
ATOM 4596 C C . GLN B 1 274 ? 17.844 -0.058 -7.48 1 90.19 274 GLN B C 1
ATOM 4598 O O . GLN B 1 274 ? 19.062 -0.228 -7.359 1 90.19 274 GLN B O 1
ATOM 4603 N N . HIS B 1 275 ? 17.109 -0.736 -8.305 1 87.94 275 HIS B N 1
ATOM 4604 C CA . HIS B 1 275 ? 17.672 -1.519 -9.406 1 87.94 275 HIS B CA 1
ATOM 4605 C C . HIS B 1 275 ? 17.312 -0.907 -10.758 1 87.94 275 HIS B C 1
ATOM 4607 O O . HIS B 1 275 ? 16.156 -0.953 -11.172 1 87.94 275 HIS B O 1
ATOM 4613 N N . HIS B 1 276 ? 18.406 -0.407 -11.461 1 87.25 276 HIS B N 1
ATOM 4614 C CA . HIS B 1 276 ? 18.172 0.292 -12.719 1 87.25 276 HIS B CA 1
ATOM 4615 C C . HIS B 1 276 ? 18.812 -0.448 -13.883 1 87.25 276 HIS B C 1
ATOM 4617 O O . HIS B 1 276 ? 20.016 -0.721 -13.859 1 87.25 276 HIS B O 1
ATOM 4623 N N . PRO B 1 277 ? 18 -0.792 -14.992 1 91.56 277 PRO B N 1
ATOM 4624 C CA . PRO B 1 277 ? 16.578 -0.487 -15.18 1 91.56 277 PRO B CA 1
ATOM 4625 C C . PRO B 1 277 ? 15.672 -1.36 -14.32 1 91.56 277 PRO B C 1
ATOM 4627 O O . PRO B 1 277 ? 16.156 -2.281 -13.656 1 91.56 277 PRO B O 1
ATOM 4630 N N . LEU B 1 278 ? 14.344 -1.014 -14.406 1 93.31 278 LEU B N 1
ATOM 4631 C CA . LEU B 1 278 ? 13.367 -1.727 -13.586 1 93.31 278 LEU B CA 1
ATOM 4632 C C . LEU B 1 278 ? 13.5 -3.234 -13.773 1 93.31 278 LEU B C 1
ATOM 4634 O O . LEU B 1 278 ? 13.469 -3.73 -14.898 1 93.31 278 LEU B O 1
ATOM 4638 N N . TYR B 1 279 ? 13.719 -3.914 -12.719 1 93.56 279 TYR B N 1
ATOM 4639 C CA . TYR B 1 279 ? 13.867 -5.363 -12.625 1 93.56 279 TYR B CA 1
ATOM 4640 C C . TYR B 1 279 ? 12.562 -6.016 -12.18 1 93.56 279 TYR B C 1
ATOM 4642 O O . TYR B 1 279 ? 12.195 -5.957 -11 1 93.56 279 TYR B O 1
ATOM 4650 N N . PHE B 1 280 ? 11.812 -6.664 -13.203 1 95.44 280 PHE B N 1
ATOM 4651 C CA . PHE B 1 280 ? 10.492 -7.156 -12.828 1 95.44 280 PHE B CA 1
ATOM 4652 C C . PHE B 1 280 ? 10.07 -8.312 -13.727 1 95.44 280 PHE B C 1
ATOM 4654 O O . PHE B 1 280 ? 10.711 -8.578 -14.742 1 95.44 280 PHE B O 1
ATOM 4661 N N . GLY B 1 281 ? 9.148 -9.055 -13.328 1 96.62 281 GLY B N 1
ATOM 4662 C CA . GLY B 1 281 ? 8.312 -9.977 -14.078 1 96.62 281 GLY B CA 1
ATOM 4663 C C . GLY B 1 281 ? 6.836 -9.82 -13.781 1 96.62 281 GLY B C 1
ATOM 4664 O O . GLY B 1 281 ? 6.445 -9.602 -12.633 1 96.62 281 GLY B O 1
ATOM 4665 N N . ALA B 1 282 ? 5.996 -9.906 -14.82 1 97.88 282 ALA B N 1
ATOM 4666 C CA . ALA B 1 282 ? 4.551 -9.742 -14.664 1 97.88 282 ALA B CA 1
ATOM 4667 C C . ALA B 1 282 ? 3.793 -10.859 -15.375 1 97.88 282 ALA B C 1
ATOM 4669 O O . ALA B 1 282 ? 4.18 -11.289 -16.469 1 97.88 282 ALA B O 1
ATOM 4670 N N . LEU B 1 283 ? 2.832 -11.367 -14.719 1 98.69 283 LEU B N 1
ATOM 4671 C CA . LEU B 1 283 ? 1.843 -12.273 -15.289 1 98.69 283 LEU B CA 1
ATOM 4672 C C . LEU B 1 283 ? 0.458 -11.633 -15.297 1 98.69 283 LEU B C 1
ATOM 4674 O O . LEU B 1 283 ? -0.025 -11.188 -14.25 1 98.69 283 LEU B O 1
ATOM 4678 N N . GLY B 1 284 ? -0.168 -11.523 -16.453 1 98.69 284 GLY B N 1
ATOM 4679 C CA . GLY B 1 284 ? -1.479 -10.914 -16.578 1 98.69 284 GLY B CA 1
ATOM 4680 C C . GLY B 1 284 ? -2.469 -11.766 -17.359 1 98.69 284 GLY B C 1
ATOM 4681 O O . GLY B 1 284 ? -2.08 -12.547 -18.219 1 98.69 284 GLY B O 1
ATOM 4682 N N . VAL B 1 285 ? -3.76 -11.641 -17.031 1 98.81 285 VAL B N 1
ATOM 4683 C CA . VAL B 1 285 ? -4.836 -12.297 -17.766 1 98.81 285 VAL B CA 1
ATOM 4684 C C . VAL B 1 285 ? -5.965 -11.305 -18.016 1 98.81 285 VAL B C 1
ATOM 4686 O O . VAL B 1 285 ? -6.406 -10.594 -17.109 1 98.81 285 VAL B O 1
ATOM 4689 N N . ASN B 1 286 ? -6.383 -11.219 -19.219 1 98.38 286 ASN B N 1
ATOM 4690 C CA . ASN B 1 286 ? -7.582 -10.484 -19.609 1 98.38 286 ASN B CA 1
ATOM 4691 C C . ASN B 1 286 ? -8.695 -11.43 -20.047 1 98.38 286 ASN B C 1
ATOM 4693 O O . ASN B 1 286 ? -8.453 -12.336 -20.859 1 98.38 286 ASN B O 1
ATOM 4697 N N . VAL B 1 287 ? -9.828 -11.312 -19.484 1 98.19 287 VAL B N 1
ATOM 4698 C CA . VAL B 1 287 ? -11.023 -12.016 -19.938 1 98.19 287 VAL B CA 1
ATOM 4699 C C . VAL B 1 287 ? -12.023 -11.023 -20.516 1 98.19 287 VAL B C 1
ATOM 4701 O O . VAL B 1 287 ? -12.453 -10.094 -19.828 1 98.19 287 VAL B O 1
ATOM 4704 N N . ASP B 1 288 ? -12.445 -11.242 -21.75 1 96.25 288 ASP B N 1
ATOM 4705 C CA . ASP B 1 288 ? -13.367 -10.297 -22.359 1 96.25 288 ASP B CA 1
ATOM 4706 C C . ASP B 1 288 ? -14.805 -10.805 -22.281 1 96.25 288 ASP B C 1
ATOM 4708 O O . ASP B 1 288 ? -15.062 -11.867 -21.719 1 96.25 288 ASP B O 1
ATOM 4712 N N . GLN B 1 289 ? -15.75 -10.039 -22.766 1 92.62 289 GLN B N 1
ATOM 4713 C CA . GLN B 1 289 ? -17.188 -10.312 -22.641 1 92.62 289 GLN B CA 1
ATOM 4714 C C . GLN B 1 289 ? -17.562 -11.578 -23.391 1 92.62 289 GLN B C 1
ATOM 4716 O O . GLN B 1 289 ? -18.594 -12.195 -23.094 1 92.62 289 GLN B O 1
ATOM 4721 N N . GLU B 1 290 ? -16.797 -11.953 -24.375 1 92.5 290 GLU B N 1
ATOM 4722 C CA . GLU B 1 290 ? -17.078 -13.156 -25.156 1 92.5 290 GLU B CA 1
ATOM 4723 C C . GLU B 1 290 ? -16.484 -14.391 -24.5 1 92.5 290 GLU B C 1
ATOM 4725 O O . GLU B 1 290 ? -16.703 -15.516 -24.953 1 92.5 290 GLU B O 1
ATOM 4730 N N . GLY B 1 291 ? -15.758 -14.164 -23.438 1 93.69 291 GLY B N 1
ATOM 4731 C CA . GLY B 1 291 ? -15.172 -15.281 -22.719 1 93.69 291 GLY B CA 1
ATOM 4732 C C . GLY B 1 291 ? -13.781 -15.648 -23.188 1 93.69 291 GLY B C 1
ATOM 4733 O O . GLY B 1 291 ? -13.211 -16.641 -22.75 1 93.69 291 GLY B O 1
ATOM 4734 N N . CYS B 1 292 ? -13.258 -14.867 -24.109 1 96.62 292 CYS B N 1
ATOM 4735 C CA . CYS B 1 292 ? -11.883 -15.094 -24.547 1 96.62 292 CYS B CA 1
ATOM 4736 C C . CYS B 1 292 ? -10.891 -14.766 -23.438 1 96.62 292 CYS B C 1
ATOM 4738 O O . CYS B 1 292 ? -11.102 -13.812 -22.672 1 96.62 292 CYS B O 1
ATOM 4740 N N . ILE B 1 293 ? -9.852 -15.578 -23.328 1 98.12 293 ILE B N 1
ATOM 4741 C CA . ILE B 1 293 ? -8.828 -15.414 -22.297 1 98.12 293 ILE B CA 1
ATOM 4742 C C . ILE B 1 293 ? -7.488 -15.086 -22.953 1 98.12 293 ILE B C 1
ATOM 4744 O O . ILE B 1 293 ? -6.992 -15.852 -23.781 1 98.12 293 ILE B O 1
ATOM 4748 N N . HIS B 1 294 ? -6.973 -13.938 -22.625 1 97.75 294 HIS B N 1
ATOM 4749 C CA . HIS B 1 294 ? -5.652 -13.523 -23.094 1 97.75 294 HIS B CA 1
ATOM 4750 C C . HIS B 1 294 ? -4.652 -13.5 -21.938 1 97.75 294 HIS B C 1
ATOM 4752 O O . HIS B 1 294 ? -4.762 -12.672 -21.031 1 97.75 294 HIS B O 1
ATOM 4758 N N . LEU B 1 295 ? -3.715 -14.438 -21.938 1 98.25 295 LEU B N 1
ATOM 4759 C CA . LEU B 1 295 ? -2.646 -14.5 -20.938 1 98.25 295 LEU B CA 1
ATOM 4760 C C . LEU B 1 295 ? -1.358 -13.891 -21.484 1 98.25 295 LEU B C 1
ATOM 4762 O O . LEU B 1 295 ? -0.938 -14.211 -22.594 1 98.25 295 LEU B O 1
ATOM 4766 N N . VAL B 1 296 ? -0.753 -12.977 -20.734 1 97.5 296 VAL B N 1
ATOM 4767 C CA . VAL B 1 296 ? 0.498 -12.336 -21.141 1 97.5 296 VAL B CA 1
ATOM 4768 C C . VAL B 1 296 ? 1.48 -12.352 -19.969 1 97.5 296 VAL B C 1
ATOM 4770 O O . VAL B 1 296 ? 1.089 -12.141 -18.812 1 97.5 296 VAL B O 1
ATOM 4773 N N . TYR B 1 297 ? 2.734 -12.68 -20.203 1 97.25 297 TYR B N 1
ATOM 4774 C CA . TYR B 1 297 ? 3.803 -12.445 -19.234 1 97.25 297 TYR B CA 1
ATOM 4775 C C . TYR B 1 297 ? 4.91 -11.594 -19.844 1 97.25 297 TYR B C 1
ATOM 4777 O O . TYR B 1 297 ? 5.102 -11.586 -21.062 1 97.25 297 TYR B O 1
ATOM 4785 N N . SER B 1 298 ? 5.547 -10.836 -19.062 1 96.19 298 SER B N 1
ATOM 4786 C CA . SER B 1 298 ? 6.645 -9.953 -19.438 1 96.19 298 SER B CA 1
ATOM 4787 C C . SER B 1 298 ? 7.668 -9.828 -18.328 1 96.19 298 SER B C 1
ATOM 4789 O O . SER B 1 298 ? 7.305 -9.82 -17.141 1 96.19 298 SER B O 1
ATOM 4791 N N . HIS B 1 299 ? 8.984 -9.789 -18.703 1 95.25 299 HIS B N 1
ATOM 4792 C CA . HIS B 1 299 ? 9.984 -9.648 -17.656 1 95.25 299 HIS B CA 1
ATOM 4793 C C . HIS B 1 299 ? 11.281 -9.062 -18.203 1 95.25 299 HIS B C 1
ATOM 4795 O O . HIS B 1 299 ? 11.562 -9.172 -19.391 1 95.25 299 HIS B O 1
ATOM 4801 N N . THR B 1 300 ? 12 -8.391 -17.359 1 94.56 300 THR B N 1
ATOM 4802 C CA . THR B 1 300 ? 13.336 -7.902 -17.672 1 94.56 300 THR B CA 1
ATOM 4803 C C . THR B 1 300 ? 14.398 -8.719 -16.953 1 94.56 300 THR B C 1
ATOM 4805 O O . THR B 1 300 ? 15.594 -8.523 -17.156 1 94.56 300 THR B O 1
ATOM 4808 N N . THR B 1 301 ? 13.945 -9.617 -16.094 1 93.12 301 THR B N 1
ATOM 4809 C CA . THR B 1 301 ? 14.844 -10.445 -15.297 1 93.12 301 THR B CA 1
ATOM 4810 C C . THR B 1 301 ? 15.461 -11.547 -16.156 1 93.12 301 THR B C 1
ATOM 4812 O O . THR B 1 301 ? 15.039 -11.773 -17.297 1 93.12 301 THR B O 1
ATOM 4815 N N . GLU B 1 302 ? 16.422 -12.242 -15.594 1 91.88 302 GLU B N 1
ATOM 4816 C CA . GLU B 1 302 ? 17.125 -13.305 -16.312 1 91.88 302 GLU B CA 1
ATOM 4817 C C . GLU B 1 302 ? 16.172 -14.453 -16.656 1 91.88 302 GLU B C 1
ATOM 4819 O O . GLU B 1 302 ? 16.328 -15.102 -17.688 1 91.88 302 GLU B O 1
ATOM 4824 N N . ALA B 1 303 ? 15.242 -14.656 -15.773 1 92.56 303 ALA B N 1
ATOM 4825 C CA . ALA B 1 303 ? 14.273 -15.719 -16.016 1 92.56 303 ALA B CA 1
ATOM 4826 C C . ALA B 1 303 ? 12.945 -15.414 -15.328 1 92.56 303 ALA B C 1
ATOM 4828 O O . ALA B 1 303 ? 12.891 -14.633 -14.375 1 92.56 303 ALA B O 1
ATOM 4829 N N . PHE B 1 304 ? 11.953 -15.953 -15.836 1 94.69 304 PHE B N 1
ATOM 4830 C CA . PHE B 1 304 ? 10.609 -15.898 -15.266 1 94.69 304 PHE B CA 1
ATOM 4831 C C . PHE B 1 304 ? 9.875 -17.219 -15.492 1 94.69 304 PHE B C 1
ATOM 4833 O O . PHE B 1 304 ? 9.695 -17.641 -16.641 1 94.69 304 PHE B O 1
ATOM 4840 N N . ALA B 1 305 ? 9.523 -17.891 -14.406 1 95.69 305 ALA B N 1
ATOM 4841 C CA . ALA B 1 305 ? 8.859 -19.188 -14.484 1 95.69 305 ALA B CA 1
ATOM 4842 C C . ALA B 1 305 ? 7.34 -19.031 -14.453 1 95.69 305 ALA B C 1
ATOM 4844 O O . ALA B 1 305 ? 6.781 -18.547 -13.461 1 95.69 305 ALA B O 1
ATOM 4845 N N . VAL B 1 306 ? 6.695 -19.484 -15.484 1 97.56 306 VAL B N 1
ATOM 4846 C CA . VAL B 1 306 ? 5.258 -19.281 -15.633 1 97.56 306 VAL B CA 1
ATOM 4847 C C . VAL B 1 306 ? 4.598 -20.594 -16.078 1 97.56 306 VAL B C 1
ATOM 4849 O O . VAL B 1 306 ? 5.238 -21.438 -16.688 1 97.56 306 VAL B O 1
ATOM 4852 N N . GLY B 1 307 ? 3.367 -20.719 -15.68 1 98.31 307 GLY B N 1
ATOM 4853 C CA . GLY B 1 307 ? 2.539 -21.812 -16.172 1 98.31 307 GLY B CA 1
ATOM 4854 C C . GLY B 1 307 ? 1.062 -21.469 -16.219 1 98.31 307 GLY B C 1
ATOM 4855 O O . GLY B 1 307 ? 0.634 -20.469 -15.617 1 98.31 307 GLY B O 1
ATOM 4856 N N . TYR B 1 308 ? 0.331 -22.25 -16.969 1 98.75 308 TYR B N 1
ATOM 4857 C CA . TYR B 1 308 ? -1.1 -21.984 -17.078 1 98.75 308 TYR B CA 1
ATOM 4858 C C . TYR B 1 308 ? -1.834 -23.203 -17.641 1 98.75 308 TYR B C 1
ATOM 4860 O O . TYR B 1 308 ? -1.213 -24.109 -18.203 1 98.75 308 TYR B O 1
ATOM 4868 N N . GLN B 1 309 ? -3.09 -23.203 -17.469 1 98.69 309 GLN B N 1
ATOM 4869 C CA . GLN B 1 309 ? -4.008 -24.188 -18.016 1 98.69 309 GLN B CA 1
ATOM 4870 C C . GLN B 1 309 ? -5.398 -23.594 -18.219 1 98.69 309 GLN B C 1
ATOM 4872 O O . GLN B 1 309 ? -5.895 -22.859 -17.359 1 98.69 309 GLN B O 1
ATOM 4877 N N . PHE B 1 310 ? -5.938 -23.859 -19.391 1 97.44 310 PHE B N 1
ATOM 4878 C CA . PHE B 1 310 ? -7.32 -23.5 -19.688 1 97.44 310 PHE B CA 1
ATOM 4879 C C . PHE B 1 310 ? -8.227 -24.719 -19.609 1 97.44 310 PHE B C 1
ATOM 4881 O O . PHE B 1 310 ? -7.758 -25.859 -19.719 1 97.44 310 PHE B O 1
ATOM 4888 N N . GLY B 1 311 ? -9.508 -24.469 -19.375 1 95 311 GLY B N 1
ATOM 4889 C CA . GLY B 1 311 ? -10.453 -25.578 -19.328 1 95 311 GLY B CA 1
ATOM 4890 C C . GLY B 1 311 ? -10.344 -26.484 -20.547 1 95 311 GLY B C 1
ATOM 4891 O O . GLY B 1 311 ? -10.359 -26.016 -21.688 1 95 311 GLY B O 1
ATOM 4892 N N . GLY B 1 312 ? -10.18 -27.797 -20.281 1 93.19 312 GLY B N 1
ATOM 4893 C CA . GLY B 1 312 ? -10.148 -28.781 -21.359 1 93.19 312 GLY B CA 1
ATOM 4894 C C . GLY B 1 312 ? -8.781 -28.922 -21.984 1 93.19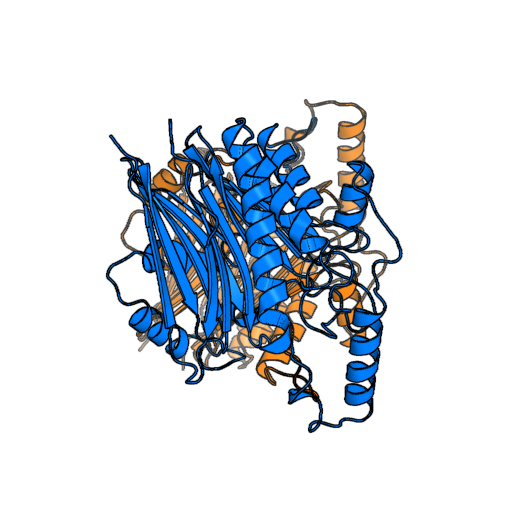 312 GLY B C 1
ATOM 4895 O O . GLY B 1 312 ? -8.641 -29.594 -23.016 1 93.19 312 GLY B O 1
ATOM 4896 N N . THR B 1 313 ? -7.805 -28.281 -21.5 1 95.94 313 THR B N 1
ATOM 4897 C CA . THR B 1 313 ? -6.465 -28.359 -22.078 1 95.94 313 THR B CA 1
ATOM 4898 C C . THR B 1 313 ? -5.484 -28.969 -21.078 1 95.94 313 THR B C 1
ATOM 4900 O O . THR B 1 313 ? -5.848 -29.25 -19.938 1 95.94 313 THR B O 1
ATOM 4903 N N . LYS B 1 314 ? -4.273 -29.234 -21.5 1 97.31 314 LYS B N 1
ATOM 4904 C CA . LYS B 1 314 ? -3.184 -29.688 -20.641 1 97.31 314 LYS B CA 1
ATOM 4905 C C . LYS B 1 314 ? -2.391 -28.516 -20.094 1 97.31 314 LYS B C 1
ATOM 4907 O O . LYS B 1 314 ? -2.363 -27.438 -20.688 1 97.31 314 LYS B O 1
ATOM 4912 N N . PRO B 1 315 ? -1.832 -28.75 -18.938 1 98.38 315 PRO B N 1
ATOM 4913 C CA . PRO B 1 315 ? -1.044 -27.656 -18.375 1 98.38 315 PRO B CA 1
ATOM 4914 C C . PRO B 1 315 ? 0.224 -27.359 -19.172 1 98.38 315 PRO B C 1
ATOM 4916 O O . PRO B 1 315 ? 0.846 -28.281 -19.703 1 98.38 315 PRO B O 1
ATOM 4919 N N . THR B 1 316 ? 0.578 -26.125 -19.234 1 98.25 316 THR B N 1
ATOM 4920 C CA . THR B 1 316 ? 1.803 -25.656 -19.875 1 98.25 316 THR B CA 1
ATOM 4921 C C . THR B 1 316 ? 2.707 -24.969 -18.844 1 98.25 316 THR B C 1
ATOM 4923 O O . THR B 1 316 ? 2.23 -24.234 -17.984 1 98.25 316 THR B O 1
ATOM 4926 N N . ALA B 1 317 ? 3.994 -25.266 -18.844 1 98 317 ALA B N 1
ATOM 4927 C CA . ALA B 1 317 ? 4.996 -24.594 -18.016 1 98 317 ALA B CA 1
ATOM 4928 C C . ALA B 1 317 ? 6.141 -24.062 -18.875 1 98 317 ALA B C 1
ATOM 4930 O O . ALA B 1 317 ? 6.652 -24.75 -19.75 1 98 317 ALA B O 1
ATOM 4931 N N . VAL B 1 318 ? 6.508 -22.828 -18.672 1 96.19 318 VAL B N 1
ATOM 4932 C CA . VAL B 1 318 ? 7.547 -22.141 -19.438 1 96.19 318 VAL B CA 1
ATOM 4933 C C . VAL B 1 318 ? 8.555 -21.5 -18.484 1 96.19 318 VAL B C 1
ATOM 4935 O O . VAL B 1 318 ? 8.164 -20.797 -17.547 1 96.19 318 VAL B O 1
ATOM 4938 N N . ILE B 1 319 ? 9.805 -21.797 -18.641 1 95.25 319 ILE B N 1
ATOM 4939 C CA . ILE B 1 319 ? 10.859 -20.984 -18.047 1 95.25 319 ILE B CA 1
ATOM 4940 C C . ILE B 1 319 ? 11.406 -20 -19.078 1 95.25 319 ILE B C 1
ATOM 4942 O O . ILE B 1 319 ? 12.305 -20.344 -19.844 1 95.25 319 ILE B O 1
ATOM 4946 N N . SER B 1 320 ? 10.875 -18.797 -19.016 1 94.69 320 SER B N 1
ATOM 4947 C CA . SER B 1 320 ? 11.305 -17.766 -19.953 1 94.69 320 SER B CA 1
ATOM 4948 C C . SER B 1 320 ? 12.672 -17.203 -19.578 1 94.69 320 SER B C 1
ATOM 4950 O O . SER B 1 320 ? 12.867 -16.719 -18.469 1 94.69 320 SER B O 1
ATOM 4952 N N . ARG B 1 321 ? 13.625 -17.297 -20.469 1 92.75 321 ARG B N 1
ATOM 4953 C CA . ARG B 1 321 ? 14.992 -16.859 -20.219 1 92.75 321 ARG B CA 1
ATOM 4954 C C . ARG B 1 321 ? 15.297 -15.578 -20.984 1 92.75 321 ARG B C 1
ATOM 4956 O O . ARG B 1 321 ? 14.789 -15.367 -22.078 1 92.75 321 ARG B O 1
ATOM 4963 N N . ASN B 1 322 ? 16.062 -14.773 -20.359 1 89.06 322 ASN B N 1
ATOM 4964 C CA . ASN B 1 322 ? 16.438 -13.461 -20.891 1 89.06 322 ASN B CA 1
ATOM 4965 C C . ASN B 1 322 ? 17.906 -13.156 -20.641 1 89.06 322 ASN B C 1
ATOM 4967 O O . ASN B 1 322 ? 18.25 -12.258 -19.859 1 89.06 322 ASN B O 1
ATOM 4971 N N . PRO B 1 323 ? 18.75 -13.703 -21.359 1 80.25 323 PRO B N 1
ATOM 4972 C CA . PRO B 1 323 ? 20.172 -13.492 -21.141 1 80.25 323 PRO B CA 1
ATOM 4973 C C . PRO B 1 323 ? 20.609 -12.047 -21.406 1 80.25 323 PRO B C 1
ATOM 4975 O O . PRO B 1 323 ? 21.594 -11.586 -20.828 1 80.25 323 PRO B O 1
ATOM 4978 N N . SER B 1 324 ? 19.906 -11.258 -22.109 1 80.19 324 SER B N 1
ATOM 4979 C CA . SER B 1 324 ? 20.312 -9.906 -22.484 1 80.19 324 SER B CA 1
ATOM 4980 C C . SER B 1 324 ? 19.641 -8.867 -21.609 1 80.19 324 SER B C 1
ATOM 4982 O O . SER B 1 324 ? 19.875 -7.664 -21.766 1 80.19 324 SER B O 1
ATOM 4984 N N . GLN B 1 325 ? 18.922 -9.273 -20.688 1 73.81 325 GLN B N 1
ATOM 4985 C CA . GLN B 1 325 ? 18.219 -8.406 -19.75 1 73.81 325 GLN B CA 1
ATOM 4986 C C . GLN B 1 325 ? 17.453 -7.309 -20.469 1 73.81 325 GLN B C 1
ATOM 4988 O O . GLN B 1 325 ? 17.516 -6.141 -20.094 1 73.81 325 GLN B O 1
ATOM 4993 N N . ARG B 1 326 ? 16.938 -7.703 -21.609 1 87.06 326 ARG B N 1
ATOM 4994 C CA . ARG B 1 326 ? 15.977 -6.867 -22.328 1 87.06 326 ARG B CA 1
ATOM 4995 C C . ARG B 1 326 ? 14.547 -7.219 -21.938 1 87.06 326 ARG B C 1
ATOM 4997 O O . ARG B 1 326 ? 14.328 -8.055 -21.062 1 87.06 326 ARG B O 1
ATOM 5004 N N . LEU B 1 327 ? 13.633 -6.496 -22.422 1 92.44 327 LEU B N 1
ATOM 5005 C CA . LEU B 1 327 ? 12.234 -6.82 -22.172 1 92.44 327 LEU B CA 1
ATOM 5006 C C . LEU B 1 327 ? 11.812 -8.047 -22.984 1 92.44 327 LEU B C 1
ATOM 5008 O O . LEU B 1 327 ? 11.977 -8.078 -24.203 1 92.44 327 LEU B O 1
ATOM 5012 N N . VAL B 1 328 ? 11.383 -9.031 -22.312 1 93.56 328 VAL B N 1
ATOM 5013 C CA . VAL B 1 328 ? 10.867 -10.242 -22.938 1 93.56 328 VAL B CA 1
ATOM 5014 C C . VAL B 1 328 ? 9.367 -10.367 -22.672 1 93.56 328 VAL B C 1
ATOM 5016 O O . VAL B 1 328 ? 8.898 -10.07 -21.578 1 93.56 328 VAL B O 1
ATOM 5019 N N . MET B 1 329 ? 8.648 -10.789 -23.703 1 93.44 329 MET B N 1
ATOM 5020 C CA . MET B 1 329 ? 7.207 -10.992 -23.562 1 93.44 329 MET B CA 1
ATOM 5021 C C . MET B 1 329 ? 6.773 -12.32 -24.188 1 93.44 329 MET B C 1
ATOM 5023 O O . MET B 1 329 ? 7.406 -12.805 -25.125 1 93.44 329 MET B O 1
ATOM 5027 N N . GLY B 1 330 ? 5.812 -12.906 -23.625 1 93.69 330 GLY B N 1
ATOM 5028 C CA . GLY B 1 330 ? 5.156 -14.102 -24.125 1 93.69 330 GLY B CA 1
ATOM 5029 C C . GLY B 1 330 ? 3.729 -14.25 -23.641 1 93.69 330 GLY B C 1
ATOM 5030 O O . GLY B 1 330 ? 3.221 -13.383 -22.922 1 93.69 330 GLY B O 1
ATOM 5031 N N . GLY B 1 331 ? 3.008 -15.242 -24.125 1 94.19 331 GLY B N 1
ATOM 5032 C CA . GLY B 1 331 ? 1.629 -15.414 -23.703 1 94.19 331 GLY B CA 1
ATOM 5033 C C . GLY B 1 331 ? 0.883 -16.469 -24.5 1 94.19 331 GLY B C 1
ATOM 5034 O O . GLY B 1 331 ? 1.5 -17.328 -25.125 1 94.19 331 GLY B O 1
ATOM 5035 N N . SER B 1 332 ? -0.334 -16.516 -24.203 1 93.12 332 SER B N 1
ATOM 5036 C CA . SER B 1 332 ? -1.247 -17.453 -24.859 1 93.12 332 SER B CA 1
ATOM 5037 C C . SER B 1 332 ? -2.65 -16.859 -24.969 1 93.12 332 SER B C 1
ATOM 5039 O O . SER B 1 332 ? -3.035 -16 -24.172 1 93.12 332 SER B O 1
ATOM 5041 N N . PHE B 1 333 ? -3.309 -17.219 -26 1 94.06 333 PHE B N 1
ATOM 5042 C CA . PHE B 1 333 ? -4.684 -16.797 -26.234 1 94.06 333 PHE B CA 1
ATOM 5043 C C . PHE B 1 333 ? -5.613 -18 -26.328 1 94.06 333 PHE B C 1
ATOM 5045 O O . PHE B 1 333 ? -5.262 -19.016 -26.953 1 94.06 333 PHE B O 1
ATOM 5052 N N . PHE B 1 334 ? -6.75 -17.906 -25.641 1 93.25 334 PHE B N 1
ATOM 5053 C CA . PHE B 1 334 ? -7.73 -18.984 -25.656 1 93.25 334 PHE B CA 1
ATOM 5054 C C . PHE B 1 334 ? -9.117 -18.469 -26.016 1 93.25 334 PHE B C 1
ATOM 5056 O O . PHE B 1 334 ? -9.625 -17.547 -25.375 1 93.25 334 PHE B O 1
ATOM 5063 N N . ARG B 1 335 ? -9.695 -19.047 -26.969 1 91.44 335 ARG B N 1
ATOM 5064 C CA . ARG B 1 335 ? -11.07 -18.75 -27.391 1 91.44 335 ARG B CA 1
ATOM 5065 C C . ARG B 1 335 ? -11.984 -19.953 -27.125 1 91.44 335 ARG B C 1
ATOM 5067 O O . ARG B 1 335 ? -11.742 -21.047 -27.641 1 91.44 335 ARG B O 1
ATOM 5074 N N . PRO B 1 336 ? -12.984 -19.688 -26.328 1 88.12 336 PRO B N 1
ATOM 5075 C CA . PRO B 1 336 ? -13.914 -20.797 -26.078 1 88.12 336 PRO B CA 1
ATOM 5076 C C . PRO B 1 336 ? -14.594 -21.281 -27.359 1 88.12 336 PRO B C 1
ATOM 5078 O O . PRO B 1 336 ? -14.859 -20.484 -28.266 1 88.12 336 PRO B O 1
ATOM 5081 N N . LYS B 1 337 ? -14.727 -22.594 -27.484 1 74.75 337 LYS B N 1
ATOM 5082 C CA . LYS B 1 337 ? -15.422 -23.156 -28.641 1 74.75 337 LYS B CA 1
ATOM 5083 C C . LYS B 1 337 ? -16.906 -22.859 -28.594 1 74.75 337 LYS B C 1
ATOM 5085 O O . LYS B 1 337 ? -17.531 -22.922 -27.516 1 74.75 337 LYS B O 1
ATOM 5090 N N . THR B 1 338 ? -17.422 -21.906 -29.438 1 58.38 338 THR B N 1
ATOM 5091 C CA . THR B 1 338 ? -18.859 -21.719 -29.562 1 58.38 338 THR B CA 1
ATOM 5092 C C . THR B 1 338 ? -19.562 -23.047 -29.766 1 58.38 338 THR B C 1
ATOM 5094 O O . THR B 1 338 ? -19.047 -23.938 -30.469 1 58.38 338 THR B O 1
#

Organism: Geotrichum candidum (NCBI:txid1173061)

Radius of gyration: 23.92 Å; Cα contacts (8 Å, |Δi|>4): 1860; chains: 2; bounding box: 60×69×60 Å

InterPro domains:
  IPR000246 Peptidase T2, asparaginase 2 [PF01112] (4-308)
  IPR000246 Peptidase T2, asparaginase 2 [PTHR10188] (4-325)
  IPR029055 Nucleophile aminohydrolases, N-terminal [SSF56235] (3-317)
  IPR037464 Threonine aspartase 1 [cd04514] (4-335)

Solvent-accessible surface area (backbone atoms only — not comparable to full-atom values): 32719 Å² total; per-residue (Å²): 123,37,67,28,37,36,35,38,36,66,19,14,26,61,68,61,74,86,48,42,66,59,50,38,47,52,42,33,52,42,35,49,56,35,47,54,41,33,76,71,65,40,52,19,58,62,37,44,46,51,39,48,42,59,48,17,69,28,85,90,34,34,11,34,36,34,14,29,22,24,64,86,67,41,58,35,26,21,6,22,38,37,36,53,85,48,53,45,55,14,16,28,25,24,28,38,43,45,46,48,48,48,58,48,11,49,51,37,36,50,50,48,75,76,36,46,48,53,92,70,63,48,73,57,65,41,29,28,24,21,67,28,33,34,53,50,26,53,75,71,66,48,69,65,41,91,76,48,75,32,73,66,28,47,52,53,42,53,53,51,49,49,32,53,72,64,67,51,63,77,76,54,75,76,53,64,68,52,35,23,28,30,29,36,39,23,30,9,46,87,62,38,39,18,38,36,28,29,14,10,53,47,72,52,30,62,56,26,44,50,52,25,34,28,34,83,39,21,15,27,32,66,51,71,60,100,50,37,40,32,29,24,32,46,22,32,46,39,59,46,34,49,68,59,30,37,20,51,70,38,36,64,43,71,76,41,86,58,54,60,64,57,54,50,53,50,47,54,71,66,44,72,53,73,52,82,68,75,43,31,22,37,45,33,41,35,38,39,78,85,45,33,37,41,36,39,36,40,30,30,27,46,21,36,37,37,26,36,28,48,67,94,56,70,61,43,57,45,76,47,73,24,93,77,53,46,84,43,75,52,70,51,76,46,71,69,84,127,122,38,68,29,35,39,36,40,35,65,21,13,26,59,68,60,77,86,47,43,67,60,51,38,50,52,40,32,51,41,35,50,56,34,48,56,43,33,75,72,65,41,53,20,60,61,36,45,45,52,38,49,42,58,47,16,68,28,86,91,33,34,11,34,34,34,14,29,22,24,63,85,68,42,58,35,26,21,4,21,36,37,35,55,85,48,54,45,53,14,15,28,24,26,28,40,43,46,45,47,48,46,57,49,12,48,52,39,36,50,49,48,75,74,36,45,46,52,90,69,61,47,72,59,66,43,31,27,23,21,67,28,32,32,51,49,27,54,75,72,66,47,68,65,42,91,77,47,76,31,74,64,28,48,52,52,42,53,54,52,50,49,34,52,74,64,66,50,63,80,75,52,78,76,53,63,68,51,36,24,28,29,30,37,39,23,29,8,44,88,60,38,39,19,38,37,28,30,14,10,54,49,71,52,31,62,57,28,44,50,53,25,31,28,35,84,39,21,15,27,33,65,52,72,59,100,48,37,41,32,29,25,31,44,22,32,48,38,60,46,33,48,68,59,30,38,20,51,69,38,36,64,42,71,76,41,85,57,53,60,64,58,53,51,50,50,48,55,71,66,42,72,51,74,53,81,68,75,43,30,22,38,43,35,42,36,37,39,76,85,44,33,37,42,37,40,36,38,30,28,27,47,21,38,38,35,26,34,29,47,66,96,56,70,59,42,57,45,77,47,72,25,93,78,54,45,85,44,74,52,69,50,78,44,70,70,84,128

Sequence (676 aa):
MAVPFIAVHLGAGKHSVSNERKLKKLIKDCCRVCMEMLDHGQSSRQVSVIGCKILEDSVLTNAGRGSQLNFDGEVECDAAIMESSQLLGASVGAIQGVTNPIQVADHLIQDLLEGSTDVIGRLKPIMLVGRGAENYAKRKGVQTEQDLVSKQSLAYYLAWKKAYEEALEEDLNDIGIIQDTLGIICGDSSGIVTVSTSSGGTTLKVPGRVGPAALLRVGLDITTDENNIYSICVSGTGEDIIQSQLAENLCVRLFSEESIGEFLSQLNAKYTFQHHPLYFGALGVNVDQEGCIHLVYSHTTEAFAVGYQFGGTKPTAVISRNPSQRLVMGGSFFRPKTMAVPFIAVHLGAGKHSVSNERKLKKLIKDCCRVCMEMLDHGQSSRQVSVIGCKILEDSVLTNAGRGSQLNFDGEVECDAAIMESSQLLGASVGAIQGVTNPIQVADHLIQDLLEGSTDVIGRLKPIMLVGRGAENYAKRKGVQTEQDLVSKQSLAYYLAWKKAYEEALEEDLNDIGIIQDTLGIICGDSSGIVTVSTSSGGTTLKVPGRVGPAALLRVGLDITTDENNIYSICVSGTGEDIIQSQLAENLCVRLFSEESIGEFLSQLNAKYTFQHHPLYFGALGVNVDQEGCIHLVYSHTTEAFAVGYQFGGTKPTAVISRNPSQRLVMGGSFFRPKT